Protein AF-A0A2W6MXP2-F1 (afdb_monomer)

Foldseek 3Di:
DDDDDDDDDDPDPVVVVVVVVVVVVVVVPDPPPVVVVVVVLVVVLVVLCCQLWQFDPDPVVCCVQVVQALAPCLGPNGPPDLLAQWFDPQQNDQFDQDPLGTWWKFFQPPPPLPPSVRRGRNGNVSCLLQPLLQPQKAAPLGPRQQRMKIWAAFQVRDIDIDRLVQFFRIDRNQNGTAFLVNDDPVCVVRHDQNNSSGFCQFFKDFDDLVNLVVVQVVQNDPQSKHFQPDWDQDPVRDIDTPCVVVQPQWWKWFWDQFLVRFIGTATAHAQHPDDPVSVCLLVVVDPNCLDLVSVLVVLVSLVVQCVVVTSVSSSQSVCCVQRVDRDDPVVSVVLNVQCPDPVRVVVSSVNSSRHSFHFRMWGQDPVRWIWTATSNRDIDIGRTMMTGPRDTAAAPVRFGKGWPSRVLVDDQVVQFVDDQQQKFADDPNHTDGLVNVQFDGWDWDQDPVRQIWIWGQHPVRDTDIGRIMMGTDDPVNTGPDDDDPRRNHHPVPPDDD

pLDDT: mean 77.1, std 19.45, range [27.94, 98.19]

Organism: NCBI:txid1458358

Sequence (497 aa):
MEIGNLKLSALGLNTIENINNKVSNISSLSIPEDLNEFSHKAKLYQKVQGILSNGYLDNEKRNYFSRYNNTPKEGIVSVDNPLGGYLSQKGKDKYLETSIGKVEVFLDLEDDNDKYGVGGVSYMGELINLDINQDGFLDSSDKYFDKLKIKGVNKDGEEFIYKLSDVYSSLDLSEFVITQKDINKEDKWKIQSGTSLFRAEESYQKVKEEDIKKLFKTYGDEKGYIDLTKTYKDKYGNEQYVNAELMNNFNFAFMDKALSGVERLERFSMVGTTNKEAKESLLGKHPAYATAGNIQNRFNLMYEEYYSNKGKLAIEREFQVISGMAFSENKFKEIYEGINNPQTMQKYIEALDGGLDSVNGLQLNKDGSITLHFISGKTQHISELYSSNGEFNLTNKNQRASMMSEAVSMEEEDLNKLDFKEIGIEQNGSIISLADLGVKFIQKEIFSNGKSAFILNKYDGSTITVNNLYKIRNLDNLEKLHFKEEDKLRPKYEWEF

Mean predicted aligned error: 11.43 Å

Secondary structure (DSSP, 8-state):
------------HHHHHHHHHHHHHHHT-PPPHHHHHHHHHHHHHHHHHHHHS-----HHHHHHHHTT--SSS-SS-----TT-TTB-HHHH-SEEEETTEEEEEEE-TTSSSSTTS--B-SSGGGGGGG-SS-SSEEETTSTTGGGEEEEEEBTTS-EEEEEHHHHBSEEEGGGGB--GGGS-TTSTTT---GGGGS-GGGT-EEPPHHHHHHHHHHH--TTSEEETT-EEE-TTS-EEETTHHHHHH-EEEEEEE-TTS-EEEEEE-BS-SS-HHHHHHHTTSS--TTSHHHHHHHHHHHHHHHHTTSSHHHHHHHHHHHHSS---HHHHHHHHHHHTSTTTHHHHHHHH-SS-SPEEEEEE-TTS-EEEEETTS-EEEES--EEE-S---BBTT--EEEE-GGGGGS-HHHHTTS-TTTEEEEETTEEEETTTTTEEEEEEEE-TTS-EEEEEEETTS-EEEES--EEEE-GGGSB-S---GGGPBPGGGS---

Radius of gyration: 28.64 Å; Cα contacts (8 Å, |Δi|>4): 849; chains: 1; bounding box: 63×102×78 Å

Nearest PDB structures (foldseek):
  6n7f-assembly2_C  TM=2.077E-01  e=2.145E-01  Streptococcus pyogenes serotype M1
  7dbs-assembly1_A-2  TM=3.363E-01  e=3.554E+00  Leishmania major
  6b4o-assembly1_B  TM=2.038E-01  e=9.257E-01  Enterococcus faecalis V583
  6thl-assembly1_A  TM=2.381E-01  e=6.764E+00  Saccharomyces cerevisiae
  8gnn-assembly1_B  TM=1.593E-01  e=3.162E+00  Homo sapiens

Structure (mmCIF, N/CA/C/O backbone):
data_AF-A0A2W6MXP2-F1
#
_entry.id   AF-A0A2W6MXP2-F1
#
loop_
_atom_site.group_PDB
_atom_site.id
_atom_site.type_symbol
_atom_site.label_atom_id
_atom_site.label_alt_id
_atom_site.label_comp_id
_atom_site.label_asym_id
_atom_site.label_entity_id
_atom_site.label_seq_id
_atom_site.pdbx_PDB_ins_code
_atom_site.Cartn_x
_atom_site.Cartn_y
_atom_site.Cartn_z
_atom_site.occupancy
_atom_site.B_iso_or_equiv
_atom_site.auth_seq_id
_atom_site.auth_comp_id
_atom_site.auth_asym_id
_atom_site.auth_atom_id
_atom_site.pdbx_PDB_model_num
ATOM 1 N N . MET A 1 1 ? 35.121 75.283 -9.947 1.00 33.47 1 MET A N 1
ATOM 2 C CA . MET A 1 1 ? 33.951 75.862 -10.638 1.00 33.47 1 MET A CA 1
ATOM 3 C C . MET A 1 1 ? 34.521 76.505 -11.895 1.00 33.47 1 MET A C 1
ATOM 5 O O . MET A 1 1 ? 35.322 77.407 -11.734 1.00 33.47 1 MET A O 1
ATOM 9 N N . GLU A 1 2 ? 34.385 76.013 -13.123 1.00 27.94 2 GLU A N 1
ATOM 10 C CA . GLU A 1 2 ? 33.550 74.994 -13.774 1.00 27.94 2 GLU A CA 1
ATOM 11 C C . GLU A 1 2 ? 34.418 74.082 -14.665 1.00 27.94 2 GLU A C 1
ATOM 13 O O . GLU A 1 2 ? 35.494 74.474 -15.114 1.00 27.94 2 GLU A O 1
ATOM 18 N N . ILE A 1 3 ? 33.930 72.866 -14.920 1.00 30.16 3 ILE A N 1
ATOM 19 C CA . ILE A 1 3 ? 34.455 71.920 -15.911 1.00 30.16 3 ILE A CA 1
ATOM 20 C C . ILE A 1 3 ? 33.804 72.270 -17.253 1.00 30.16 3 ILE A C 1
ATOM 22 O O . ILE A 1 3 ? 32.588 72.165 -17.388 1.00 30.16 3 ILE A O 1
ATOM 26 N N . GLY A 1 4 ? 34.605 72.688 -18.233 1.00 31.30 4 GLY A N 1
ATOM 27 C CA . GLY A 1 4 ? 34.155 73.023 -19.583 1.00 31.30 4 GLY A CA 1
ATOM 28 C C . GLY A 1 4 ? 34.656 72.027 -20.631 1.00 31.30 4 GLY A C 1
ATOM 29 O O . GLY A 1 4 ? 35.842 71.993 -20.934 1.00 31.30 4 GLY A O 1
ATOM 30 N N . ASN A 1 5 ? 33.712 71.269 -21.194 1.00 37.09 5 ASN A N 1
ATOM 31 C CA . ASN A 1 5 ? 33.630 70.788 -22.580 1.00 37.09 5 ASN A CA 1
ATOM 32 C C . ASN A 1 5 ? 34.878 70.188 -23.259 1.00 37.09 5 ASN A C 1
ATOM 34 O O . ASN A 1 5 ? 35.665 70.897 -23.885 1.00 37.09 5 ASN A O 1
ATOM 38 N N . LEU A 1 6 ? 34.918 68.852 -23.346 1.00 34.06 6 LEU A N 1
ATOM 39 C CA . LEU A 1 6 ? 35.595 68.145 -24.439 1.00 34.06 6 LEU A CA 1
ATOM 40 C C . LEU A 1 6 ? 34.561 67.598 -25.433 1.00 34.06 6 LEU A C 1
ATOM 42 O O . LEU A 1 6 ? 33.655 66.844 -25.086 1.00 34.06 6 LEU A O 1
ATOM 46 N N . LYS A 1 7 ? 34.715 68.051 -26.681 1.00 38.19 7 LYS A N 1
ATOM 47 C CA . LYS A 1 7 ? 33.927 67.719 -27.871 1.00 38.19 7 LYS A CA 1
ATOM 48 C C . LYS A 1 7 ? 33.952 66.214 -28.162 1.00 38.19 7 LYS A C 1
ATOM 50 O O . LYS A 1 7 ? 35.024 65.636 -28.317 1.00 38.19 7 LYS A O 1
ATOM 55 N N . LEU A 1 8 ? 32.773 65.623 -28.366 1.00 43.69 8 LEU A N 1
ATOM 56 C CA . LEU A 1 8 ? 32.623 64.395 -29.147 1.00 43.69 8 LEU A CA 1
ATOM 57 C C . LEU A 1 8 ? 32.983 64.711 -30.605 1.00 43.69 8 LEU A C 1
ATOM 59 O O . LEU A 1 8 ? 32.222 65.374 -31.307 1.00 43.69 8 LEU A O 1
ATOM 63 N N . SER A 1 9 ? 34.128 64.231 -31.079 1.00 43.47 9 SER A N 1
ATOM 64 C CA . SER A 1 9 ? 34.413 64.176 -32.512 1.00 43.47 9 SER A CA 1
ATOM 65 C C . SER A 1 9 ? 35.017 62.829 -32.888 1.00 43.47 9 SER A C 1
ATOM 67 O O . SER A 1 9 ? 36.111 62.489 -32.449 1.00 43.47 9 SER A O 1
ATOM 69 N N . ALA A 1 10 ? 34.295 62.122 -33.760 1.00 43.94 10 ALA A N 1
ATOM 70 C CA . ALA A 1 10 ? 34.820 61.146 -34.712 1.00 43.94 10 ALA A CA 1
ATOM 71 C C . ALA A 1 10 ? 35.402 59.820 -34.175 1.00 43.94 10 ALA A C 1
ATOM 73 O O . ALA A 1 10 ? 36.398 59.327 -34.699 1.00 43.94 10 ALA A O 1
ATOM 74 N N . LEU A 1 11 ? 34.716 59.151 -33.241 1.00 39.25 11 LEU A N 1
ATOM 75 C CA . LEU A 1 11 ? 34.747 57.680 -33.221 1.00 39.25 11 LEU A CA 1
ATOM 76 C C . LEU A 1 11 ? 33.821 57.196 -34.345 1.00 39.25 11 LEU A C 1
ATOM 78 O O . LEU A 1 11 ? 32.601 57.183 -34.207 1.00 39.25 11 LEU A O 1
ATOM 82 N N . GLY A 1 12 ? 34.429 56.970 -35.510 1.00 41.28 12 GLY A N 1
ATOM 83 C CA . GLY A 1 12 ? 33.762 56.859 -36.803 1.00 41.28 12 GLY A CA 1
ATOM 84 C C . GLY A 1 12 ? 32.712 55.754 -36.902 1.00 41.28 12 GLY A C 1
ATOM 85 O O . GLY A 1 12 ? 32.812 54.703 -36.273 1.00 41.28 12 GLY A O 1
ATOM 86 N N . LEU A 1 13 ? 31.739 55.993 -37.782 1.00 45.84 13 LEU A N 1
ATOM 87 C CA . LEU A 1 13 ? 30.720 55.045 -38.248 1.00 45.84 13 LEU A CA 1
ATOM 88 C C . LEU A 1 13 ? 31.289 53.648 -38.579 1.00 45.84 13 LEU A C 1
ATOM 90 O O . LEU A 1 13 ? 30.629 52.652 -38.298 1.00 45.84 13 LEU A O 1
ATOM 94 N N . ASN A 1 14 ? 32.550 53.560 -39.022 1.00 48.78 14 ASN A N 1
ATOM 95 C CA . ASN A 1 14 ? 33.269 52.297 -39.251 1.00 48.78 14 ASN A CA 1
ATOM 96 C C . ASN A 1 14 ? 33.407 51.406 -38.001 1.00 48.78 14 ASN A C 1
ATOM 98 O O . ASN A 1 14 ? 33.538 50.190 -38.131 1.00 48.78 14 ASN A O 1
ATOM 102 N N . THR A 1 15 ? 33.401 51.970 -36.791 1.00 49.44 15 THR A N 1
ATOM 103 C CA . THR A 1 15 ? 33.474 51.197 -35.541 1.00 49.44 15 THR A CA 1
ATOM 104 C C . THR A 1 15 ? 32.107 50.625 -35.171 1.00 49.44 15 THR A C 1
ATOM 106 O O . THR A 1 15 ? 32.026 49.482 -34.734 1.00 49.44 15 THR A O 1
ATOM 109 N N . ILE A 1 16 ? 31.024 51.374 -35.402 1.00 51.72 16 ILE A N 1
ATOM 110 C CA . ILE A 1 16 ? 29.650 50.923 -35.123 1.00 51.72 16 ILE A CA 1
ATOM 111 C C . ILE A 1 16 ? 29.207 49.875 -36.152 1.00 51.72 16 ILE A C 1
ATOM 113 O O . ILE A 1 16 ? 28.619 48.863 -35.780 1.00 51.72 16 ILE A O 1
ATOM 117 N N . GLU A 1 17 ? 29.558 50.051 -37.426 1.00 51.59 17 GLU A N 1
ATOM 118 C CA . GLU A 1 17 ? 29.258 49.080 -38.483 1.00 51.59 17 GLU A CA 1
ATOM 119 C C . GLU A 1 17 ? 30.045 47.767 -38.294 1.00 51.59 17 GLU A C 1
ATOM 121 O O . GLU A 1 17 ? 29.484 46.682 -38.434 1.00 51.59 17 GLU A O 1
ATOM 126 N N . ASN A 1 18 ? 31.304 47.835 -37.836 1.00 50.22 18 ASN A N 1
ATOM 127 C CA . ASN A 1 18 ? 32.076 46.646 -37.449 1.00 50.22 18 ASN A CA 1
ATOM 128 C C . ASN A 1 18 ? 31.535 45.943 -36.195 1.00 50.22 18 ASN A C 1
ATOM 130 O O . ASN A 1 18 ? 31.636 44.720 -36.096 1.00 50.22 18 ASN A O 1
ATOM 134 N N . ILE A 1 19 ? 30.969 46.682 -35.2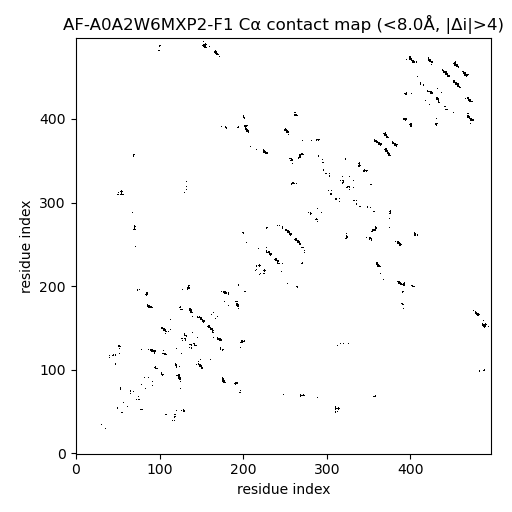36 1.00 54.75 19 ILE A N 1
ATOM 135 C CA . ILE A 1 19 ? 30.318 46.089 -34.061 1.00 54.75 19 ILE A CA 1
ATOM 136 C C . ILE A 1 19 ? 29.011 45.413 -34.478 1.00 54.75 19 ILE A C 1
ATOM 138 O O . ILE A 1 19 ? 28.805 44.262 -34.116 1.00 54.75 19 ILE A O 1
ATOM 142 N N . ASN A 1 20 ? 28.178 46.047 -35.305 1.00 49.16 20 ASN A N 1
ATOM 143 C CA . ASN A 1 20 ? 26.935 45.438 -35.788 1.00 49.16 20 ASN A CA 1
ATOM 144 C C . ASN A 1 20 ? 27.187 44.219 -36.691 1.00 49.16 20 ASN A C 1
ATOM 146 O O . ASN A 1 20 ? 26.475 43.223 -36.570 1.00 49.16 20 ASN A O 1
ATOM 150 N N . ASN A 1 21 ? 28.238 44.230 -37.517 1.00 50.06 21 ASN A N 1
ATOM 151 C CA . ASN A 1 21 ? 28.655 43.057 -38.296 1.00 50.06 21 ASN A CA 1
ATOM 152 C C . ASN A 1 21 ? 29.267 41.945 -37.423 1.00 50.06 21 ASN A C 1
ATOM 154 O O . ASN A 1 21 ? 29.134 40.767 -37.743 1.00 50.06 21 ASN A O 1
ATOM 158 N N . LYS A 1 22 ? 29.907 42.269 -36.292 1.00 49.69 22 LYS A N 1
ATOM 159 C CA . LYS A 1 22 ? 30.357 41.255 -35.319 1.00 49.69 22 LYS A CA 1
ATOM 160 C C . LYS A 1 22 ? 29.211 40.701 -34.473 1.00 49.69 22 LYS A C 1
ATOM 162 O O . LYS A 1 22 ? 29.186 39.505 -34.225 1.00 49.69 22 LYS A O 1
ATOM 167 N N . VAL A 1 23 ? 28.259 41.533 -34.060 1.00 50.59 23 VAL A N 1
ATOM 168 C CA . VAL A 1 23 ? 27.092 41.121 -33.264 1.00 50.59 23 VAL A CA 1
ATOM 169 C C . VAL A 1 23 ? 26.121 40.291 -34.106 1.00 50.59 23 VAL A C 1
ATOM 171 O O . VAL A 1 23 ? 25.664 39.259 -33.626 1.00 50.59 23 VAL A O 1
ATOM 174 N N . SER A 1 24 ? 25.887 40.655 -35.372 1.00 44.38 24 SER A N 1
ATOM 175 C CA . SER A 1 24 ? 25.102 39.827 -36.305 1.00 44.38 24 SER A CA 1
ATOM 176 C C . SER A 1 24 ? 25.743 38.454 -36.551 1.00 44.38 24 SER A C 1
ATOM 178 O O . SER A 1 24 ? 25.033 37.451 -36.521 1.00 44.38 24 SER A O 1
ATOM 180 N N . ASN A 1 25 ? 27.078 38.388 -36.662 1.00 44.34 25 ASN A N 1
ATOM 181 C CA . ASN A 1 25 ? 27.824 37.125 -36.753 1.00 44.34 25 ASN A CA 1
ATOM 182 C C . ASN A 1 25 ? 27.818 36.293 -35.451 1.00 44.34 25 ASN A C 1
ATOM 184 O O . ASN A 1 25 ? 27.975 35.076 -35.506 1.00 44.34 25 ASN A O 1
ATOM 188 N N . ILE A 1 26 ? 27.620 36.916 -34.282 1.00 48.69 26 ILE A N 1
ATOM 189 C CA . ILE A 1 26 ? 27.445 36.212 -32.998 1.00 48.69 26 ILE A CA 1
ATOM 190 C C . ILE A 1 26 ? 26.015 35.676 -32.850 1.00 48.69 26 ILE A C 1
ATOM 192 O O . ILE A 1 26 ? 25.834 34.568 -32.358 1.00 48.69 26 ILE A O 1
ATOM 196 N N . SER A 1 27 ? 25.001 36.396 -33.338 1.00 44.31 27 SER A N 1
ATOM 197 C CA . SER A 1 27 ? 23.622 35.884 -33.403 1.00 44.31 27 SER A CA 1
ATOM 198 C C . SER A 1 27 ? 23.408 34.787 -34.456 1.00 44.31 27 SER A C 1
ATOM 200 O O . SER A 1 27 ? 22.388 34.108 -34.409 1.00 44.31 27 SER A O 1
ATOM 202 N N . SER A 1 28 ? 24.350 34.599 -35.388 1.00 43.91 28 SER A N 1
ATOM 203 C CA . SER A 1 28 ? 24.346 33.512 -36.379 1.00 43.91 28 SER A CA 1
ATOM 204 C C . SER A 1 28 ? 25.332 32.382 -36.065 1.00 43.91 28 SER A C 1
ATOM 206 O O . SER A 1 28 ? 25.483 31.468 -36.875 1.00 43.91 28 SER A O 1
ATOM 208 N N . LEU A 1 29 ? 26.023 32.429 -34.920 1.00 40.91 29 LEU A N 1
ATOM 209 C CA . LEU A 1 29 ? 26.811 31.300 -34.431 1.00 40.91 29 LEU A CA 1
ATOM 210 C C . LEU A 1 29 ? 25.829 30.231 -33.947 1.00 40.91 29 LEU A C 1
ATOM 212 O O . LEU A 1 29 ? 25.263 30.327 -32.859 1.00 40.91 29 LEU A O 1
ATOM 216 N N . SER A 1 30 ? 25.605 29.223 -34.791 1.00 47.53 30 SER A N 1
ATOM 217 C CA . SER A 1 30 ? 24.937 27.986 -34.401 1.00 47.53 30 SER A CA 1
ATOM 218 C C . SER A 1 30 ? 25.591 27.474 -33.122 1.00 47.53 30 SER A C 1
ATOM 220 O O . SER A 1 30 ? 26.804 27.245 -33.105 1.00 47.53 30 SER A O 1
ATOM 222 N N . ILE A 1 31 ? 24.806 27.307 -32.056 1.00 49.59 31 ILE A N 1
ATOM 223 C CA . ILE A 1 31 ? 25.257 26.555 -30.884 1.00 49.59 31 ILE A CA 1
ATOM 224 C C . ILE A 1 31 ? 25.737 25.200 -31.425 1.00 49.59 31 ILE A C 1
ATOM 226 O O . ILE A 1 31 ? 24.949 24.556 -32.124 1.00 49.59 31 ILE A O 1
ATOM 230 N N . PRO A 1 32 ? 27.002 24.797 -31.191 1.00 53.12 32 PRO A N 1
ATOM 231 C CA . PRO A 1 32 ? 27.498 23.503 -31.638 1.00 53.12 32 PRO A CA 1
ATOM 232 C C . PRO A 1 32 ? 26.507 22.415 -31.230 1.00 53.12 32 PRO A C 1
ATOM 234 O O . PRO A 1 32 ? 26.035 22.420 -30.092 1.00 53.12 32 PRO A O 1
ATOM 237 N N . GLU A 1 33 ? 26.165 21.528 -32.159 1.00 55.94 33 GLU A N 1
ATOM 238 C CA . GLU A 1 33 ? 25.178 20.456 -31.971 1.00 55.94 33 GLU A CA 1
ATOM 239 C C . GLU A 1 33 ? 25.449 19.667 -30.668 1.00 55.94 33 GLU A C 1
ATOM 241 O O . GLU A 1 33 ? 24.529 19.417 -29.886 1.00 55.94 33 GLU A O 1
ATOM 246 N N . ASP A 1 34 ? 26.732 19.485 -30.335 1.00 68.88 34 ASP A N 1
ATOM 247 C CA . ASP A 1 34 ? 27.250 18.872 -29.104 1.00 68.88 34 ASP A CA 1
ATOM 248 C C . ASP A 1 34 ? 26.827 19.575 -27.794 1.00 68.88 34 ASP A C 1
ATOM 250 O O . ASP A 1 34 ? 26.595 18.923 -26.775 1.00 68.88 34 ASP A O 1
ATOM 254 N N . LEU A 1 35 ? 26.712 20.910 -27.777 1.00 75.00 35 LEU A N 1
ATOM 255 C CA . LEU A 1 35 ?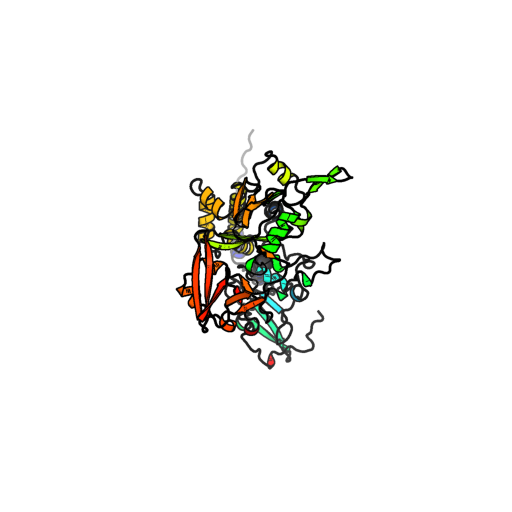 26.309 21.674 -26.582 1.00 75.00 35 LEU A CA 1
ATOM 256 C C . LEU A 1 35 ? 24.803 21.563 -26.320 1.00 75.00 35 LEU A C 1
ATOM 258 O O . LEU A 1 35 ? 24.380 21.505 -25.161 1.00 75.00 35 LEU A O 1
ATOM 262 N N . ASN A 1 36 ? 23.998 21.509 -27.385 1.00 81.00 36 ASN A N 1
ATOM 263 C CA . ASN A 1 36 ? 22.565 21.249 -27.273 1.00 81.00 36 ASN A CA 1
ATOM 264 C C . ASN A 1 36 ? 22.316 19.818 -26.797 1.00 81.00 36 ASN A C 1
ATOM 266 O O . ASN A 1 36 ? 21.514 19.616 -25.885 1.00 81.00 36 ASN A O 1
ATOM 270 N N . GLU A 1 37 ? 23.047 18.848 -27.348 1.00 85.56 37 GLU A N 1
ATOM 271 C CA . GLU A 1 37 ? 22.939 17.446 -26.955 1.00 85.56 37 GLU A CA 1
ATOM 272 C C . GLU A 1 37 ? 23.371 17.224 -25.496 1.00 85.56 37 GLU A C 1
ATOM 274 O O . GLU A 1 37 ? 22.660 16.570 -24.731 1.00 85.56 37 GLU A O 1
ATOM 279 N N . PHE A 1 38 ? 24.460 17.861 -25.051 1.00 85.75 38 PHE A N 1
ATOM 280 C CA . PHE A 1 38 ? 24.880 17.826 -23.648 1.00 85.75 38 PHE A CA 1
ATOM 281 C C . PHE A 1 38 ? 23.851 18.473 -22.710 1.00 85.75 38 PHE A C 1
ATOM 283 O O . PHE A 1 38 ? 23.526 17.915 -21.659 1.00 85.75 38 PHE A O 1
ATOM 290 N N . SER A 1 39 ? 23.311 19.643 -23.078 1.00 87.25 39 SER A N 1
ATOM 291 C CA . SER A 1 39 ? 22.274 20.319 -22.287 1.00 87.25 39 SER A CA 1
ATOM 292 C C . SER A 1 39 ? 21.008 19.470 -22.176 1.00 87.25 39 SER A C 1
ATOM 294 O O . SER A 1 39 ? 20.406 19.392 -21.102 1.00 87.25 39 SER A O 1
ATOM 296 N N . HIS A 1 40 ? 20.617 18.819 -23.272 1.00 90.38 40 HIS A N 1
ATOM 297 C CA . HIS A 1 40 ? 19.474 17.918 -23.315 1.00 90.38 40 HIS A CA 1
ATOM 298 C C . HIS A 1 40 ? 19.697 16.692 -22.430 1.00 90.38 40 HIS A C 1
ATOM 300 O O . HIS A 1 40 ? 18.905 16.456 -21.518 1.00 90.38 40 HIS A O 1
ATOM 306 N N . LYS A 1 41 ? 20.838 16.007 -22.588 1.00 91.31 41 LYS A N 1
ATOM 307 C CA . LYS A 1 41 ? 21.251 14.886 -21.733 1.00 91.31 41 LYS A CA 1
ATOM 308 C C . LYS A 1 41 ? 21.239 15.259 -20.250 1.00 91.31 41 LYS A C 1
ATOM 310 O O . LYS A 1 41 ? 20.712 14.505 -19.439 1.00 91.31 41 LYS A O 1
ATOM 315 N N . ALA A 1 42 ? 21.770 16.425 -19.880 1.00 86.94 42 ALA A N 1
ATOM 316 C CA . ALA A 1 42 ? 21.789 16.879 -18.489 1.00 86.94 42 ALA A CA 1
ATOM 317 C C . ALA A 1 42 ? 20.375 17.107 -17.923 1.00 86.94 42 ALA A C 1
ATOM 319 O O . ALA A 1 42 ? 20.093 16.721 -16.788 1.00 86.94 42 ALA A O 1
ATOM 320 N N . LYS A 1 43 ? 19.469 17.699 -18.712 1.00 88.56 43 LYS A N 1
ATOM 321 C CA . LYS A 1 43 ? 18.061 17.882 -18.320 1.00 88.56 43 LYS A CA 1
ATOM 322 C C . LYS A 1 43 ? 17.335 16.547 -18.195 1.00 88.56 43 LYS A C 1
ATOM 324 O O . LYS A 1 43 ? 16.570 16.368 -17.250 1.00 88.56 43 LYS A O 1
ATOM 329 N N . LEU A 1 44 ? 17.561 15.627 -19.132 1.00 90.44 44 LEU A N 1
ATOM 330 C CA . LEU A 1 44 ? 16.956 14.300 -19.111 1.00 90.44 44 LEU A CA 1
ATOM 331 C C . LEU A 1 44 ? 17.451 13.494 -17.907 1.00 90.44 44 LEU A C 1
ATOM 333 O O . LEU A 1 44 ? 16.634 12.965 -17.162 1.00 90.44 44 LEU A O 1
ATOM 337 N N . TYR A 1 45 ? 18.759 13.515 -17.639 1.00 87.56 45 TYR A N 1
ATOM 338 C CA . TYR A 1 45 ? 19.350 12.917 -16.443 1.00 87.56 45 TYR A CA 1
ATOM 339 C C . TYR A 1 45 ? 18.707 13.453 -15.160 1.00 87.56 45 TYR A C 1
ATOM 341 O O . TYR A 1 45 ? 18.271 12.673 -14.322 1.00 87.56 45 TYR A O 1
ATOM 349 N N . GLN A 1 46 ? 18.566 14.776 -15.015 1.00 83.69 46 GLN A N 1
ATOM 350 C CA . GLN A 1 46 ? 17.901 15.361 -13.843 1.00 83.69 46 GLN A CA 1
ATOM 351 C C . GLN A 1 46 ? 16.443 14.907 -13.698 1.00 83.69 46 GLN A C 1
ATOM 353 O O . GLN A 1 46 ? 15.995 14.666 -12.578 1.00 83.69 46 GLN A O 1
ATOM 358 N N . LYS A 1 47 ? 15.703 14.773 -14.807 1.00 86.00 47 LYS A N 1
ATOM 359 C CA . LYS A 1 47 ? 14.324 14.264 -14.789 1.00 86.00 47 LYS A CA 1
ATOM 360 C C . LYS A 1 47 ? 14.267 12.800 -14.363 1.00 86.00 47 LYS A C 1
ATOM 362 O O . LYS A 1 47 ? 13.485 12.485 -13.473 1.00 86.00 47 LYS A O 1
ATOM 367 N N . VAL A 1 48 ? 15.085 11.936 -14.969 1.00 86.44 48 VAL A N 1
ATOM 368 C CA . VAL A 1 48 ? 15.138 10.504 -14.635 1.00 86.44 48 VAL A CA 1
ATOM 369 C C . VAL A 1 48 ? 15.530 10.322 -13.177 1.00 86.44 48 VAL A C 1
ATOM 371 O O . VAL A 1 48 ? 14.826 9.644 -12.441 1.00 86.44 48 VAL A O 1
ATOM 374 N N . GLN A 1 49 ? 16.590 10.994 -12.725 1.00 81.12 49 GLN A N 1
ATOM 375 C CA . GLN A 1 49 ? 16.999 10.934 -11.326 1.00 81.12 49 GLN A CA 1
ATOM 376 C C . GLN A 1 49 ? 15.895 11.452 -10.407 1.00 81.12 49 GLN A C 1
ATOM 378 O O . GLN A 1 49 ? 15.620 10.822 -9.401 1.00 81.12 49 GLN A O 1
ATOM 383 N N . GLY A 1 50 ? 15.183 12.526 -10.754 1.00 75.81 50 GLY A N 1
ATOM 384 C CA . GLY A 1 50 ? 14.038 12.997 -9.966 1.00 75.81 50 GLY A CA 1
ATOM 385 C C . GLY A 1 50 ? 12.835 12.040 -9.912 1.00 75.81 50 GLY A C 1
ATOM 386 O O . GLY A 1 50 ? 11.981 12.218 -9.045 1.00 75.81 50 GLY A O 1
ATOM 387 N N . ILE A 1 51 ? 12.753 11.075 -10.833 1.00 80.94 51 ILE A N 1
ATOM 388 C CA . ILE A 1 51 ? 11.722 10.028 -10.885 1.00 80.94 51 ILE A CA 1
ATOM 389 C C . ILE A 1 51 ? 12.179 8.769 -10.132 1.00 80.94 51 ILE A C 1
ATOM 391 O O . ILE A 1 51 ? 11.404 8.222 -9.355 1.00 80.94 51 ILE A O 1
ATOM 395 N N . LEU A 1 52 ? 13.416 8.316 -10.363 1.00 76.19 52 LEU A N 1
ATOM 396 C CA . LEU A 1 52 ? 13.966 7.083 -9.785 1.00 76.19 52 LEU A CA 1
ATOM 397 C C . LEU A 1 52 ? 14.497 7.270 -8.361 1.00 76.19 52 LEU A C 1
ATOM 399 O O . LEU A 1 52 ? 14.351 6.372 -7.536 1.00 76.19 52 LEU A O 1
ATOM 403 N N . SER A 1 53 ? 15.073 8.432 -8.043 1.00 65.88 53 SER A N 1
ATOM 404 C CA . SER A 1 53 ? 15.334 8.802 -6.651 1.00 65.88 53 SER A CA 1
ATOM 405 C C . SER A 1 53 ? 14.016 9.184 -5.993 1.00 65.88 53 SER A C 1
ATOM 407 O O . SER A 1 53 ? 13.149 9.784 -6.637 1.00 65.88 53 SER A O 1
ATOM 409 N N . ASN A 1 54 ? 13.853 8.863 -4.706 1.00 54.22 54 ASN A N 1
ATOM 410 C CA . ASN A 1 54 ? 12.714 9.383 -3.962 1.00 54.22 54 ASN A CA 1
ATOM 411 C C . ASN A 1 54 ? 12.723 10.896 -4.118 1.00 54.22 54 ASN A C 1
ATOM 413 O O . ASN A 1 54 ? 13.699 11.542 -3.727 1.00 54.22 54 ASN A O 1
ATOM 417 N N . GLY A 1 55 ? 11.664 11.433 -4.735 1.00 41.94 55 GLY A N 1
ATOM 418 C CA . GLY A 1 55 ? 11.542 12.853 -5.020 1.00 41.94 55 GLY A CA 1
ATOM 419 C C . GLY A 1 55 ? 12.018 13.636 -3.808 1.00 41.94 55 GLY A C 1
ATOM 420 O O . GLY A 1 55 ? 11.449 13.503 -2.728 1.00 41.94 55 GLY A O 1
ATOM 421 N N . TYR A 1 56 ? 13.126 14.364 -3.963 1.00 35.53 56 TYR A N 1
ATOM 422 C CA . TYR A 1 56 ? 13.702 15.173 -2.900 1.00 35.53 56 TYR A CA 1
ATOM 423 C C . TYR A 1 56 ? 12.639 16.167 -2.418 1.00 35.53 56 TYR A C 1
ATOM 425 O O . TYR A 1 56 ? 12.518 17.266 -2.954 1.00 35.53 56 TYR A O 1
ATOM 433 N N . LEU A 1 57 ? 11.901 15.800 -1.374 1.00 37.72 57 LEU A N 1
ATOM 434 C CA . LEU A 1 57 ? 11.524 16.754 -0.351 1.00 37.72 57 LEU A CA 1
ATOM 435 C C . LEU A 1 57 ? 12.857 17.105 0.319 1.00 37.72 57 LEU A C 1
ATOM 437 O O . LEU A 1 57 ? 13.596 16.220 0.772 1.00 37.72 57 LEU A O 1
ATOM 441 N N . ASP A 1 58 ? 13.231 18.378 0.248 1.00 34.75 58 ASP A N 1
ATOM 442 C CA . ASP A 1 58 ? 14.493 18.915 0.765 1.00 34.75 58 ASP A CA 1
ATOM 443 C C . ASP A 1 58 ? 14.800 18.352 2.165 1.00 34.75 58 ASP A C 1
ATOM 445 O O . ASP A 1 58 ? 13.881 18.164 2.951 1.00 34.75 58 ASP A O 1
ATOM 449 N N . ASN A 1 59 ? 16.053 18.060 2.515 1.00 33.78 59 ASN A N 1
ATOM 450 C CA . ASN A 1 59 ? 16.394 17.340 3.754 1.00 33.78 59 ASN A CA 1
ATOM 451 C C . ASN A 1 59 ? 15.917 18.089 5.024 1.00 33.78 59 ASN A C 1
ATOM 453 O O . ASN A 1 59 ? 15.543 17.476 6.026 1.00 33.78 59 ASN A O 1
ATOM 457 N N . GLU A 1 60 ? 15.849 19.424 4.973 1.00 32.88 60 GLU A N 1
ATOM 458 C CA . GLU A 1 60 ? 15.250 20.265 6.023 1.00 32.88 60 GLU A CA 1
ATOM 459 C C . GLU A 1 60 ? 13.718 20.129 6.108 1.00 32.88 60 GLU A C 1
ATOM 461 O O . GLU A 1 60 ? 13.140 20.238 7.189 1.00 32.88 60 GLU A O 1
ATOM 466 N N . LYS A 1 61 ? 13.055 19.809 4.993 1.00 38.97 61 LYS A N 1
ATOM 467 C CA . LYS A 1 61 ? 11.599 19.634 4.878 1.00 38.97 61 LYS A CA 1
ATOM 468 C C . LYS A 1 61 ? 11.148 18.175 5.008 1.00 38.97 61 LYS A C 1
ATOM 470 O O . LYS A 1 61 ? 10.090 17.923 5.569 1.00 38.97 61 LYS A O 1
ATOM 475 N N . ARG A 1 62 ? 11.993 17.203 4.641 1.00 36.25 62 ARG A N 1
ATOM 476 C CA . ARG A 1 62 ? 11.921 15.795 5.070 1.00 36.25 62 ARG A CA 1
ATOM 477 C C . ARG A 1 62 ? 11.911 15.713 6.590 1.00 36.25 62 ARG A C 1
ATOM 479 O O . ARG A 1 62 ? 11.104 14.980 7.135 1.00 36.25 62 ARG A O 1
ATOM 486 N N . ASN A 1 63 ? 12.712 16.526 7.285 1.00 33.16 63 ASN A N 1
ATOM 487 C CA . ASN A 1 63 ? 12.601 16.683 8.738 1.00 33.16 63 ASN A CA 1
ATOM 488 C C . ASN A 1 63 ? 11.234 17.255 9.168 1.00 33.16 63 ASN A C 1
ATOM 490 O O . ASN A 1 63 ? 10.731 16.865 10.211 1.00 33.16 63 ASN A O 1
ATOM 494 N N . TYR A 1 64 ? 10.594 18.116 8.377 1.00 31.75 64 TYR A N 1
ATOM 495 C CA . TYR A 1 64 ? 9.245 18.636 8.648 1.00 31.75 64 TYR A CA 1
ATOM 496 C C . TYR A 1 64 ? 8.131 17.588 8.449 1.00 31.75 64 TYR A C 1
ATOM 498 O O . TYR A 1 64 ? 7.103 17.657 9.109 1.00 31.75 64 TYR A O 1
ATOM 506 N N . PHE A 1 65 ? 8.335 16.584 7.591 1.00 34.53 65 PHE A N 1
ATOM 507 C CA . PHE A 1 65 ? 7.386 15.478 7.387 1.00 34.53 65 PHE A CA 1
ATOM 508 C C . PHE A 1 65 ? 7.700 14.233 8.242 1.00 34.53 65 PHE A C 1
ATOM 510 O O . PHE A 1 65 ? 6.795 13.518 8.659 1.00 34.53 65 PHE A O 1
ATOM 517 N N . SER A 1 66 ? 8.977 13.997 8.564 1.00 36.12 66 SER A N 1
ATOM 518 C CA . SER A 1 66 ? 9.476 12.840 9.324 1.00 36.12 66 SER A CA 1
ATOM 519 C C . SER A 1 66 ? 9.624 13.092 10.830 1.00 36.12 66 SER A C 1
ATOM 521 O O . SER A 1 66 ? 9.548 12.131 11.588 1.00 36.12 66 SER A O 1
ATOM 523 N N . ARG A 1 67 ? 9.813 14.336 11.309 1.00 31.86 67 ARG A N 1
ATOM 524 C CA . ARG A 1 67 ? 9.882 14.612 12.765 1.00 31.86 67 ARG A CA 1
ATOM 525 C C . ARG A 1 67 ? 8.521 14.613 13.456 1.00 31.86 67 ARG A C 1
ATOM 527 O O . ARG A 1 67 ? 8.485 14.535 14.682 1.00 31.86 67 ARG A O 1
ATOM 534 N N . TYR A 1 68 ? 7.434 14.723 12.693 1.00 37.00 68 TYR A N 1
ATOM 535 C CA . TYR A 1 68 ? 6.091 14.951 13.233 1.00 37.00 68 TYR A CA 1
ATOM 536 C C . TYR A 1 68 ? 5.126 13.780 13.011 1.00 37.00 68 TYR A C 1
ATOM 538 O O . TYR A 1 68 ? 4.124 13.703 13.713 1.00 37.00 68 TYR A O 1
ATOM 546 N N . ASN A 1 69 ? 5.474 12.820 12.146 1.00 33.69 69 ASN A N 1
ATOM 547 C CA . ASN A 1 69 ? 4.860 11.495 12.138 1.00 33.69 69 ASN A CA 1
ATOM 548 C C . ASN A 1 69 ? 5.623 10.608 13.125 1.00 33.69 69 ASN A C 1
ATOM 550 O O . ASN A 1 69 ? 6.681 10.068 12.813 1.00 33.69 69 ASN A O 1
ATOM 554 N N . ASN A 1 70 ? 5.077 10.451 14.328 1.00 34.50 70 ASN A N 1
ATOM 555 C CA . ASN A 1 70 ? 5.608 9.580 15.380 1.00 34.50 70 ASN A CA 1
ATOM 556 C C . ASN A 1 70 ? 5.379 8.078 15.091 1.00 34.50 70 ASN A C 1
ATOM 558 O O . ASN A 1 70 ? 5.370 7.253 16.000 1.00 34.50 70 ASN A O 1
ATOM 562 N N . THR A 1 71 ? 5.180 7.697 13.827 1.00 35.22 71 THR A N 1
ATOM 563 C CA . THR A 1 71 ? 5.329 6.307 13.385 1.00 35.22 71 THR A CA 1
ATOM 564 C C . THR A 1 71 ? 6.787 5.886 13.588 1.00 35.22 71 THR A C 1
ATOM 566 O O . THR A 1 71 ? 7.678 6.685 13.276 1.00 35.22 71 THR A O 1
ATOM 569 N N . PRO A 1 72 ? 7.080 4.658 14.048 1.00 30.25 72 PRO A N 1
ATOM 570 C CA . PRO A 1 72 ? 8.443 4.140 14.035 1.00 30.25 72 PRO A CA 1
ATOM 571 C C . PRO A 1 72 ? 8.962 4.192 12.593 1.00 30.25 72 PRO A C 1
ATOM 573 O O . PRO A 1 72 ? 8.573 3.361 11.805 1.00 30.25 72 PRO A O 1
ATOM 576 N N . LYS A 1 73 ? 9.765 5.194 12.202 1.00 34.62 73 LYS A N 1
ATOM 577 C CA . LYS A 1 73 ? 10.460 5.284 10.895 1.00 34.62 73 LYS A CA 1
ATOM 578 C C . LYS A 1 73 ? 9.670 4.832 9.635 1.00 34.62 73 LYS A C 1
ATOM 580 O O . LYS A 1 73 ? 10.295 4.381 8.690 1.00 34.62 73 LYS A O 1
ATOM 585 N N . GLU A 1 74 ? 8.345 4.974 9.579 1.00 38.38 74 GLU A N 1
ATOM 586 C CA . GLU A 1 74 ? 7.518 4.392 8.496 1.00 38.38 74 GLU A CA 1
ATOM 587 C C . GLU A 1 74 ? 6.830 5.443 7.595 1.00 38.38 74 GLU A C 1
ATOM 589 O O . GLU A 1 74 ? 6.147 5.090 6.637 1.00 38.38 74 GLU A O 1
ATOM 594 N N . GLY A 1 75 ? 7.033 6.744 7.839 1.00 33.12 75 GLY A N 1
ATOM 595 C CA . GLY A 1 75 ? 6.661 7.801 6.887 1.00 33.12 75 GLY A CA 1
ATOM 596 C C . GLY A 1 75 ? 7.717 7.934 5.787 1.00 33.12 75 GLY A C 1
ATOM 597 O O . GLY A 1 75 ? 8.893 7.990 6.135 1.00 33.12 75 GLY A O 1
ATOM 598 N N . ILE A 1 76 ? 7.296 7.963 4.507 1.00 37.00 76 ILE A N 1
ATOM 599 C CA . ILE A 1 76 ? 8.119 7.990 3.268 1.00 37.00 76 ILE A CA 1
ATOM 600 C C . ILE A 1 76 ? 9.583 7.633 3.546 1.00 37.00 76 ILE A C 1
ATOM 602 O O . ILE A 1 76 ? 10.462 8.492 3.671 1.00 37.00 76 ILE A O 1
ATOM 606 N N . VAL A 1 77 ? 9.834 6.338 3.707 1.00 40.09 77 VAL A N 1
ATOM 607 C CA . VAL A 1 77 ? 11.188 5.835 3.882 1.00 40.09 77 VAL A CA 1
ATOM 608 C C . VAL A 1 77 ? 11.914 5.999 2.557 1.00 40.09 77 VAL A C 1
ATOM 610 O O . VAL A 1 77 ? 11.548 5.396 1.553 1.00 40.09 77 VAL A O 1
ATOM 613 N N . SER A 1 78 ? 12.968 6.810 2.564 1.00 37.94 78 SER A N 1
ATOM 614 C CA . SER A 1 78 ? 13.891 6.900 1.442 1.00 37.94 78 SER A CA 1
ATOM 615 C C . SER A 1 78 ? 14.541 5.536 1.204 1.00 37.94 78 SER A C 1
ATOM 617 O O . SER A 1 78 ? 15.270 5.040 2.068 1.00 37.94 78 SER A O 1
ATOM 619 N N . VAL A 1 79 ? 14.341 4.978 0.013 1.00 43.94 79 VAL A N 1
ATOM 620 C CA . VAL A 1 79 ? 15.119 3.840 -0.505 1.00 43.94 79 VAL A CA 1
ATOM 621 C C . VAL A 1 79 ? 16.578 4.261 -0.795 1.00 43.94 79 VAL A C 1
ATOM 623 O O . VAL A 1 79 ? 17.452 3.417 -0.929 1.00 43.94 79 VAL A O 1
ATOM 626 N N . ASP A 1 80 ? 16.872 5.571 -0.760 1.00 38.84 80 ASP A N 1
ATOM 627 C CA . ASP A 1 80 ? 18.142 6.237 -1.113 1.00 38.84 80 ASP A CA 1
ATOM 628 C C . ASP A 1 80 ? 19.405 5.754 -0.368 1.00 38.84 80 ASP A C 1
ATOM 630 O O . ASP A 1 80 ? 20.502 6.244 -0.642 1.00 38.84 80 ASP A O 1
ATOM 634 N N . ASN A 1 81 ? 19.296 4.824 0.584 1.00 43.12 81 ASN A N 1
ATOM 635 C CA . ASN A 1 81 ? 20.469 4.166 1.135 1.00 43.12 81 ASN A CA 1
ATOM 636 C C . ASN A 1 81 ? 20.615 2.778 0.489 1.00 43.12 81 ASN A C 1
ATOM 638 O O . ASN A 1 81 ? 19.881 1.871 0.876 1.00 43.12 81 ASN A O 1
ATOM 642 N N . PRO A 1 82 ? 21.583 2.549 -0.419 1.00 37.25 82 PRO A N 1
ATOM 643 C CA . PRO A 1 82 ? 21.884 1.208 -0.940 1.00 37.25 82 PRO A CA 1
ATOM 644 C C . PRO A 1 82 ? 22.330 0.214 0.160 1.00 37.25 82 PRO A C 1
ATOM 646 O O . PRO A 1 82 ? 22.420 -0.989 -0.073 1.00 37.25 82 PRO A O 1
ATOM 649 N N . LEU A 1 83 ? 22.552 0.690 1.396 1.00 42.25 83 LEU A N 1
ATOM 650 C CA . LEU A 1 83 ? 22.734 -0.115 2.615 1.00 42.25 83 LEU A CA 1
ATOM 651 C C . LEU A 1 83 ? 21.423 -0.328 3.412 1.00 42.25 83 LEU A C 1
ATOM 653 O O . LEU A 1 83 ? 21.457 -0.778 4.557 1.00 42.25 83 LEU A O 1
ATOM 657 N N . GLY A 1 84 ? 20.277 0.044 2.838 1.00 51.16 84 GLY A N 1
ATOM 658 C CA . GLY A 1 84 ? 18.978 0.197 3.485 1.00 51.16 84 GLY A CA 1
ATOM 659 C C . GLY A 1 84 ? 18.414 -1.122 3.984 1.00 51.16 84 GLY A C 1
ATOM 660 O O . GLY A 1 84 ? 18.249 -2.080 3.228 1.00 51.16 84 GLY A O 1
ATOM 661 N N . GLY A 1 85 ? 18.096 -1.163 5.274 1.00 62.66 85 GLY A N 1
ATOM 662 C CA . GLY A 1 85 ? 17.581 -2.337 5.967 1.00 62.66 85 GLY A CA 1
ATOM 663 C C . GLY A 1 85 ? 16.175 -2.771 5.556 1.00 62.66 85 GLY A C 1
ATOM 664 O O . GLY A 1 85 ? 15.527 -3.347 6.406 1.00 62.66 85 GLY A O 1
ATOM 665 N N . TYR A 1 86 ? 15.711 -2.489 4.333 1.00 72.38 86 TYR A N 1
ATOM 666 C CA . TYR A 1 86 ? 14.410 -2.913 3.790 1.00 72.38 86 TYR A CA 1
ATOM 667 C C . TYR A 1 86 ? 14.532 -3.698 2.479 1.00 72.38 86 TYR A C 1
ATOM 669 O O . TYR A 1 86 ? 13.581 -4.365 2.092 1.00 72.38 86 TYR A O 1
ATOM 677 N N . LEU A 1 87 ? 15.666 -3.610 1.771 1.00 82.31 87 LEU A N 1
ATOM 678 C CA . LEU A 1 87 ? 15.821 -4.239 0.457 1.00 82.31 87 LEU A CA 1
ATOM 679 C C . LEU A 1 87 ? 16.373 -5.659 0.573 1.00 82.31 87 LEU A C 1
ATOM 681 O O . LEU A 1 87 ? 17.363 -5.901 1.281 1.00 82.31 87 LEU A O 1
ATOM 685 N N . SER A 1 88 ? 15.758 -6.576 -0.172 1.00 86.81 88 SER A N 1
ATOM 686 C CA . SER A 1 88 ? 16.238 -7.945 -0.346 1.00 86.81 88 SER A CA 1
ATOM 687 C C . SER A 1 88 ? 17.519 -7.974 -1.185 1.00 86.81 88 SER A C 1
ATOM 689 O O . SER A 1 88 ? 17.974 -6.954 -1.708 1.00 86.81 88 SER A O 1
ATOM 691 N N . GLN A 1 89 ? 18.114 -9.158 -1.349 1.00 87.94 89 GLN A N 1
ATOM 692 C CA . GLN A 1 89 ? 19.244 -9.313 -2.266 1.00 87.94 89 GLN A CA 1
ATOM 693 C C . GLN A 1 89 ? 18.850 -8.997 -3.716 1.00 87.94 89 GLN A C 1
ATOM 695 O O . GLN A 1 89 ? 19.634 -8.362 -4.413 1.00 87.94 89 GLN A O 1
ATOM 700 N N . LYS A 1 90 ? 17.637 -9.380 -4.142 1.00 90.50 90 LYS A N 1
ATOM 701 C CA . LYS A 1 90 ? 17.098 -9.034 -5.465 1.00 90.50 90 LYS A CA 1
ATOM 702 C C . LYS A 1 90 ? 16.884 -7.528 -5.602 1.00 90.50 90 LYS A C 1
ATOM 704 O O . LYS A 1 90 ? 17.266 -6.949 -6.605 1.00 90.50 90 LYS A O 1
ATOM 709 N N . GLY A 1 91 ? 16.357 -6.874 -4.565 1.00 88.75 91 GLY A N 1
ATOM 710 C CA . GLY A 1 91 ? 16.167 -5.421 -4.573 1.00 88.75 91 GLY A CA 1
ATOM 711 C C . GLY A 1 91 ? 17.474 -4.632 -4.631 1.00 88.75 91 GLY A C 1
ATOM 712 O O . GLY A 1 91 ? 17.496 -3.538 -5.181 1.00 88.75 91 GLY A O 1
ATOM 713 N N . LYS A 1 92 ? 18.567 -5.182 -4.090 1.00 87.50 92 LYS A N 1
ATOM 714 C CA . LYS A 1 92 ? 19.919 -4.600 -4.174 1.00 87.50 92 LYS A CA 1
ATOM 715 C C . LYS A 1 92 ? 20.651 -4.947 -5.471 1.00 87.50 92 LYS A C 1
ATOM 717 O O . LYS A 1 92 ? 21.709 -4.375 -5.720 1.00 87.50 92 LYS A O 1
ATOM 722 N N . ASP A 1 93 ? 20.140 -5.895 -6.253 1.00 89.75 93 ASP A N 1
ATOM 723 C CA . ASP A 1 93 ? 20.731 -6.261 -7.535 1.00 89.75 93 ASP A CA 1
ATOM 724 C C . ASP A 1 93 ? 20.483 -5.142 -8.553 1.00 89.75 93 ASP A C 1
ATOM 726 O O . ASP A 1 93 ? 19.433 -4.498 -8.554 1.00 89.75 93 ASP A O 1
ATOM 730 N N . LYS A 1 94 ? 21.466 -4.913 -9.421 1.00 90.25 94 LYS A N 1
ATOM 731 C CA . LYS A 1 94 ? 21.354 -3.982 -10.545 1.00 90.25 94 LYS A CA 1
ATOM 732 C C . LYS A 1 94 ? 20.494 -4.564 -11.672 1.00 90.25 94 LYS A C 1
ATOM 734 O O . LYS A 1 94 ? 19.977 -3.811 -12.495 1.00 90.25 94 LYS A O 1
ATOM 739 N N . TYR A 1 95 ? 20.338 -5.885 -11.715 1.00 92.50 95 TYR A N 1
ATOM 740 C CA . TYR A 1 95 ? 19.687 -6.580 -12.819 1.00 92.50 95 TYR A CA 1
ATOM 741 C C . TYR A 1 95 ? 18.401 -7.269 -12.388 1.00 92.50 95 TYR A C 1
ATOM 743 O O . TYR A 1 95 ? 18.322 -7.847 -11.304 1.00 92.50 95 TYR A O 1
ATOM 751 N N . LEU A 1 96 ? 17.418 -7.249 -13.285 1.00 92.38 96 LEU A N 1
ATOM 752 C CA . LEU A 1 96 ? 16.186 -8.009 -13.135 1.00 92.38 96 LEU A CA 1
ATOM 753 C C . LEU A 1 96 ? 16.434 -9.448 -13.584 1.00 92.38 96 LEU A C 1
ATOM 755 O O . LEU A 1 96 ? 16.934 -9.680 -14.686 1.00 92.38 96 LEU A O 1
ATOM 759 N N . GLU A 1 97 ? 16.087 -10.415 -12.744 1.00 88.50 97 GLU A N 1
ATOM 760 C CA . GLU A 1 97 ? 16.127 -11.830 -13.101 1.00 88.50 97 GLU A CA 1
ATOM 761 C C . GLU A 1 97 ? 14.871 -12.201 -13.899 1.00 88.50 97 GLU A C 1
ATOM 763 O O . GLU A 1 97 ? 13.756 -11.954 -13.453 1.00 88.50 97 GLU A O 1
ATOM 768 N N . THR A 1 98 ? 15.055 -12.783 -15.084 1.00 85.31 98 THR A N 1
ATOM 769 C CA . THR A 1 98 ? 13.969 -13.173 -16.000 1.00 85.31 98 THR A CA 1
ATOM 770 C C . THR A 1 98 ? 14.166 -14.611 -16.479 1.00 85.31 98 THR A C 1
ATOM 772 O O . THR A 1 98 ? 15.232 -15.203 -16.277 1.00 85.31 98 THR A O 1
ATOM 775 N N . SER A 1 99 ? 13.187 -15.168 -17.194 1.00 82.75 99 SER A N 1
ATOM 776 C CA . SER A 1 99 ? 13.294 -16.503 -17.802 1.00 82.75 99 SER A CA 1
ATOM 777 C C . SER A 1 99 ? 14.427 -16.662 -18.837 1.00 82.75 99 SER A C 1
ATOM 779 O O . SER A 1 99 ? 14.842 -17.791 -19.110 1.00 82.75 99 SER A O 1
ATOM 781 N N . ILE A 1 100 ? 14.985 -15.566 -19.371 1.00 81.75 100 ILE A N 1
ATOM 782 C CA . ILE A 1 100 ? 16.179 -15.583 -20.245 1.00 81.75 100 ILE A CA 1
ATOM 783 C C . ILE A 1 100 ? 17.485 -15.212 -19.536 1.00 81.75 100 ILE A C 1
ATOM 785 O O . ILE A 1 100 ? 18.542 -15.216 -20.169 1.00 81.75 100 ILE A O 1
ATOM 789 N N . GLY A 1 101 ? 17.424 -14.932 -18.234 1.00 85.06 101 GLY A N 1
ATOM 790 C CA . GLY A 1 101 ? 18.545 -14.532 -17.388 1.00 85.06 101 GLY A CA 1
ATOM 791 C C . GLY A 1 101 ? 18.454 -13.074 -16.926 1.00 85.06 101 GLY A C 1
ATOM 792 O O . GLY A 1 101 ? 17.385 -12.465 -16.936 1.00 85.06 101 GLY A O 1
ATOM 793 N N . LYS A 1 102 ? 19.578 -12.521 -16.464 1.00 89.62 102 LYS A N 1
ATOM 794 C CA . LYS A 1 102 ? 19.644 -11.181 -15.863 1.00 89.62 102 LYS A CA 1
ATOM 795 C C . LYS A 1 102 ? 19.721 -10.071 -16.913 1.00 89.62 102 LYS A C 1
ATOM 797 O O . LYS A 1 102 ? 20.666 -10.049 -17.699 1.00 89.62 102 LYS A O 1
ATOM 802 N N . VAL A 1 103 ? 18.777 -9.133 -16.880 1.00 91.69 103 VAL A N 1
ATOM 803 C CA . VAL A 1 103 ? 18.668 -8.008 -17.828 1.00 91.69 103 VAL A CA 1
ATOM 804 C C . VAL A 1 103 ? 18.805 -6.653 -17.129 1.00 91.69 103 VAL A C 1
ATOM 806 O O . VAL A 1 103 ? 18.508 -6.514 -15.942 1.00 91.69 103 VAL A O 1
ATOM 809 N N . GLU A 1 104 ? 19.245 -5.634 -17.869 1.00 93.81 104 GLU A N 1
ATOM 810 C CA . GLU A 1 104 ? 19.216 -4.242 -17.408 1.00 93.81 104 GLU A CA 1
ATOM 811 C C . GLU A 1 104 ? 17.804 -3.676 -17.532 1.00 93.81 104 GLU A C 1
ATOM 813 O O . GLU A 1 104 ? 17.163 -3.861 -18.565 1.00 93.81 104 GLU A O 1
ATOM 818 N N . VAL A 1 105 ? 17.349 -2.941 -16.515 1.00 95.00 105 VAL A N 1
ATOM 819 C CA . VAL A 1 105 ? 16.108 -2.156 -16.559 1.00 95.00 105 VAL A CA 1
ATOM 820 C C . VAL A 1 105 ? 16.463 -0.677 -16.648 1.00 95.00 105 VAL A C 1
ATOM 822 O O . VAL A 1 105 ? 17.355 -0.197 -15.944 1.00 95.00 105 VAL A O 1
ATOM 825 N N . PHE A 1 106 ? 15.764 0.056 -17.508 1.00 95.75 106 PHE A N 1
ATOM 826 C CA . PHE A 1 106 ? 15.956 1.493 -17.652 1.00 95.75 106 PHE A CA 1
ATOM 827 C C . PHE A 1 106 ? 14.651 2.214 -17.992 1.00 95.75 106 PHE A C 1
ATOM 829 O O . PHE A 1 106 ? 13.730 1.646 -18.582 1.00 95.75 106 PHE A O 1
ATOM 836 N N . LEU A 1 107 ? 14.584 3.484 -17.602 1.00 95.31 107 LEU A N 1
ATOM 837 C CA . LEU A 1 107 ? 13.473 4.387 -17.857 1.00 95.31 107 LEU A CA 1
ATOM 838 C C . LEU A 1 107 ? 13.724 5.199 -19.131 1.00 95.31 107 LEU A C 1
ATOM 840 O O . LEU A 1 107 ? 14.541 6.119 -19.149 1.00 95.31 107 LEU A O 1
ATOM 844 N N . ASP A 1 108 ? 12.976 4.891 -20.183 1.00 96.12 108 ASP A N 1
ATOM 845 C CA . ASP A 1 108 ? 13.047 5.554 -21.480 1.00 96.12 108 ASP A CA 1
ATOM 846 C C . ASP A 1 108 ? 11.940 6.606 -21.621 1.00 96.12 108 ASP A C 1
ATOM 848 O O . ASP A 1 108 ? 10.868 6.362 -22.175 1.00 96.12 108 ASP A O 1
ATOM 852 N N . LEU A 1 109 ? 12.181 7.802 -21.077 1.00 92.81 109 LEU A N 1
ATOM 853 C CA . LEU A 1 109 ? 11.183 8.876 -21.079 1.00 92.81 109 LEU A CA 1
ATOM 854 C C . LEU A 1 109 ? 10.846 9.392 -22.487 1.00 92.81 109 LEU A C 1
ATOM 856 O O . LEU A 1 109 ? 9.707 9.810 -22.718 1.00 92.81 109 LEU A O 1
ATOM 860 N N . GLU A 1 110 ? 11.815 9.374 -23.405 1.00 93.69 110 GLU A N 1
ATOM 861 C CA . GLU A 1 110 ? 11.710 9.980 -24.742 1.00 93.69 110 GLU A CA 1
ATOM 862 C C . GLU A 1 110 ? 11.446 8.960 -25.859 1.00 93.69 110 GLU A C 1
ATOM 864 O O . GLU A 1 110 ? 11.325 9.349 -27.018 1.00 93.69 110 GLU A O 1
ATOM 869 N N . ASP A 1 111 ? 11.284 7.682 -25.502 1.00 93.50 111 ASP A N 1
ATOM 870 C CA . ASP A 1 111 ? 11.109 6.557 -26.426 1.00 93.50 111 ASP A CA 1
ATOM 871 C C . ASP A 1 111 ? 12.279 6.411 -27.423 1.00 93.50 111 ASP A C 1
ATOM 873 O O . ASP A 1 111 ? 12.088 5.968 -28.559 1.00 93.50 111 ASP A O 1
ATOM 877 N N . ASP A 1 112 ? 13.495 6.769 -26.999 1.00 92.12 112 ASP A N 1
ATOM 878 C CA . ASP A 1 112 ? 14.709 6.794 -27.824 1.00 92.12 112 ASP A CA 1
ATOM 879 C C . ASP A 1 112 ? 15.658 5.609 -27.572 1.00 92.12 112 ASP A C 1
ATOM 881 O O . ASP A 1 112 ? 16.766 5.575 -28.110 1.00 92.12 112 ASP A O 1
ATOM 885 N N . ASN A 1 113 ? 15.197 4.618 -26.798 1.00 92.38 113 ASN A N 1
ATOM 886 C CA . ASN A 1 113 ? 15.959 3.458 -26.333 1.00 92.38 113 ASN A CA 1
ATOM 887 C C . ASN A 1 113 ? 17.175 3.840 -25.472 1.00 92.38 113 ASN A C 1
ATOM 889 O O . ASN A 1 113 ? 18.217 3.193 -25.551 1.00 92.38 113 ASN A O 1
ATOM 893 N N . ASP A 1 114 ? 17.027 4.878 -24.644 1.00 88.12 114 ASP A N 1
ATOM 894 C CA . ASP A 1 114 ? 18.080 5.418 -23.776 1.00 88.12 114 ASP A CA 1
ATOM 895 C C . ASP A 1 114 ? 19.341 5.803 -24.555 1.00 88.12 114 ASP A C 1
ATOM 897 O O . ASP A 1 114 ? 20.471 5.525 -24.146 1.00 88.12 114 ASP A O 1
ATOM 901 N N . LYS A 1 115 ? 19.147 6.509 -25.678 1.00 88.44 115 LYS A N 1
ATOM 902 C CA . LYS A 1 115 ? 20.231 7.028 -26.533 1.00 88.44 115 LYS A CA 1
ATOM 903 C C . LYS A 1 115 ? 21.296 7.767 -25.711 1.00 88.44 115 LYS A C 1
ATOM 905 O O . LYS A 1 115 ? 22.483 7.756 -26.043 1.00 88.44 115 LYS A O 1
ATOM 910 N N . TYR A 1 116 ? 20.869 8.430 -24.637 1.00 86.94 116 TYR A N 1
ATOM 911 C CA . TYR A 1 116 ? 21.720 9.236 -23.769 1.00 86.94 116 TYR A CA 1
ATOM 912 C C . TYR A 1 116 ? 22.379 8.465 -22.618 1.00 86.94 116 TYR A C 1
ATOM 914 O O . TYR A 1 116 ? 23.307 9.014 -22.004 1.00 86.94 116 TYR A O 1
ATOM 922 N N . GLY A 1 117 ? 21.960 7.228 -22.335 1.00 86.62 117 GLY A N 1
ATOM 923 C CA . GLY A 1 117 ? 22.491 6.400 -21.250 1.00 86.62 117 GLY A CA 1
ATOM 924 C C . GLY A 1 117 ? 22.212 6.985 -19.864 1.00 86.62 117 GLY A C 1
ATOM 925 O O . GLY A 1 117 ? 23.105 7.012 -19.017 1.00 86.62 117 GLY A O 1
ATOM 926 N N . VAL A 1 118 ? 21.035 7.577 -19.671 1.00 88.19 118 VAL A N 1
ATOM 927 C CA . VAL A 1 118 ? 20.629 8.266 -18.433 1.00 88.19 118 VAL A CA 1
ATOM 928 C C . VAL A 1 118 ? 19.432 7.614 -17.753 1.00 88.19 118 VAL A C 1
ATOM 930 O O . VAL A 1 118 ? 19.136 7.982 -16.619 1.00 88.19 118 VAL A O 1
ATOM 933 N N . GLY A 1 119 ? 18.762 6.677 -18.432 1.00 88.94 119 GLY A N 1
ATOM 934 C CA . GLY A 1 119 ? 17.585 5.951 -17.957 1.00 88.94 119 GLY A CA 1
ATOM 935 C C . GLY A 1 119 ? 17.883 4.835 -16.955 1.00 88.94 119 GLY A C 1
ATOM 936 O O . GLY A 1 119 ? 16.955 4.316 -16.340 1.00 88.94 119 GLY A O 1
ATOM 937 N N . GLY A 1 120 ? 19.148 4.430 -16.822 1.00 88.94 120 GLY A N 1
ATOM 938 C CA . GLY A 1 120 ? 19.545 3.248 -16.057 1.00 88.94 120 GLY A CA 1
ATOM 939 C C . GLY A 1 120 ? 19.092 3.270 -14.596 1.00 88.94 120 GLY A C 1
ATOM 940 O O . GLY A 1 120 ? 19.307 4.251 -13.884 1.00 88.94 120 GLY A O 1
ATOM 941 N N . VAL A 1 121 ? 18.508 2.153 -14.162 1.00 89.50 121 VAL A N 1
ATOM 942 C CA . VAL A 1 121 ? 18.184 1.884 -12.759 1.00 89.50 121 VAL A CA 1
ATOM 943 C C . VAL A 1 121 ? 19.446 1.406 -12.034 1.00 89.50 121 VAL A C 1
ATOM 945 O O . VAL A 1 121 ? 20.184 0.560 -12.544 1.00 89.50 121 VAL A O 1
ATOM 948 N N . SER A 1 122 ? 19.717 1.949 -10.847 1.00 85.69 122 SER A N 1
ATOM 949 C CA . SER A 1 122 ? 20.921 1.611 -10.074 1.00 85.69 122 SER A CA 1
ATOM 950 C C . SER A 1 122 ? 20.790 0.261 -9.369 1.00 85.69 122 SER A C 1
ATOM 952 O O . SER A 1 122 ? 21.773 -0.469 -9.239 1.00 85.69 122 SER A O 1
ATOM 954 N N . TYR A 1 123 ? 19.582 -0.052 -8.895 1.00 88.81 123 TYR A N 1
ATOM 955 C CA . TYR A 1 123 ? 19.202 -1.313 -8.257 1.00 88.81 123 TYR A CA 1
ATOM 956 C C . TYR A 1 123 ? 17.677 -1.500 -8.330 1.00 88.81 123 TYR A C 1
ATOM 958 O O . TYR A 1 123 ? 16.933 -0.520 -8.317 1.00 88.81 123 TYR A O 1
ATOM 966 N N . MET A 1 124 ? 17.185 -2.742 -8.394 1.00 91.12 124 MET A N 1
ATOM 967 C CA . MET A 1 124 ? 15.761 -3.035 -8.651 1.00 91.12 124 MET A CA 1
ATOM 968 C C . MET A 1 124 ? 14.800 -2.452 -7.608 1.00 91.12 124 MET A C 1
ATOM 970 O O . MET A 1 124 ? 13.664 -2.115 -7.931 1.00 91.12 124 MET A O 1
ATOM 974 N N . GLY A 1 125 ? 15.262 -2.243 -6.374 1.00 87.12 125 GLY A N 1
ATOM 975 C CA . GLY A 1 125 ? 14.500 -1.556 -5.331 1.00 87.12 125 GLY A CA 1
ATOM 976 C C . GLY A 1 125 ? 14.075 -0.122 -5.685 1.00 87.12 125 GLY A C 1
ATOM 977 O O . GLY A 1 125 ? 13.096 0.356 -5.120 1.00 87.12 125 GLY A O 1
ATOM 978 N N . GLU A 1 126 ? 14.736 0.563 -6.630 1.00 86.44 126 GLU A N 1
ATOM 979 C CA . GLU A 1 126 ? 14.296 1.890 -7.105 1.00 86.44 126 GLU A CA 1
ATOM 980 C C . GLU A 1 126 ? 12.939 1.831 -7.824 1.00 86.44 126 GLU A C 1
ATOM 982 O O . GLU A 1 126 ? 12.204 2.819 -7.822 1.00 86.44 126 GLU A O 1
ATOM 987 N N . LEU A 1 127 ? 12.558 0.674 -8.382 1.00 90.69 127 LEU A N 1
ATOM 988 C CA . LEU A 1 127 ? 11.271 0.494 -9.061 1.00 90.69 127 LEU A CA 1
ATOM 989 C C . LEU A 1 127 ? 10.077 0.647 -8.107 1.00 90.69 127 LEU A C 1
ATOM 991 O O . LEU A 1 127 ? 8.999 1.031 -8.548 1.00 90.69 127 LEU A O 1
ATOM 995 N N . ILE A 1 128 ? 10.279 0.456 -6.796 1.00 86.00 128 ILE A N 1
ATOM 996 C CA . ILE A 1 128 ? 9.260 0.717 -5.763 1.00 86.00 128 ILE A CA 1
ATOM 997 C C . ILE A 1 128 ? 8.818 2.185 -5.771 1.00 86.00 128 ILE A C 1
ATOM 999 O O . ILE A 1 128 ? 7.681 2.499 -5.429 1.00 86.00 128 ILE A O 1
ATOM 1003 N N . ASN A 1 129 ? 9.684 3.109 -6.193 1.00 80.75 129 ASN A N 1
ATOM 1004 C CA . ASN A 1 129 ? 9.334 4.527 -6.270 1.00 80.75 129 ASN A CA 1
ATOM 1005 C C . ASN A 1 129 ? 8.356 4.828 -7.418 1.00 80.75 129 ASN A C 1
ATOM 1007 O O . ASN A 1 129 ? 7.727 5.887 -7.413 1.00 80.75 129 ASN A O 1
ATOM 1011 N N . LEU A 1 130 ? 8.239 3.915 -8.386 1.00 88.06 130 LEU A N 1
ATOM 1012 C CA . LEU A 1 130 ? 7.360 4.043 -9.545 1.00 88.06 130 LEU A CA 1
ATOM 1013 C C . LEU A 1 130 ? 5.959 3.473 -9.300 1.00 88.06 130 LEU A C 1
ATOM 1015 O O . LEU A 1 130 ? 5.065 3.803 -10.071 1.00 88.06 130 LEU A O 1
ATOM 1019 N N . ASP A 1 131 ? 5.774 2.687 -8.236 1.00 88.12 131 ASP A N 1
ATOM 1020 C CA . ASP A 1 131 ? 4.469 2.238 -7.747 1.00 88.12 131 ASP A CA 1
ATOM 1021 C C . ASP A 1 131 ? 3.794 3.386 -6.981 1.00 88.12 131 ASP A C 1
ATOM 1023 O O . ASP A 1 131 ? 3.984 3.604 -5.778 1.00 88.12 131 ASP A O 1
ATOM 1027 N N . ILE A 1 132 ? 3.048 4.206 -7.723 1.00 82.75 132 ILE A N 1
ATOM 1028 C CA . ILE A 1 132 ? 2.436 5.432 -7.190 1.00 82.75 132 ILE A CA 1
ATOM 1029 C C . ILE A 1 132 ? 1.263 5.063 -6.283 1.00 82.75 132 ILE A C 1
ATOM 1031 O O . ILE A 1 132 ? 0.970 5.762 -5.303 1.00 82.75 132 ILE A O 1
ATOM 1035 N N . ASN A 1 133 ? 0.566 3.979 -6.626 1.00 83.88 133 ASN A N 1
ATOM 1036 C CA . ASN A 1 133 ? -0.617 3.529 -5.915 1.00 83.88 133 ASN A CA 1
ATOM 1037 C C . ASN A 1 133 ? -0.272 2.694 -4.667 1.00 83.88 133 ASN A C 1
ATOM 1039 O O . ASN A 1 133 ? -1.097 2.637 -3.761 1.00 83.88 133 ASN A O 1
ATOM 1043 N N . GLN A 1 134 ? 0.950 2.169 -4.560 1.00 84.25 134 GLN A N 1
ATOM 1044 C CA . GLN A 1 134 ? 1.473 1.366 -3.455 1.00 84.25 134 GLN A CA 1
ATOM 1045 C C . GLN A 1 134 ? 0.757 0.017 -3.243 1.00 84.25 134 GLN A C 1
ATOM 1047 O O . GLN A 1 134 ? 0.650 -0.439 -2.101 1.00 84.25 134 GLN A O 1
ATOM 1052 N N . ASP A 1 135 ? 0.225 -0.622 -4.292 1.00 88.56 135 ASP A N 1
ATOM 1053 C CA . ASP A 1 135 ? -0.270 -2.015 -4.226 1.00 88.56 135 ASP A CA 1
ATOM 1054 C C . ASP A 1 135 ? 0.858 -3.057 -4.317 1.00 88.56 135 ASP A C 1
ATOM 1056 O O . ASP A 1 135 ? 0.632 -4.262 -4.194 1.00 88.56 135 ASP A O 1
ATOM 1060 N N . GLY A 1 136 ? 2.103 -2.613 -4.474 1.00 89.62 136 GLY A N 1
ATOM 1061 C CA . GLY A 1 136 ? 3.262 -3.486 -4.563 1.00 89.62 136 GLY A CA 1
ATOM 1062 C C . GLY A 1 136 ? 3.383 -4.210 -5.890 1.00 89.62 136 GLY A C 1
ATOM 1063 O O . GLY A 1 136 ? 4.107 -5.206 -5.961 1.00 89.62 136 GLY A O 1
ATOM 1064 N N . PHE A 1 137 ? 2.710 -3.706 -6.919 1.00 92.75 137 PHE A N 1
ATOM 1065 C CA . PHE A 1 137 ? 2.864 -4.129 -8.293 1.00 92.75 137 PHE A CA 1
ATOM 1066 C C . PHE A 1 137 ? 3.174 -2.922 -9.159 1.00 92.75 137 PHE A C 1
ATOM 1068 O O . PHE A 1 137 ? 2.563 -1.875 -9.015 1.00 92.75 137 PHE A O 1
ATOM 1075 N N . LEU A 1 138 ? 4.104 -3.087 -10.093 1.00 93.06 138 LEU A N 1
ATOM 1076 C CA . LEU A 1 138 ? 4.304 -2.101 -11.141 1.00 93.06 138 LEU A CA 1
ATOM 1077 C C . LEU A 1 138 ? 3.564 -2.562 -12.390 1.00 93.06 138 LEU A C 1
ATOM 1079 O O . LEU A 1 138 ? 3.939 -3.576 -12.984 1.00 93.06 138 LEU A O 1
ATOM 1083 N N . ASP A 1 139 ? 2.493 -1.867 -12.761 1.00 93.12 139 ASP A N 1
ATOM 1084 C CA . ASP A 1 139 ? 1.654 -2.243 -13.901 1.00 93.12 139 ASP A CA 1
ATOM 1085 C C . ASP A 1 139 ? 1.099 -1.029 -14.665 1.00 93.12 139 ASP A C 1
ATOM 1087 O O . ASP A 1 139 ? 1.523 0.107 -14.475 1.00 93.12 139 ASP A O 1
ATOM 1091 N N . SER A 1 140 ? 0.161 -1.251 -15.591 1.00 92.25 140 SER A N 1
ATOM 1092 C CA . SER A 1 140 ? -0.431 -0.178 -16.410 1.00 92.25 140 SER A CA 1
ATOM 1093 C C . SER A 1 140 ? -1.149 0.923 -15.615 1.00 92.25 140 SER A C 1
ATOM 1095 O O . SER A 1 140 ? -1.493 1.957 -16.186 1.00 92.25 140 SER A O 1
ATOM 1097 N N . SER A 1 141 ? -1.425 0.705 -14.327 1.00 90.50 141 SER A N 1
ATOM 1098 C CA . SER A 1 141 ? -1.957 1.741 -13.440 1.00 90.50 141 SER A CA 1
ATOM 1099 C C . SER A 1 141 ? -0.889 2.748 -12.993 1.00 90.50 141 SER A C 1
ATOM 1101 O O . SER A 1 141 ? -1.241 3.843 -12.547 1.00 90.50 141 SER A O 1
ATOM 1103 N N . ASP A 1 142 ? 0.395 2.433 -13.184 1.00 91.38 142 ASP A N 1
ATOM 1104 C CA . ASP A 1 142 ? 1.518 3.297 -12.849 1.00 91.38 142 ASP A CA 1
ATOM 1105 C C . ASP A 1 142 ? 2.019 4.087 -14.053 1.00 91.38 142 ASP A C 1
ATOM 1107 O O . ASP A 1 142 ? 2.368 3.568 -15.116 1.00 91.38 142 ASP A O 1
ATOM 1111 N N . LYS A 1 143 ? 2.132 5.398 -13.845 1.00 89.69 143 LYS A N 1
ATOM 1112 C CA . LYS A 1 143 ? 2.432 6.404 -14.873 1.00 89.69 143 LYS A CA 1
ATOM 1113 C C . LYS A 1 143 ? 3.658 6.104 -15.738 1.00 89.69 143 LYS A C 1
ATOM 1115 O O . LYS A 1 143 ? 3.694 6.519 -16.895 1.00 89.69 143 LYS A O 1
ATOM 1120 N N . TYR A 1 144 ? 4.677 5.461 -15.171 1.00 92.38 144 TYR A N 1
ATOM 1121 C CA . TYR A 1 144 ? 5.954 5.217 -15.844 1.00 92.38 144 TYR A CA 1
ATOM 1122 C C . TYR A 1 144 ? 6.162 3.763 -16.275 1.00 92.38 144 TYR A C 1
ATOM 1124 O O . TYR A 1 144 ? 7.198 3.475 -16.869 1.00 92.38 144 TYR A O 1
ATOM 1132 N N . PHE A 1 145 ? 5.207 2.858 -16.046 1.00 94.44 145 PHE A N 1
ATOM 1133 C CA . PHE A 1 145 ? 5.386 1.447 -16.396 1.00 94.44 145 PHE A CA 1
ATOM 1134 C C . PHE A 1 145 ? 5.626 1.241 -17.899 1.00 94.44 145 PHE A C 1
ATOM 1136 O O . PHE A 1 145 ? 6.590 0.588 -18.290 1.00 94.44 145 PHE A O 1
ATOM 1143 N N . ASP A 1 146 ? 4.846 1.909 -18.753 1.00 93.94 146 ASP A N 1
ATOM 1144 C CA . ASP A 1 146 ? 5.012 1.852 -20.216 1.00 93.94 146 ASP A CA 1
ATOM 1145 C C . ASP A 1 146 ? 6.283 2.546 -20.739 1.00 93.94 146 ASP A C 1
ATOM 1147 O O . ASP A 1 146 ? 6.604 2.450 -21.927 1.00 93.94 146 ASP A O 1
ATOM 1151 N N . LYS A 1 147 ? 7.000 3.258 -19.862 1.00 95.81 147 LYS A N 1
ATOM 1152 C CA . LYS A 1 147 ? 8.289 3.900 -20.148 1.00 95.81 147 LYS A CA 1
ATOM 1153 C C . LYS A 1 147 ? 9.475 3.048 -19.718 1.00 95.81 147 LYS A C 1
ATOM 1155 O O . LYS A 1 147 ? 10.606 3.375 -20.068 1.00 95.81 147 LYS A O 1
ATOM 1160 N N . LEU A 1 148 ? 9.248 1.962 -18.983 1.00 96.69 148 LEU A N 1
ATOM 1161 C CA . LEU A 1 148 ? 10.310 1.033 -18.634 1.00 96.69 148 LEU A CA 1
ATOM 1162 C C . LEU A 1 148 ? 10.608 0.092 -19.791 1.00 96.69 148 LEU A C 1
ATOM 1164 O O . LEU A 1 148 ? 9.716 -0.429 -20.467 1.00 96.69 148 LEU A O 1
ATOM 1168 N N . LYS A 1 149 ? 11.896 -0.152 -19.987 1.00 95.94 149 LYS A N 1
ATOM 1169 C CA . LYS A 1 149 ? 12.418 -1.097 -20.962 1.00 95.94 149 LYS A CA 1
ATOM 1170 C C . LYS A 1 149 ? 13.439 -2.005 -20.301 1.00 95.94 149 LYS A C 1
ATOM 1172 O O . LYS A 1 149 ? 14.070 -1.639 -19.308 1.00 95.94 149 LYS A O 1
ATOM 1177 N N . ILE A 1 150 ? 13.587 -3.188 -20.880 1.00 93.75 150 ILE A N 1
ATOM 1178 C CA . ILE A 1 150 ? 14.641 -4.131 -20.535 1.00 93.75 150 ILE A CA 1
ATOM 1179 C C . ILE A 1 150 ? 15.627 -4.247 -21.688 1.00 93.75 150 ILE A C 1
ATOM 1181 O O . ILE A 1 150 ? 15.231 -4.167 -22.853 1.00 93.75 150 ILE A O 1
ATOM 1185 N N . LYS A 1 151 ? 16.898 -4.454 -21.359 1.00 92.06 151 LYS A N 1
ATOM 1186 C CA . LYS A 1 151 ? 17.980 -4.635 -22.326 1.00 92.06 151 LYS A CA 1
ATOM 1187 C C . LYS A 1 151 ? 18.885 -5.785 -21.915 1.00 92.06 151 LYS A C 1
ATOM 1189 O O . LYS A 1 151 ? 19.216 -5.941 -20.738 1.00 92.06 151 LYS A O 1
ATOM 1194 N N . GLY A 1 152 ? 19.318 -6.564 -22.896 1.00 89.62 152 GLY A N 1
ATOM 1195 C CA . GLY A 1 152 ? 20.265 -7.656 -22.708 1.00 89.62 152 GLY A CA 1
ATOM 1196 C C . GLY A 1 152 ? 21.036 -7.967 -23.985 1.00 89.62 152 GLY A C 1
ATOM 1197 O O . GLY A 1 152 ? 20.791 -7.374 -25.034 1.00 89.62 152 GLY A O 1
ATOM 1198 N N . VAL A 1 153 ? 21.981 -8.902 -23.884 1.00 86.31 153 VAL A N 1
ATOM 1199 C CA . VAL A 1 153 ? 22.799 -9.368 -25.011 1.00 86.31 153 VAL A CA 1
ATOM 1200 C C . VAL A 1 153 ? 22.585 -10.862 -25.202 1.00 86.31 153 VAL A C 1
ATOM 1202 O O . VAL A 1 153 ? 22.898 -11.669 -24.320 1.00 86.31 153 VAL A O 1
ATOM 1205 N N . ASN A 1 154 ? 22.059 -11.235 -26.362 1.00 84.81 154 ASN A N 1
ATOM 1206 C CA . ASN A 1 154 ? 21.730 -12.615 -26.676 1.00 84.81 154 ASN A CA 1
ATOM 1207 C C . ASN A 1 154 ? 22.989 -13.489 -26.874 1.00 84.81 154 ASN A C 1
ATOM 1209 O O . ASN A 1 154 ? 24.134 -13.021 -26.848 1.00 84.81 154 ASN A O 1
ATOM 1213 N N . LYS A 1 155 ? 22.794 -14.796 -27.066 1.00 81.25 155 LYS A N 1
ATOM 1214 C CA . LYS A 1 155 ? 23.879 -15.777 -27.259 1.00 81.25 155 LYS A CA 1
ATOM 1215 C C . LYS A 1 155 ? 24.814 -15.461 -28.434 1.00 81.25 155 LYS A C 1
ATOM 1217 O O . LYS A 1 155 ? 25.997 -15.808 -28.361 1.00 81.25 155 LYS A O 1
ATOM 1222 N N . ASP A 1 156 ? 24.297 -14.795 -29.463 1.00 84.25 156 ASP A N 1
ATOM 1223 C CA . ASP A 1 156 ? 25.013 -14.419 -30.683 1.00 84.25 156 ASP A CA 1
ATOM 1224 C C . ASP A 1 156 ? 25.772 -13.085 -30.524 1.00 84.25 156 ASP A C 1
ATOM 1226 O O . ASP A 1 156 ? 26.601 -12.726 -31.361 1.00 84.25 156 ASP A O 1
ATOM 1230 N N . GLY A 1 157 ? 25.594 -12.405 -29.385 1.00 82.56 157 GLY A N 1
ATOM 1231 C CA . GLY A 1 157 ? 26.243 -11.135 -29.066 1.00 82.56 157 GLY A CA 1
ATOM 1232 C C . GLY A 1 157 ? 25.463 -9.910 -29.540 1.00 82.56 157 GLY A C 1
ATOM 1233 O O . GLY A 1 157 ? 26.020 -8.814 -29.538 1.00 82.56 157 GLY A O 1
ATOM 1234 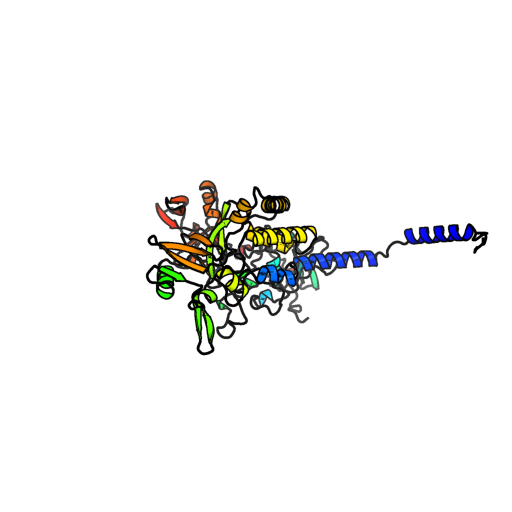N N . GLU A 1 158 ? 24.208 -10.084 -29.946 1.00 87.44 158 GLU A N 1
ATOM 1235 C CA . GLU A 1 158 ? 23.332 -9.007 -30.397 1.00 87.44 158 GLU A CA 1
ATOM 1236 C C . GLU A 1 158 ? 22.540 -8.439 -29.215 1.00 87.44 158 GLU A C 1
ATOM 1238 O O . GLU A 1 158 ? 22.062 -9.174 -28.347 1.00 87.44 158 GLU A O 1
ATOM 1243 N N . GLU A 1 159 ? 22.415 -7.114 -29.170 1.00 88.00 159 GLU A N 1
ATOM 1244 C CA . GLU A 1 159 ? 21.603 -6.427 -28.168 1.00 88.00 159 GLU A CA 1
ATOM 1245 C C . GLU A 1 159 ? 20.118 -6.528 -28.529 1.00 88.00 159 GLU A C 1
ATOM 1247 O O . GLU A 1 159 ? 19.733 -6.305 -29.679 1.00 88.00 159 GLU A O 1
ATOM 1252 N N . PHE A 1 160 ? 19.281 -6.810 -27.535 1.00 89.06 160 PHE A N 1
ATOM 1253 C CA . PHE A 1 160 ? 17.833 -6.678 -27.651 1.00 89.06 160 PHE A CA 1
ATOM 1254 C C . PHE A 1 160 ? 17.315 -5.664 -26.636 1.00 89.06 160 PHE A C 1
ATOM 1256 O O . PHE A 1 160 ? 17.855 -5.526 -25.535 1.00 89.06 160 PHE A O 1
ATOM 1263 N N . ILE A 1 161 ? 16.229 -4.986 -27.006 1.00 92.44 161 ILE A N 1
ATOM 1264 C CA . ILE A 1 161 ? 15.495 -4.068 -26.139 1.00 92.44 161 ILE A CA 1
ATOM 1265 C C . ILE A 1 161 ? 14.006 -4.357 -26.290 1.00 92.44 161 ILE A C 1
ATOM 1267 O O . ILE A 1 161 ? 13.477 -4.343 -27.402 1.00 92.44 161 ILE A O 1
ATOM 1271 N N . TYR A 1 162 ? 13.325 -4.566 -25.167 1.00 91.56 162 TYR A N 1
ATOM 1272 C CA . TYR A 1 162 ? 11.877 -4.759 -25.116 1.00 91.56 162 TYR A CA 1
ATOM 1273 C C . TYR A 1 162 ? 11.242 -3.774 -24.142 1.00 91.56 162 TYR A C 1
ATOM 1275 O O . TYR A 1 162 ? 11.862 -3.397 -23.146 1.00 91.56 162 TYR A O 1
ATOM 1283 N N . LYS A 1 163 ? 9.994 -3.361 -24.397 1.00 93.38 163 LYS A N 1
ATOM 1284 C CA . LYS A 1 163 ? 9.218 -2.677 -23.358 1.00 93.38 163 LYS A CA 1
ATOM 1285 C C . LYS A 1 163 ? 8.942 -3.650 -22.230 1.00 93.38 163 LYS A C 1
ATOM 1287 O O . LYS A 1 163 ? 8.595 -4.805 -22.476 1.00 93.38 163 LYS A O 1
ATOM 1292 N N . LEU A 1 164 ? 9.038 -3.164 -20.997 1.00 92.69 164 LEU A N 1
ATOM 1293 C CA . LEU A 1 164 ? 8.706 -3.977 -19.838 1.00 92.69 164 LEU A CA 1
ATOM 1294 C C . LEU A 1 164 ? 7.244 -4.432 -19.908 1.00 92.69 164 LEU A C 1
ATOM 1296 O O . LEU A 1 164 ? 6.981 -5.583 -19.605 1.00 92.69 164 LEU A O 1
ATOM 1300 N N . SER A 1 165 ? 6.321 -3.592 -20.393 1.00 91.62 165 SER A N 1
ATOM 1301 C CA . SER A 1 165 ? 4.892 -3.923 -20.505 1.00 91.62 165 SER A CA 1
ATOM 1302 C C . SER A 1 165 ? 4.529 -4.919 -21.620 1.00 91.62 165 SER A C 1
ATOM 1304 O O . SER A 1 165 ? 3.441 -5.514 -21.588 1.00 91.62 165 SER A O 1
ATOM 1306 N N . ASP A 1 166 ? 5.437 -5.135 -22.579 1.00 89.12 166 ASP A N 1
ATOM 1307 C CA . ASP A 1 166 ? 5.320 -6.208 -23.572 1.00 89.12 166 ASP A CA 1
ATOM 1308 C C . ASP A 1 166 ? 5.693 -7.555 -22.935 1.00 89.12 166 ASP A C 1
ATOM 1310 O O . ASP A 1 166 ? 5.024 -8.561 -23.163 1.00 89.12 166 ASP A O 1
ATOM 1314 N N . VAL A 1 167 ? 6.729 -7.564 -22.091 1.00 88.12 167 VAL A N 1
ATOM 1315 C CA . VAL A 1 167 ? 7.216 -8.769 -21.405 1.00 88.12 167 VAL A CA 1
ATOM 1316 C C . VAL A 1 167 ? 6.355 -9.114 -20.202 1.00 88.12 167 VAL A C 1
ATOM 1318 O O . VAL A 1 167 ? 5.985 -10.271 -20.041 1.00 88.12 167 VAL A O 1
ATOM 1321 N N . TYR A 1 168 ? 5.996 -8.116 -19.399 1.00 88.19 168 TYR A N 1
ATOM 1322 C CA . TYR A 1 168 ? 5.252 -8.265 -18.163 1.00 88.19 168 TYR A CA 1
ATOM 1323 C C . TYR A 1 168 ? 3.868 -7.609 -18.244 1.00 88.19 168 TYR A C 1
ATOM 1325 O O . TYR A 1 168 ? 3.707 -6.488 -18.727 1.00 88.19 168 TYR A O 1
ATOM 1333 N N . SER A 1 169 ? 2.829 -8.276 -17.736 1.00 87.75 169 SER A N 1
ATOM 1334 C CA . SER A 1 169 ? 1.559 -7.597 -17.438 1.00 87.75 169 SER A CA 1
ATOM 1335 C C . SER A 1 169 ? 1.666 -6.699 -16.218 1.00 87.75 169 SER A C 1
ATOM 1337 O O . SER A 1 169 ? 0.947 -5.710 -16.124 1.00 87.75 169 SER A O 1
ATOM 1339 N N . SER A 1 170 ? 2.528 -7.098 -15.292 1.00 90.69 170 SER A N 1
ATOM 1340 C CA . SER A 1 170 ? 2.773 -6.477 -14.005 1.00 90.69 170 SER A CA 1
ATOM 1341 C C . SER A 1 170 ? 4.077 -7.058 -13.446 1.00 90.69 170 SER A C 1
ATOM 1343 O O . SER A 1 170 ? 4.417 -8.201 -13.758 1.00 90.69 170 SER A O 1
ATOM 1345 N N . LEU A 1 171 ? 4.810 -6.289 -12.647 1.00 92.00 171 LEU A N 1
ATOM 1346 C CA . LEU A 1 171 ? 6.003 -6.736 -11.930 1.00 92.00 171 LEU A CA 1
ATOM 1347 C C . LEU A 1 171 ? 5.721 -6.724 -10.423 1.00 92.00 171 LEU A C 1
ATOM 1349 O O . LEU A 1 171 ? 5.337 -5.688 -9.887 1.00 92.00 171 LEU A O 1
ATOM 1353 N N . ASP A 1 172 ? 5.915 -7.854 -9.741 1.00 92.50 172 ASP A N 1
ATOM 1354 C CA . ASP A 1 172 ? 5.741 -7.945 -8.286 1.00 92.50 172 ASP A CA 1
ATOM 1355 C C . ASP A 1 172 ? 6.937 -7.309 -7.568 1.00 92.50 172 ASP A C 1
ATOM 1357 O O . ASP A 1 172 ? 8.058 -7.799 -7.651 1.00 92.50 172 ASP A O 1
ATOM 1361 N N . LEU A 1 173 ? 6.703 -6.224 -6.834 1.00 92.12 173 LEU A N 1
ATOM 1362 C CA . LEU A 1 173 ? 7.756 -5.475 -6.149 1.00 92.12 173 LEU A CA 1
ATOM 1363 C C . LEU A 1 173 ? 8.104 -6.051 -4.770 1.00 92.12 173 LEU A C 1
ATOM 1365 O O . LEU A 1 173 ? 9.107 -5.652 -4.170 1.00 92.12 173 LEU A O 1
ATOM 1369 N N . SER A 1 174 ? 7.311 -6.996 -4.251 1.00 89.81 174 SER A N 1
ATOM 1370 C CA . SER A 1 174 ? 7.570 -7.607 -2.941 1.00 89.81 174 SER A CA 1
ATOM 1371 C C . SER A 1 174 ? 8.859 -8.420 -2.908 1.00 89.81 174 SER A C 1
ATOM 1373 O O . SER A 1 174 ? 9.486 -8.524 -1.855 1.00 89.81 174 SER A O 1
ATOM 1375 N N . GLU A 1 175 ? 9.311 -8.947 -4.048 1.00 89.50 175 GLU A N 1
ATOM 1376 C CA . GLU A 1 175 ? 10.566 -9.696 -4.112 1.00 89.50 175 GLU A CA 1
ATOM 1377 C C . GLU A 1 175 ? 11.803 -8.812 -3.894 1.00 89.50 175 GLU A C 1
ATOM 1379 O O . GLU A 1 175 ? 12.875 -9.320 -3.554 1.00 89.50 175 GLU A O 1
ATOM 1384 N N . PHE A 1 176 ? 11.668 -7.490 -4.050 1.00 90.44 176 PHE A N 1
ATOM 1385 C CA . PHE A 1 176 ? 12.748 -6.522 -3.852 1.00 90.44 176 PHE A CA 1
ATOM 1386 C C . PHE A 1 176 ? 12.885 -6.056 -2.405 1.00 90.44 176 PHE A C 1
ATOM 1388 O O . PHE A 1 176 ? 13.864 -5.385 -2.068 1.00 90.44 176 PHE A O 1
ATOM 1395 N N . VAL A 1 177 ? 11.965 -6.449 -1.525 1.00 85.62 177 VAL A N 1
ATOM 1396 C CA . VAL A 1 177 ? 12.014 -6.097 -0.109 1.00 85.62 177 VAL A CA 1
ATOM 1397 C C . VAL A 1 177 ? 12.231 -7.314 0.772 1.00 85.62 177 VAL A C 1
ATOM 1399 O O . VAL A 1 177 ? 11.903 -8.441 0.416 1.00 85.62 177 VAL A O 1
ATOM 1402 N N . ILE A 1 178 ? 12.807 -7.086 1.943 1.00 85.69 178 ILE A N 1
ATOM 1403 C CA . ILE A 1 178 ? 12.811 -8.082 3.009 1.00 85.69 178 ILE A CA 1
ATOM 1404 C C . ILE A 1 178 ? 11.520 -7.990 3.811 1.00 85.69 178 ILE A C 1
ATOM 1406 O O . ILE A 1 178 ? 10.901 -6.934 3.941 1.00 85.69 178 ILE A O 1
ATOM 1410 N N . THR A 1 179 ? 11.178 -9.098 4.433 1.00 85.25 179 THR A N 1
ATOM 1411 C CA . THR A 1 179 ? 10.024 -9.255 5.314 1.00 85.25 179 THR A CA 1
ATOM 1412 C C . THR A 1 179 ? 10.490 -9.679 6.702 1.00 85.25 179 THR A C 1
ATOM 1414 O O . THR A 1 179 ? 11.675 -9.947 6.919 1.00 85.25 179 THR A O 1
ATOM 1417 N N . GLN A 1 180 ? 9.590 -9.722 7.684 1.00 79.25 180 GLN A N 1
ATOM 1418 C CA . GLN A 1 180 ? 9.959 -10.012 9.071 1.00 79.25 180 GLN A CA 1
ATOM 1419 C C . GLN A 1 180 ? 10.652 -11.377 9.248 1.00 79.25 180 GLN A C 1
ATOM 1421 O O . GLN A 1 180 ? 11.510 -11.502 10.129 1.00 79.25 180 GLN A O 1
ATOM 1426 N N . LYS A 1 181 ? 10.333 -12.375 8.417 1.00 82.12 181 LYS A N 1
ATOM 1427 C CA . LYS A 1 181 ? 10.977 -13.700 8.388 1.00 82.12 181 LYS A CA 1
ATOM 1428 C C . LYS A 1 181 ? 12.444 -13.656 7.957 1.00 82.12 181 LYS A C 1
ATOM 1430 O O . LYS A 1 181 ? 13.209 -14.526 8.365 1.00 82.12 181 LYS A O 1
ATOM 1435 N N . ASP A 1 182 ? 12.839 -12.646 7.186 1.00 77.94 182 ASP A N 1
ATOM 1436 C CA . ASP A 1 182 ? 14.212 -12.481 6.697 1.00 77.94 182 ASP A CA 1
ATOM 1437 C C . ASP A 1 182 ? 15.110 -11.793 7.743 1.00 77.94 182 ASP A C 1
ATOM 1439 O O . ASP A 1 182 ? 16.338 -11.812 7.645 1.00 77.94 182 ASP A O 1
ATOM 1443 N N . ILE A 1 183 ? 14.508 -11.187 8.774 1.00 71.88 183 ILE A N 1
ATOM 1444 C CA . ILE A 1 183 ? 15.214 -10.443 9.819 1.00 71.88 183 ILE A CA 1
ATOM 1445 C C . ILE A 1 183 ? 15.673 -11.401 10.919 1.00 71.88 183 ILE A C 1
ATOM 1447 O O . ILE A 1 183 ? 14.882 -11.869 11.745 1.00 71.88 183 ILE A O 1
ATOM 1451 N N . ASN A 1 184 ? 16.982 -11.645 10.997 1.00 63.44 184 ASN A N 1
ATOM 1452 C CA . ASN A 1 184 ? 17.555 -12.383 12.119 1.00 63.44 184 ASN A CA 1
ATOM 1453 C C . ASN A 1 184 ? 17.374 -11.599 13.438 1.00 63.44 184 ASN A C 1
ATOM 1455 O O . ASN A 1 184 ? 17.482 -10.371 13.482 1.00 63.44 184 ASN A O 1
ATOM 1459 N N . LYS A 1 185 ? 17.137 -12.310 14.550 1.00 57.09 185 LYS A N 1
ATOM 1460 C CA . LYS A 1 185 ? 16.896 -11.717 15.879 1.00 57.09 185 LYS A CA 1
ATOM 1461 C C . LYS A 1 185 ? 18.042 -10.817 16.359 1.00 57.09 185 LYS A C 1
ATOM 1463 O O . LYS A 1 185 ? 17.789 -9.918 17.158 1.00 57.09 185 LYS A O 1
ATOM 1468 N N . GLU A 1 186 ? 19.262 -11.050 15.879 1.00 53.03 186 GLU A N 1
ATOM 1469 C CA . GLU A 1 186 ? 20.470 -10.290 16.231 1.00 53.03 186 GLU A CA 1
ATOM 1470 C C . GLU A 1 186 ? 20.589 -8.946 15.481 1.00 53.03 186 GLU A C 1
ATOM 1472 O O . GLU A 1 186 ? 21.230 -8.025 15.985 1.00 53.03 186 GLU A O 1
ATOM 1477 N N . ASP A 1 187 ? 19.896 -8.779 14.345 1.00 53.22 187 ASP A N 1
ATOM 1478 C CA . ASP A 1 187 ? 19.974 -7.588 13.480 1.00 53.22 187 ASP A CA 1
ATOM 1479 C C . ASP A 1 187 ? 18.738 -6.670 13.557 1.00 53.22 187 ASP A C 1
ATOM 1481 O O . ASP A 1 187 ? 18.628 -5.699 12.804 1.00 53.22 187 ASP A O 1
ATOM 1485 N N . LYS A 1 188 ? 17.829 -6.907 14.517 1.00 52.38 188 LYS A N 1
ATOM 1486 C CA . LYS A 1 188 ? 16.560 -6.163 14.698 1.00 52.38 188 LYS A CA 1
ATOM 1487 C C . LYS A 1 188 ? 16.686 -4.633 14.752 1.00 52.38 188 LYS A C 1
ATOM 1489 O O . LYS A 1 188 ? 15.722 -3.931 14.486 1.00 52.38 188 LYS A O 1
ATOM 1494 N N . TRP A 1 189 ? 17.852 -4.104 15.119 1.00 46.97 189 TRP A N 1
ATOM 1495 C CA . TRP A 1 189 ? 18.092 -2.658 15.222 1.00 46.97 189 TRP A CA 1
ATOM 1496 C C . TRP A 1 189 ? 18.575 -2.022 13.906 1.00 46.97 189 TRP A C 1
ATOM 1498 O O . TRP A 1 189 ? 18.616 -0.796 13.801 1.00 46.97 189 TRP A O 1
ATOM 1508 N N . LYS A 1 190 ? 18.965 -2.838 12.917 1.00 47.03 190 LYS A N 1
ATOM 1509 C CA . LYS A 1 190 ? 19.510 -2.406 11.616 1.00 47.03 190 LYS A CA 1
ATOM 1510 C C . LYS A 1 190 ? 18.545 -2.628 10.451 1.00 47.03 190 LYS A C 1
ATOM 1512 O O . LYS A 1 190 ? 18.705 -1.992 9.414 1.00 47.03 190 LYS A O 1
ATOM 1517 N N . ILE A 1 191 ? 17.592 -3.540 10.620 1.00 51.47 191 ILE A N 1
ATOM 1518 C CA . ILE A 1 191 ? 16.777 -4.113 9.555 1.00 51.47 191 ILE A CA 1
ATOM 1519 C C . ILE A 1 191 ? 15.294 -3.965 9.926 1.00 51.47 191 ILE A C 1
ATOM 1521 O O . ILE A 1 191 ? 14.918 -4.233 11.065 1.00 51.47 191 ILE A O 1
ATOM 1525 N N . GLN A 1 192 ? 14.469 -3.521 8.983 1.00 61.59 192 GLN A N 1
ATOM 1526 C CA . GLN A 1 192 ? 13.032 -3.297 9.126 1.00 61.59 192 GLN A CA 1
ATOM 1527 C C . GLN A 1 192 ? 12.281 -4.015 8.003 1.00 61.59 192 GLN A C 1
ATOM 1529 O O . GLN A 1 192 ? 12.796 -4.145 6.894 1.00 61.59 192 GLN A O 1
ATOM 1534 N N . SER A 1 193 ? 11.066 -4.493 8.277 1.00 70.94 193 SER A N 1
ATOM 1535 C CA . SER A 1 193 ? 10.266 -5.112 7.220 1.00 70.94 193 SER A CA 1
ATOM 1536 C C . SER A 1 193 ? 9.917 -4.069 6.159 1.00 70.94 193 SER A C 1
ATOM 1538 O O . SER A 1 193 ? 9.417 -2.992 6.483 1.00 70.94 193 SER A O 1
ATOM 1540 N N . GLY A 1 194 ? 10.179 -4.384 4.892 1.00 75.75 194 GLY A N 1
ATOM 1541 C CA . GLY A 1 194 ? 9.842 -3.526 3.762 1.00 75.75 194 GLY A CA 1
ATOM 1542 C C . GLY A 1 194 ? 8.370 -3.577 3.365 1.00 75.75 194 GLY A C 1
ATOM 1543 O O . GLY A 1 194 ? 7.974 -2.834 2.474 1.00 75.75 194 GLY A O 1
ATOM 1544 N N . THR A 1 195 ? 7.531 -4.373 4.042 1.00 80.25 195 THR A N 1
ATOM 1545 C CA . THR A 1 195 ? 6.071 -4.340 3.831 1.00 80.25 195 THR A CA 1
ATOM 1546 C C . THR A 1 195 ? 5.466 -2.967 4.136 1.00 80.25 195 THR A C 1
ATOM 1548 O O . THR A 1 195 ? 4.418 -2.617 3.598 1.00 80.25 195 THR A O 1
ATOM 1551 N N . SER A 1 196 ? 6.135 -2.154 4.961 1.00 75.00 196 SER A N 1
ATOM 1552 C CA . SER A 1 196 ? 5.725 -0.782 5.267 1.00 75.00 196 SER A CA 1
ATOM 1553 C C . SER A 1 196 ? 5.851 0.183 4.081 1.00 75.00 196 SER A C 1
ATOM 1555 O O . SER A 1 196 ? 5.204 1.230 4.098 1.00 75.00 196 SER A O 1
ATOM 1557 N N . LEU A 1 197 ? 6.614 -0.170 3.036 1.00 76.94 197 LEU A N 1
ATOM 1558 C CA . LEU A 1 197 ? 6.748 0.629 1.810 1.00 76.94 197 LEU A CA 1
ATOM 1559 C C . LEU A 1 197 ? 5.492 0.599 0.924 1.00 76.94 197 LEU A C 1
ATOM 1561 O O . LEU A 1 197 ? 5.370 1.436 0.029 1.00 76.94 197 LEU A O 1
ATOM 1565 N N . PHE A 1 198 ? 4.583 -0.340 1.182 1.00 82.44 198 PHE A N 1
ATOM 1566 C CA . PHE A 1 198 ? 3.333 -0.545 0.451 1.00 82.44 198 PHE A CA 1
ATOM 1567 C C . PHE A 1 198 ? 2.136 -0.129 1.307 1.00 82.44 198 PHE A C 1
ATOM 1569 O O . PHE A 1 198 ? 2.306 0.241 2.470 1.00 82.44 198 PHE A O 1
ATOM 1576 N N . ARG A 1 199 ? 0.914 -0.199 0.775 1.00 84.69 199 ARG A N 1
ATOM 1577 C CA . ARG A 1 199 ? -0.307 0.067 1.552 1.00 84.69 199 ARG A CA 1
ATOM 1578 C C . ARG A 1 199 ? -0.542 -0.977 2.645 1.00 84.69 199 ARG A C 1
ATOM 1580 O O . ARG A 1 199 ? 0.009 -2.078 2.628 1.00 84.69 199 ARG A O 1
ATOM 1587 N N . ALA A 1 200 ? -1.346 -0.626 3.648 1.00 86.75 200 ALA A N 1
ATOM 1588 C CA . ALA A 1 200 ? -1.645 -1.531 4.758 1.00 86.75 200 ALA A CA 1
ATOM 1589 C C . ALA A 1 200 ? -2.408 -2.782 4.288 1.00 86.75 200 ALA A C 1
ATOM 1591 O O . ALA A 1 200 ? -2.159 -3.874 4.790 1.00 86.75 200 ALA A O 1
ATOM 1592 N N . GLU A 1 201 ? -3.249 -2.652 3.267 1.00 92.00 201 GLU A N 1
ATOM 1593 C CA . GLU A 1 201 ? -3.996 -3.735 2.622 1.00 92.00 201 GLU A CA 1
ATOM 1594 C C . GLU A 1 201 ? -3.110 -4.908 2.164 1.00 92.00 201 GLU A C 1
ATOM 1596 O O . GLU A 1 201 ? -3.565 -6.055 2.152 1.00 92.00 201 GLU A O 1
ATOM 1601 N N . GLU A 1 202 ? -1.836 -4.649 1.861 1.00 91.62 202 GLU A N 1
ATOM 1602 C CA . GLU A 1 202 ? -0.876 -5.655 1.398 1.00 91.62 202 GLU A CA 1
ATOM 1603 C C . GLU A 1 202 ? -0.361 -6.587 2.508 1.00 91.62 202 GLU A C 1
ATOM 1605 O O . GLU A 1 202 ? 0.175 -7.655 2.216 1.00 91.62 202 GLU A O 1
ATOM 1610 N N . SER A 1 203 ? -0.481 -6.202 3.785 1.00 90.62 203 SER A N 1
ATOM 1611 C CA . SER A 1 203 ? 0.195 -6.907 4.895 1.00 90.62 203 SER A CA 1
ATOM 1612 C C . SER A 1 203 ? -0.542 -6.914 6.235 1.00 90.62 203 SER A C 1
ATOM 1614 O O . SER A 1 203 ? -0.136 -7.617 7.163 1.00 90.62 203 SER A O 1
ATOM 1616 N N . TYR A 1 204 ? -1.595 -6.115 6.390 1.00 91.12 204 TYR A N 1
ATOM 1617 C CA . TYR A 1 204 ? -2.357 -6.041 7.628 1.00 91.12 204 TYR A CA 1
ATOM 1618 C C . TYR A 1 204 ? -3.495 -7.054 7.602 1.00 91.12 204 TYR A C 1
ATOM 1620 O O . TYR A 1 204 ? -4.166 -7.263 6.590 1.00 91.12 204 TYR A O 1
ATOM 1628 N N . GLN A 1 205 ? -3.721 -7.664 8.759 1.00 90.19 205 GLN A N 1
ATOM 1629 C CA . GLN A 1 205 ? -4.802 -8.607 8.998 1.00 90.19 205 GLN A CA 1
ATOM 1630 C C . GLN A 1 205 ? -5.584 -8.183 10.230 1.00 90.19 205 GLN A C 1
ATOM 1632 O O . GLN A 1 205 ? -5.050 -7.552 11.146 1.00 90.19 205 GLN A O 1
ATOM 1637 N N . LYS A 1 206 ? -6.868 -8.534 10.254 1.00 90.44 206 LYS A N 1
ATOM 1638 C CA . LYS A 1 206 ? -7.732 -8.240 11.390 1.00 90.44 206 LYS A CA 1
ATOM 1639 C C . LYS A 1 206 ? -7.214 -8.952 12.641 1.00 90.44 206 LYS A C 1
ATOM 1641 O O . LYS A 1 206 ? -6.994 -10.162 12.639 1.00 90.44 206 LYS A O 1
ATOM 1646 N N . VAL A 1 207 ? -7.072 -8.204 13.730 1.00 90.81 207 VAL A N 1
ATOM 1647 C CA . VAL A 1 207 ? -6.722 -8.754 15.040 1.00 90.81 207 VAL A CA 1
ATOM 1648 C C . VAL A 1 207 ? -7.917 -9.545 15.568 1.00 90.81 207 VAL A C 1
ATOM 1650 O O . VAL A 1 207 ? -9.051 -9.054 15.587 1.00 90.81 207 VAL A O 1
ATOM 1653 N N . LYS A 1 208 ? -7.676 -10.781 16.010 1.00 90.19 208 LYS A N 1
ATOM 1654 C CA . LYS A 1 208 ? -8.729 -11.630 16.571 1.00 90.19 208 LYS A CA 1
ATOM 1655 C C . LYS A 1 208 ? -9.260 -11.038 17.873 1.00 90.19 208 LYS A C 1
ATOM 1657 O O . LYS A 1 208 ? -8.519 -10.453 18.659 1.00 90.19 208 LYS A O 1
ATOM 1662 N N . GLU A 1 209 ? -10.543 -11.254 18.149 1.00 89.06 209 GLU A N 1
ATOM 1663 C CA . GLU A 1 209 ? -11.188 -10.731 19.361 1.00 89.06 209 GLU A CA 1
ATOM 1664 C C . GLU A 1 209 ? -10.498 -11.220 20.650 1.00 89.06 209 GLU A C 1
ATOM 1666 O O . GLU A 1 209 ? -10.362 -10.475 21.621 1.00 89.06 209 GLU A O 1
ATOM 1671 N N . GLU A 1 210 ? -10.020 -12.465 20.657 1.00 92.31 210 GLU A N 1
ATOM 1672 C CA . GLU A 1 210 ? -9.244 -13.043 21.760 1.00 92.31 210 GLU A CA 1
ATOM 1673 C C . GLU A 1 210 ? -7.911 -12.318 21.999 1.00 92.31 210 GLU A C 1
ATOM 1675 O O . GLU A 1 210 ? -7.546 -12.067 23.152 1.00 92.31 210 GLU A O 1
ATOM 1680 N N . ASP A 1 211 ? -7.233 -11.902 20.927 1.00 93.12 211 ASP A N 1
ATOM 1681 C CA . ASP A 1 211 ? -5.977 -11.157 20.993 1.00 93.12 211 ASP A CA 1
ATOM 1682 C C . ASP A 1 211 ? -6.208 -9.707 21.430 1.00 93.12 211 ASP A C 1
ATOM 1684 O O . ASP A 1 211 ? -5.443 -9.190 22.244 1.00 93.12 211 ASP A O 1
ATOM 1688 N N . ILE A 1 212 ? -7.311 -9.077 21.003 1.00 93.62 212 ILE A N 1
ATOM 1689 C CA . ILE A 1 212 ? -7.739 -7.764 21.517 1.00 93.62 212 ILE A CA 1
ATOM 1690 C C . ILE A 1 212 ? -7.993 -7.851 23.028 1.00 93.62 212 ILE A C 1
ATOM 1692 O O . ILE A 1 212 ? -7.458 -7.058 23.802 1.00 93.62 212 ILE A O 1
ATOM 1696 N N . LYS A 1 213 ? -8.760 -8.846 23.494 1.00 93.31 213 LYS A N 1
ATOM 1697 C CA . LYS A 1 213 ? -9.011 -9.039 24.935 1.00 93.31 213 LYS A CA 1
ATOM 1698 C C . LYS A 1 213 ? -7.712 -9.240 25.712 1.00 93.31 213 LYS A C 1
ATOM 1700 O O . LYS A 1 213 ? -7.560 -8.700 26.807 1.00 93.31 213 LYS A O 1
ATOM 1705 N N . LYS A 1 214 ? -6.765 -9.999 25.152 1.00 94.69 214 LYS A N 1
ATOM 1706 C CA . LYS A 1 214 ? -5.442 -10.207 25.749 1.00 94.69 214 LYS A CA 1
ATOM 1707 C C . LYS A 1 214 ? -4.640 -8.905 25.818 1.00 94.69 214 LYS A C 1
ATOM 1709 O O . LYS A 1 214 ? -4.096 -8.615 26.878 1.00 94.69 214 LYS A O 1
ATOM 1714 N N . LEU A 1 215 ? -4.622 -8.110 24.748 1.00 94.38 215 LEU A N 1
ATOM 1715 C CA . LEU A 1 215 ? -3.972 -6.797 24.692 1.00 94.38 215 LEU A CA 1
ATOM 1716 C C . LEU A 1 215 ? -4.451 -5.893 25.837 1.00 94.38 215 LEU A C 1
ATOM 1718 O O . LEU A 1 215 ? -3.643 -5.419 26.633 1.00 94.38 215 LEU A O 1
ATOM 1722 N N . PHE A 1 216 ? -5.766 -5.712 25.972 1.00 95.94 216 PHE A N 1
ATOM 1723 C CA . PHE A 1 216 ? -6.343 -4.854 27.011 1.00 95.94 216 PHE A CA 1
ATOM 1724 C C . PHE A 1 216 ? -6.193 -5.426 28.418 1.00 95.94 216 PHE A C 1
ATOM 1726 O O . PHE A 1 216 ? -6.026 -4.667 29.364 1.00 95.94 216 PHE A O 1
ATOM 1733 N N . LYS A 1 217 ? -6.177 -6.752 28.578 1.00 95.56 217 LYS A N 1
ATOM 1734 C CA . LYS A 1 217 ? -5.844 -7.373 29.865 1.00 95.56 217 LYS A CA 1
ATOM 1735 C C . LYS A 1 217 ? -4.387 -7.123 30.271 1.00 95.56 217 LYS A C 1
ATOM 1737 O O . LYS A 1 217 ? -4.102 -7.037 31.461 1.00 95.56 217 LYS A O 1
ATOM 1742 N N . THR A 1 218 ? -3.471 -7.062 29.304 1.00 95.19 218 THR A N 1
ATOM 1743 C CA . THR A 1 218 ? -2.039 -6.857 29.554 1.00 95.19 218 THR A CA 1
ATOM 1744 C C . THR A 1 218 ? -1.697 -5.391 29.811 1.00 95.19 218 THR A C 1
ATOM 1746 O O . THR A 1 218 ? -0.928 -5.112 30.728 1.00 95.19 218 THR A O 1
ATOM 1749 N N . TYR A 1 219 ? -2.245 -4.469 29.017 1.00 93.69 219 TYR A N 1
ATOM 1750 C CA . TYR A 1 219 ? -1.837 -3.057 29.021 1.00 93.69 219 TYR A CA 1
ATOM 1751 C C . TYR A 1 219 ? -2.896 -2.096 29.578 1.00 93.69 219 TYR A C 1
ATOM 1753 O O . TYR A 1 219 ? -2.581 -0.940 29.864 1.00 93.69 219 TYR A O 1
ATOM 1761 N N . GLY A 1 220 ? -4.148 -2.543 29.695 1.00 94.44 220 GLY A N 1
ATOM 1762 C CA . GLY A 1 220 ? -5.272 -1.717 30.122 1.00 94.44 220 GLY A CA 1
ATOM 1763 C C . GLY A 1 220 ? -5.462 -1.688 31.636 1.00 94.44 220 GLY A C 1
ATOM 1764 O O . GLY A 1 220 ? -5.023 -2.578 32.365 1.00 94.44 220 GLY A O 1
ATOM 1765 N N . ASP A 1 221 ? -6.139 -0.649 32.112 1.00 94.69 221 ASP A N 1
ATOM 1766 C CA . ASP A 1 221 ? -6.618 -0.556 33.487 1.00 94.69 221 ASP A CA 1
ATOM 1767 C C . ASP A 1 221 ? -7.921 -1.356 33.713 1.00 94.69 221 ASP A C 1
ATOM 1769 O O . ASP A 1 221 ? -8.462 -1.999 32.812 1.00 94.69 221 ASP A O 1
ATOM 1773 N N . GLU A 1 222 ? -8.463 -1.301 34.933 1.00 91.94 222 GLU A N 1
ATOM 1774 C CA . GLU A 1 222 ? -9.716 -1.984 35.299 1.00 91.94 222 GLU A CA 1
ATOM 1775 C C . GLU A 1 222 ? -10.935 -1.529 34.478 1.00 91.94 222 GLU A C 1
ATOM 1777 O O . GLU A 1 222 ? -11.951 -2.225 34.435 1.00 91.94 222 GLU A O 1
ATOM 1782 N N . LYS A 1 223 ? -10.853 -0.362 33.831 1.00 92.75 223 LYS A N 1
ATOM 1783 C CA . LYS A 1 223 ? -11.899 0.186 32.966 1.00 92.75 223 LYS A CA 1
ATOM 1784 C C . LYS A 1 223 ? -11.670 -0.161 31.496 1.00 92.75 223 LYS A C 1
ATOM 1786 O O . LYS A 1 223 ? -12.501 0.210 30.674 1.00 92.75 223 LYS A O 1
ATOM 1791 N N . GLY A 1 224 ? -10.594 -0.875 31.160 1.00 94.00 224 GLY A N 1
ATOM 1792 C CA . GLY A 1 224 ? -10.235 -1.216 29.787 1.00 94.00 224 GLY A CA 1
ATOM 1793 C C . GLY A 1 224 ? -9.568 -0.067 29.030 1.00 94.00 224 GLY A C 1
ATOM 1794 O O . GLY A 1 224 ? -9.631 -0.055 27.804 1.00 94.00 224 GLY A O 1
ATOM 1795 N N . TYR A 1 225 ? -8.957 0.890 29.734 1.00 96.81 225 TYR A N 1
ATOM 1796 C CA . TYR A 1 225 ? -8.219 1.996 29.129 1.00 96.81 225 TYR A CA 1
ATOM 1797 C C . TYR A 1 225 ? -6.712 1.723 29.128 1.00 96.81 225 TYR A C 1
ATOM 1799 O O . TYR A 1 225 ? -6.115 1.471 30.175 1.00 96.81 225 TYR A O 1
ATOM 1807 N N . ILE A 1 226 ? -6.084 1.800 27.957 1.00 95.44 226 ILE A N 1
ATOM 1808 C CA . ILE A 1 226 ? -4.631 1.785 27.780 1.00 95.44 226 ILE A CA 1
ATOM 1809 C C . ILE A 1 226 ? -4.166 3.237 27.674 1.00 95.44 226 ILE A C 1
ATOM 1811 O O . ILE A 1 226 ? -4.456 3.907 26.687 1.00 95.44 226 ILE A O 1
ATOM 1815 N N . ASP A 1 227 ? -3.414 3.706 28.668 1.00 92.12 227 ASP A N 1
ATOM 1816 C CA . ASP A 1 227 ? -2.789 5.033 28.655 1.00 92.12 227 ASP A CA 1
ATOM 1817 C C . ASP A 1 227 ? -1.370 4.953 28.073 1.00 92.12 227 ASP A C 1
ATOM 1819 O O . ASP A 1 227 ? -0.448 4.447 28.720 1.00 92.12 227 ASP A O 1
ATOM 1823 N N . LEU A 1 228 ? -1.172 5.456 26.854 1.00 86.56 228 LEU A N 1
ATOM 1824 C CA . LEU A 1 228 ? 0.138 5.450 26.192 1.00 86.56 228 LEU A CA 1
ATOM 1825 C C . LEU A 1 228 ? 1.039 6.602 26.662 1.00 86.56 228 LEU A C 1
ATOM 1827 O O . LEU A 1 228 ? 2.237 6.601 26.391 1.00 86.56 228 LEU A O 1
ATOM 1831 N N . THR A 1 229 ? 0.497 7.566 27.409 1.00 83.56 229 THR A N 1
ATOM 1832 C CA . THR A 1 229 ? 1.251 8.710 27.942 1.00 83.56 229 THR A CA 1
ATOM 1833 C C . THR A 1 229 ? 1.889 8.427 29.296 1.00 83.56 229 THR A C 1
ATOM 1835 O O . THR A 1 229 ? 2.758 9.178 29.735 1.00 83.56 229 THR A O 1
ATOM 1838 N N . LYS A 1 230 ? 1.486 7.339 29.962 1.00 86.75 230 LYS A N 1
ATOM 1839 C CA . LYS A 1 230 ? 1.939 7.003 31.311 1.00 86.75 230 LYS A CA 1
ATOM 1840 C C . LYS A 1 230 ? 3.449 6.757 31.352 1.00 86.75 230 LYS A C 1
ATOM 1842 O O . LYS A 1 230 ? 3.959 5.847 30.692 1.00 86.75 230 LYS A O 1
ATOM 1847 N N . THR A 1 231 ? 4.154 7.514 32.195 1.00 86.44 231 THR A N 1
ATOM 1848 C CA . THR A 1 231 ? 5.606 7.399 32.386 1.00 86.44 231 THR A CA 1
ATOM 1849 C C . THR A 1 231 ? 6.006 6.990 33.804 1.00 86.44 231 THR A C 1
ATOM 1851 O O . THR A 1 231 ? 5.234 7.087 34.760 1.00 86.44 231 THR A O 1
ATOM 1854 N N . TYR A 1 232 ? 7.244 6.519 33.944 1.00 85.75 232 TYR A N 1
ATOM 1855 C CA . TYR A 1 232 ? 7.932 6.321 35.217 1.00 85.75 232 TYR A CA 1
ATOM 1856 C C . TYR A 1 232 ? 9.389 6.784 35.102 1.00 85.75 232 TYR A C 1
ATOM 1858 O O . TYR A 1 232 ? 9.937 6.867 34.004 1.00 85.75 232 TYR A O 1
ATOM 1866 N N . LYS A 1 233 ? 10.038 7.086 36.232 1.00 89.81 233 LYS A N 1
ATOM 1867 C CA . LYS A 1 233 ? 11.484 7.340 36.258 1.00 89.81 233 LYS A CA 1
ATOM 1868 C C . LYS A 1 233 ? 12.234 6.045 36.532 1.00 89.81 233 LYS A C 1
ATOM 1870 O O . LYS A 1 233 ? 11.939 5.363 37.512 1.00 89.81 233 LYS A O 1
ATOM 1875 N N . ASP A 1 234 ? 13.197 5.714 35.681 1.00 87.31 234 ASP A N 1
ATOM 1876 C CA . ASP A 1 234 ? 14.086 4.580 35.906 1.00 87.31 234 ASP A CA 1
ATOM 1877 C C . ASP A 1 234 ? 15.105 4.860 37.030 1.00 87.31 234 ASP A C 1
ATOM 1879 O O . ASP A 1 234 ? 15.160 5.946 37.614 1.00 87.31 234 ASP A O 1
ATOM 1883 N N . LYS A 1 235 ? 15.947 3.866 37.337 1.00 91.06 235 LYS A N 1
ATOM 1884 C CA . LYS A 1 235 ? 16.982 3.957 38.384 1.00 91.06 235 LYS A CA 1
ATOM 1885 C C . LYS A 1 235 ? 18.049 5.037 38.137 1.00 91.06 235 LYS A C 1
ATOM 1887 O O . LYS A 1 235 ? 18.811 5.340 39.049 1.00 91.06 235 LYS A O 1
ATOM 1892 N N . TYR A 1 236 ? 18.116 5.592 36.928 1.00 91.31 236 TYR A N 1
ATOM 1893 C CA . TYR A 1 236 ? 19.014 6.681 36.543 1.00 91.31 236 TYR A CA 1
ATOM 1894 C C . TYR A 1 236 ? 18.293 8.038 36.492 1.00 91.31 236 TYR A C 1
ATOM 1896 O O . TYR A 1 236 ? 18.913 9.053 36.188 1.00 91.31 236 TYR A O 1
ATOM 1904 N N . GLY A 1 237 ? 16.994 8.072 36.810 1.00 87.12 237 GLY A N 1
ATOM 1905 C CA . GLY A 1 237 ? 16.167 9.272 36.775 1.00 87.12 237 GLY A CA 1
ATOM 1906 C C . GLY A 1 237 ? 15.631 9.625 35.387 1.00 87.12 237 GLY A 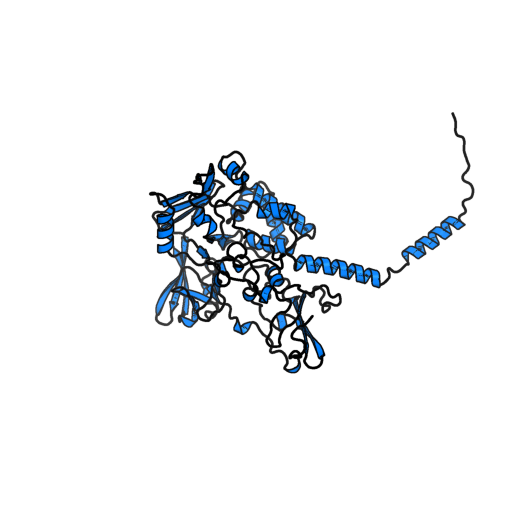C 1
ATOM 1907 O O . GLY A 1 237 ? 15.000 10.678 35.255 1.00 87.12 237 GLY A O 1
ATOM 1908 N N . ASN A 1 238 ? 15.839 8.771 34.376 1.00 81.69 238 ASN A N 1
ATOM 1909 C CA . ASN A 1 238 ? 15.311 9.000 33.034 1.00 81.69 238 ASN A CA 1
ATOM 1910 C C . ASN A 1 238 ? 13.837 8.611 32.972 1.00 81.69 238 ASN A C 1
ATOM 1912 O O . ASN A 1 238 ? 13.416 7.606 33.543 1.00 81.69 238 ASN A O 1
ATOM 1916 N N . GLU A 1 239 ? 13.056 9.407 32.253 1.00 80.94 239 GLU A N 1
ATOM 1917 C CA . GLU A 1 239 ? 11.642 9.140 32.039 1.00 80.94 239 GLU A CA 1
ATOM 1918 C C . GLU A 1 239 ? 11.446 8.079 30.950 1.00 80.94 239 GLU A C 1
ATOM 1920 O O . GLU A 1 239 ? 11.908 8.251 29.822 1.00 80.94 239 GLU A O 1
ATOM 1925 N N . GLN A 1 240 ? 10.743 7.006 31.299 1.00 80.25 240 GLN A N 1
ATOM 1926 C CA . GLN A 1 240 ? 10.418 5.876 30.436 1.00 80.25 240 GLN A CA 1
ATOM 1927 C C . GLN A 1 240 ? 8.902 5.718 30.342 1.00 80.25 240 GLN A C 1
ATOM 1929 O O . GLN A 1 240 ? 8.189 5.986 31.310 1.00 80.25 240 GLN A O 1
ATOM 1934 N N . TYR A 1 241 ? 8.404 5.249 29.201 1.00 81.50 241 TYR A N 1
ATOM 1935 C CA . TYR A 1 241 ? 6.983 4.944 29.039 1.00 81.50 241 TYR A CA 1
ATOM 1936 C C . TYR A 1 241 ? 6.657 3.569 29.611 1.00 81.50 241 TYR A C 1
ATOM 1938 O O . TYR A 1 241 ? 7.366 2.597 29.352 1.00 81.50 241 TYR A O 1
ATOM 1946 N N . VAL A 1 242 ? 5.549 3.475 30.345 1.00 87.12 242 VAL A N 1
ATOM 1947 C CA . VAL A 1 242 ? 5.053 2.199 30.881 1.00 87.12 242 VAL A CA 1
ATOM 1948 C C . VAL A 1 242 ? 4.705 1.236 29.744 1.00 87.12 242 VAL A C 1
ATOM 1950 O O . VAL A 1 242 ? 5.042 0.060 29.812 1.00 87.12 242 VAL A O 1
ATOM 1953 N N . ASN A 1 243 ? 4.106 1.752 28.669 1.00 85.75 243 ASN A N 1
ATOM 1954 C CA . ASN A 1 243 ? 3.638 0.966 27.527 1.00 85.75 243 ASN A CA 1
ATOM 1955 C C . ASN A 1 243 ? 4.606 1.002 26.327 1.00 85.75 243 ASN A C 1
ATOM 1957 O O . ASN A 1 243 ? 4.189 0.805 25.190 1.00 85.75 243 ASN A O 1
ATOM 1961 N N . ALA A 1 244 ? 5.905 1.236 26.559 1.00 76.25 244 ALA A N 1
ATOM 1962 C CA . ALA A 1 244 ? 6.908 1.315 25.489 1.00 76.25 244 ALA A CA 1
ATOM 1963 C C . ALA A 1 244 ? 6.970 0.050 24.615 1.00 76.25 244 ALA A C 1
ATOM 1965 O O . ALA A 1 244 ? 7.177 0.143 23.411 1.00 76.25 244 ALA A O 1
ATOM 1966 N N . GLU A 1 245 ? 6.781 -1.131 25.206 1.00 77.94 245 GLU A N 1
ATOM 1967 C CA . GLU A 1 245 ? 6.791 -2.396 24.464 1.00 77.94 245 GLU A CA 1
ATOM 1968 C C . GLU A 1 245 ? 5.641 -2.477 23.452 1.00 77.94 245 GLU A C 1
ATOM 1970 O O . GLU A 1 245 ? 5.865 -2.848 22.304 1.00 77.94 245 GLU A O 1
ATOM 1975 N N . LEU A 1 246 ? 4.431 -2.075 23.858 1.00 81.88 246 LEU A N 1
ATOM 1976 C CA . LEU A 1 246 ? 3.270 -2.000 22.973 1.00 81.88 246 LEU A CA 1
ATOM 1977 C C . LEU A 1 246 ? 3.539 -1.037 21.808 1.00 81.88 246 LEU A C 1
ATOM 1979 O O . LEU A 1 246 ? 3.355 -1.399 20.652 1.00 81.88 246 LEU A O 1
ATOM 1983 N N . MET A 1 247 ? 4.032 0.163 22.118 1.00 73.75 247 MET A N 1
ATOM 1984 C CA . MET A 1 247 ? 4.260 1.212 21.117 1.00 73.75 247 MET A CA 1
ATOM 1985 C C . MET A 1 247 ? 5.363 0.870 20.109 1.00 73.75 247 MET A C 1
ATOM 1987 O O . MET A 1 247 ? 5.316 1.344 18.981 1.00 73.75 247 MET A O 1
ATOM 1991 N N . ASN A 1 248 ? 6.354 0.067 20.506 1.00 68.50 248 ASN A N 1
ATOM 1992 C CA . ASN A 1 248 ? 7.503 -0.254 19.654 1.00 68.50 248 ASN A CA 1
ATOM 1993 C C . ASN A 1 248 ? 7.346 -1.557 18.863 1.00 68.50 248 ASN A C 1
ATOM 1995 O O . ASN A 1 248 ? 8.076 -1.758 17.897 1.00 68.50 248 ASN A O 1
ATOM 1999 N N . ASN A 1 249 ? 6.462 -2.462 19.294 1.00 68.38 249 ASN A N 1
ATOM 2000 C CA . ASN A 1 249 ? 6.362 -3.804 18.713 1.00 68.38 249 ASN A CA 1
ATOM 2001 C C . ASN A 1 249 ? 5.089 -4.038 17.900 1.00 68.38 249 ASN A C 1
ATOM 2003 O O . ASN A 1 249 ? 4.990 -5.074 17.244 1.00 68.38 249 ASN A O 1
ATOM 2007 N N . PHE A 1 250 ? 4.108 -3.137 17.970 1.00 73.31 250 PHE A N 1
ATOM 2008 C CA . PHE A 1 250 ? 2.840 -3.317 17.280 1.00 73.31 250 PHE A CA 1
ATOM 2009 C C . PHE A 1 250 ? 2.589 -2.205 16.275 1.00 73.31 250 PHE A C 1
ATOM 2011 O O . PHE A 1 250 ? 2.503 -1.030 16.625 1.00 73.31 250 PHE A O 1
ATOM 2018 N N . ASN A 1 251 ? 2.372 -2.628 15.036 1.00 77.25 251 ASN A N 1
ATOM 2019 C CA . ASN A 1 251 ? 1.943 -1.777 13.945 1.00 77.25 251 ASN A CA 1
ATOM 2020 C C . ASN A 1 251 ? 0.453 -2.007 13.730 1.00 77.25 251 ASN A C 1
ATOM 2022 O O . ASN A 1 251 ? 0.053 -3.099 13.318 1.00 77.25 251 ASN A O 1
ATOM 2026 N N . PHE A 1 252 ? -0.362 -0.992 14.016 1.00 86.06 252 PHE A N 1
ATOM 2027 C CA . PHE A 1 252 ? -1.811 -1.089 13.896 1.00 86.06 252 PHE A CA 1
ATOM 2028 C C . PHE A 1 252 ? -2.375 -0.199 12.795 1.00 86.06 252 PHE A C 1
ATOM 2030 O O . PHE A 1 252 ? -1.813 0.839 12.443 1.00 86.06 252 PHE A O 1
ATOM 2037 N N . ALA A 1 253 ? -3.507 -0.642 12.267 1.00 87.44 253 ALA A N 1
ATOM 2038 C CA . ALA A 1 253 ? -4.337 0.099 11.344 1.00 87.44 253 ALA A CA 1
ATOM 2039 C C . ALA A 1 253 ? -5.817 -0.057 11.709 1.00 87.44 253 ALA A C 1
ATOM 2041 O O . ALA A 1 253 ? -6.209 -0.976 12.439 1.00 87.44 253 ALA A O 1
ATOM 2042 N N . PHE A 1 254 ? -6.642 0.841 11.193 1.00 89.00 254 PHE A N 1
ATOM 2043 C CA . PHE A 1 254 ? -8.096 0.773 11.274 1.00 89.00 254 PHE A CA 1
ATOM 2044 C C . PHE A 1 254 ? -8.704 1.135 9.922 1.00 89.00 254 PHE A C 1
ATOM 2046 O O . PHE A 1 254 ? -8.048 1.761 9.096 1.00 89.00 254 PHE A O 1
ATOM 2053 N N . MET A 1 255 ? -9.948 0.723 9.688 1.00 87.00 255 MET A N 1
ATOM 2054 C CA . MET A 1 255 ? -10.676 1.145 8.496 1.00 87.00 255 MET A CA 1
ATOM 2055 C C . MET A 1 255 ? -11.142 2.591 8.671 1.00 87.00 255 MET A C 1
ATOM 2057 O O . MET A 1 255 ? -11.857 2.882 9.635 1.00 87.00 255 MET A O 1
ATOM 2061 N N . ASP A 1 256 ? -10.767 3.470 7.748 1.00 82.88 256 ASP A N 1
ATOM 2062 C CA . ASP A 1 256 ? -11.245 4.851 7.690 1.00 82.88 256 ASP A CA 1
ATOM 2063 C C . ASP A 1 256 ? -11.809 5.180 6.308 1.00 82.88 256 ASP A C 1
ATOM 2065 O O . ASP A 1 256 ? -11.512 4.512 5.315 1.00 82.88 256 ASP A O 1
ATOM 2069 N N . LYS A 1 257 ? -12.630 6.226 6.241 1.00 80.44 257 LYS A N 1
ATOM 2070 C CA . LYS A 1 257 ? -13.149 6.753 4.979 1.00 80.44 257 LYS A CA 1
ATOM 2071 C C . LYS A 1 257 ? -12.232 7.848 4.474 1.00 80.44 257 LYS A C 1
ATOM 2073 O O . LYS A 1 257 ? -12.139 8.916 5.073 1.00 80.44 257 LYS A O 1
ATOM 2078 N N . ALA A 1 258 ? -11.624 7.600 3.323 1.00 73.88 258 ALA A N 1
ATOM 2079 C CA . ALA A 1 258 ? -10.839 8.601 2.625 1.00 73.88 258 ALA A CA 1
ATOM 2080 C C . ALA A 1 258 ? -11.712 9.782 2.163 1.00 73.88 258 ALA A C 1
ATOM 2082 O O . ALA A 1 258 ? -12.940 9.677 2.081 1.00 73.88 258 ALA A O 1
ATOM 2083 N N . LEU A 1 259 ? -11.081 10.879 1.729 1.00 76.00 259 LEU A N 1
ATOM 2084 C CA . LEU A 1 259 ? -11.786 12.007 1.102 1.00 76.00 259 LEU A CA 1
ATOM 2085 C C . LEU A 1 259 ? -12.602 11.569 -0.133 1.00 76.00 259 LEU A C 1
ATOM 2087 O O . LEU A 1 259 ? -13.613 12.191 -0.461 1.00 76.00 259 LEU A O 1
ATOM 2091 N N . SER A 1 260 ? -12.192 10.493 -0.813 1.00 71.31 260 SER A N 1
ATOM 2092 C CA . SER A 1 260 ? -12.943 9.884 -1.922 1.00 71.31 260 SER A CA 1
ATOM 2093 C C . SER A 1 260 ? -14.269 9.240 -1.501 1.00 71.31 260 SER A C 1
ATOM 2095 O O . SER A 1 260 ? -15.101 8.956 -2.359 1.00 71.31 260 SER A O 1
ATOM 2097 N N . GLY A 1 261 ? -14.479 9.015 -0.202 1.00 75.25 261 GLY A N 1
ATOM 2098 C CA . GLY A 1 261 ? -15.593 8.243 0.346 1.00 75.25 261 GLY A CA 1
ATOM 2099 C C . GLY A 1 261 ? -15.376 6.727 0.298 1.00 75.25 261 GLY A C 1
ATOM 2100 O O . GLY A 1 261 ? -16.237 5.979 0.761 1.00 75.25 261 GLY A O 1
ATOM 2101 N N . VAL A 1 262 ? -14.246 6.271 -0.248 1.00 77.94 262 VAL A N 1
ATOM 2102 C CA . VAL A 1 262 ? -13.840 4.862 -0.254 1.00 77.94 262 VAL A CA 1
ATOM 2103 C C . VAL A 1 262 ? -13.207 4.517 1.093 1.00 77.94 262 VAL A C 1
ATOM 2105 O O . VAL A 1 262 ? -12.442 5.312 1.643 1.00 77.94 262 VAL A O 1
ATOM 2108 N N . GLU A 1 263 ? -13.550 3.348 1.632 1.00 83.31 263 GLU A N 1
ATOM 2109 C CA . GLU A 1 263 ? -12.912 2.823 2.839 1.00 83.31 263 GLU A CA 1
ATOM 2110 C C . GLU A 1 263 ? -11.519 2.264 2.527 1.00 83.31 263 GLU A C 1
ATOM 2112 O O . GLU A 1 263 ? -11.311 1.664 1.475 1.00 83.31 263 GLU A O 1
ATOM 2117 N N . ARG A 1 264 ? -10.565 2.485 3.435 1.00 84.62 264 ARG A N 1
ATOM 2118 C CA . ARG A 1 264 ? -9.181 1.997 3.350 1.00 84.62 264 ARG A CA 1
ATOM 2119 C C . ARG A 1 264 ? -8.580 1.774 4.729 1.00 84.62 264 ARG A C 1
ATOM 2121 O O . ARG A 1 264 ? -9.065 2.321 5.719 1.00 84.62 264 ARG A O 1
ATOM 2128 N N . LEU A 1 265 ? -7.509 0.989 4.796 1.00 85.81 265 LEU A N 1
ATOM 2129 C CA . LEU A 1 265 ? -6.756 0.815 6.031 1.00 85.81 265 LEU A CA 1
ATOM 2130 C C . LEU A 1 265 ? -5.814 1.990 6.268 1.00 85.81 265 LEU A C 1
ATOM 2132 O O . LEU A 1 265 ? -4.831 2.179 5.554 1.00 85.81 265 LEU A O 1
ATOM 2136 N N . GLU A 1 266 ? -6.072 2.716 7.348 1.00 83.19 266 GLU A N 1
ATOM 2137 C CA . GLU A 1 266 ? -5.195 3.762 7.849 1.00 83.19 266 GLU A CA 1
ATOM 2138 C C . GLU A 1 266 ? -4.321 3.243 8.972 1.00 83.19 266 GLU A C 1
ATOM 2140 O O . GLU A 1 266 ? -4.804 2.794 10.017 1.00 83.19 266 GLU A O 1
ATOM 2145 N N . ARG A 1 267 ? -3.007 3.341 8.770 1.00 80.50 267 ARG A N 1
ATOM 2146 C CA . ARG A 1 267 ? -2.033 3.135 9.840 1.00 80.50 267 ARG A CA 1
ATOM 2147 C C . ARG A 1 267 ? -2.129 4.299 10.810 1.00 80.50 267 ARG A C 1
ATOM 2149 O O . ARG A 1 267 ? -2.247 5.446 10.391 1.00 80.50 267 ARG A O 1
ATOM 2156 N N . PHE A 1 268 ? -1.989 4.019 12.098 1.00 76.06 268 PHE A N 1
ATOM 2157 C CA . PHE A 1 268 ? -1.831 5.076 13.088 1.00 76.06 268 PHE A CA 1
ATOM 2158 C C . PHE A 1 268 ? -0.548 4.894 13.877 1.00 76.06 268 PHE A C 1
ATOM 2160 O O . PHE A 1 268 ? -0.139 3.783 14.219 1.00 76.06 268 PHE A O 1
ATOM 2167 N N . SER A 1 269 ? 0.074 6.023 14.195 1.00 71.44 269 SER A N 1
ATOM 2168 C CA . SER A 1 269 ? 1.171 6.055 15.151 1.00 71.44 269 SER A CA 1
ATOM 2169 C C . SER A 1 269 ? 0.631 6.064 16.573 1.00 71.44 269 SER A C 1
ATOM 2171 O O . SER A 1 269 ? -0.402 6.664 16.859 1.00 71.44 269 SER A O 1
ATOM 2173 N N . MET A 1 270 ? 1.356 5.437 17.489 1.00 75.00 270 MET A N 1
ATOM 2174 C CA . MET A 1 270 ? 1.183 5.678 18.920 1.00 75.00 270 MET A CA 1
ATOM 2175 C C . MET A 1 270 ? 2.112 6.802 19.362 1.00 75.00 270 MET A C 1
ATOM 2177 O O . MET A 1 270 ? 3.106 7.053 18.685 1.00 75.00 270 MET A O 1
ATOM 2181 N N . VAL A 1 271 ? 1.802 7.478 20.477 1.00 66.44 271 VAL A N 1
ATOM 2182 C CA . VAL A 1 271 ? 2.661 8.520 21.077 1.00 66.44 271 VAL A CA 1
ATOM 2183 C C . VAL A 1 271 ? 4.118 8.064 21.066 1.00 66.44 271 VAL A C 1
ATOM 2185 O O . VAL A 1 271 ? 4.547 7.225 21.856 1.00 66.44 271 VAL A O 1
ATOM 2188 N N . GLY A 1 272 ? 4.874 8.625 20.129 1.00 54.38 272 GLY A N 1
ATOM 2189 C CA . GLY A 1 272 ? 6.225 8.190 19.866 1.00 54.38 272 GLY A CA 1
ATOM 2190 C C . GLY A 1 272 ? 7.162 8.606 20.981 1.00 54.38 272 GLY A C 1
ATOM 2191 O O . GLY A 1 272 ? 7.150 9.715 21.528 1.00 54.38 272 GLY A O 1
ATOM 2192 N N . THR A 1 273 ? 8.014 7.652 21.292 1.00 44.06 273 THR A N 1
ATOM 2193 C CA . THR A 1 273 ? 9.222 7.805 22.067 1.00 44.06 273 THR A CA 1
ATOM 2194 C C . THR A 1 273 ? 10.030 9.030 21.602 1.00 44.06 273 THR A C 1
ATOM 2196 O O . THR A 1 273 ? 10.425 9.116 20.444 1.00 44.06 273 THR A O 1
ATOM 2199 N N . THR A 1 274 ? 10.364 9.910 22.555 1.00 40.28 274 THR A N 1
ATOM 2200 C CA . THR A 1 274 ? 11.561 10.790 22.636 1.00 40.28 274 THR A CA 1
ATOM 2201 C C . THR A 1 274 ? 11.507 12.287 22.294 1.00 40.28 274 THR A C 1
ATOM 2203 O O . THR A 1 274 ? 12.365 12.997 22.824 1.00 40.28 274 THR A O 1
ATOM 2206 N N . ASN A 1 275 ? 10.531 12.848 21.573 1.00 45.72 275 ASN A N 1
ATOM 2207 C CA . ASN A 1 275 ? 10.616 14.287 21.259 1.00 45.72 275 ASN A CA 1
ATOM 2208 C C . ASN A 1 275 ? 10.020 15.176 22.366 1.00 45.72 275 ASN A C 1
ATOM 2210 O O . ASN A 1 275 ? 8.844 15.085 22.720 1.00 45.72 275 ASN A O 1
ATOM 2214 N N . LYS A 1 276 ? 10.853 16.079 22.902 1.00 46.50 276 LYS A N 1
ATOM 2215 C CA . LYS A 1 276 ? 10.490 17.115 23.890 1.00 46.50 276 LYS A CA 1
ATOM 2216 C C . LYS A 1 276 ? 9.272 17.945 23.449 1.00 46.50 276 LYS A C 1
ATOM 2218 O O . LYS A 1 276 ? 8.448 18.302 24.280 1.00 46.50 276 LYS A O 1
ATOM 2223 N N . GLU A 1 277 ? 9.123 18.165 22.148 1.00 44.62 277 GLU A N 1
ATOM 2224 C CA . GLU A 1 277 ? 8.031 18.936 21.540 1.00 44.62 277 GLU A CA 1
ATOM 2225 C C . GLU A 1 277 ? 6.678 18.203 21.614 1.00 44.62 277 GLU A C 1
ATOM 2227 O O . GLU A 1 277 ? 5.674 18.813 21.982 1.00 44.62 277 GLU A O 1
ATOM 2232 N N . ALA A 1 278 ? 6.642 16.880 21.396 1.00 46.09 278 ALA A N 1
ATOM 2233 C CA . ALA A 1 278 ? 5.435 16.068 21.609 1.00 46.09 278 ALA A CA 1
ATOM 2234 C C . ALA A 1 278 ? 5.004 16.083 23.090 1.00 46.09 278 ALA A C 1
ATOM 2236 O O . ALA A 1 278 ? 3.815 16.159 23.400 1.00 46.09 278 ALA A O 1
ATOM 2237 N N . LY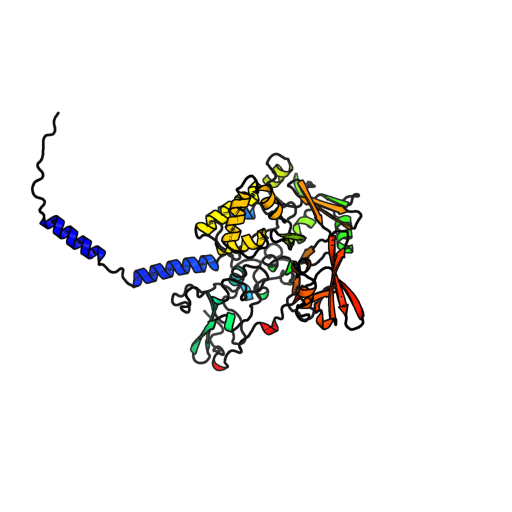S A 1 279 ? 5.978 16.108 24.016 1.00 49.56 279 LYS A N 1
ATOM 2238 C CA . LYS A 1 279 ? 5.728 16.260 25.461 1.00 49.56 279 LYS A CA 1
ATOM 2239 C C . LYS A 1 279 ? 5.194 17.648 25.829 1.00 49.56 279 LYS A C 1
ATOM 2241 O O . LYS A 1 279 ? 4.303 17.756 26.664 1.00 49.56 279 LYS A O 1
ATOM 2246 N N . GLU A 1 280 ? 5.716 18.715 25.231 1.00 47.06 280 GLU A N 1
ATOM 2247 C CA . GLU A 1 280 ? 5.260 20.089 25.495 1.00 47.06 280 GLU A CA 1
ATOM 2248 C C . GLU A 1 280 ? 3.869 20.370 24.900 1.00 47.06 280 GLU A C 1
ATOM 2250 O O . GLU A 1 280 ? 3.096 21.131 25.486 1.00 47.06 280 GLU A O 1
ATOM 2255 N N . SER A 1 281 ? 3.517 19.693 23.804 1.00 45.25 281 SER A N 1
ATOM 2256 C CA . SER A 1 281 ? 2.176 19.700 23.209 1.00 45.25 281 SER A CA 1
ATOM 2257 C C . SER A 1 281 ? 1.128 19.031 24.109 1.00 45.25 281 SER A C 1
ATOM 2259 O O . SER A 1 281 ? 0.094 19.627 24.402 1.00 45.25 281 SER A O 1
ATOM 2261 N N . LEU A 1 282 ? 1.442 17.851 24.662 1.00 41.47 282 LEU A N 1
ATOM 2262 C CA . LEU A 1 282 ? 0.591 17.141 25.635 1.00 41.47 282 LEU A CA 1
ATOM 2263 C C . LEU A 1 282 ? 0.357 17.935 26.933 1.00 41.47 282 LEU A C 1
ATOM 2265 O O . LEU A 1 282 ? -0.655 17.756 27.605 1.00 41.47 282 LEU A O 1
ATOM 2269 N N . LEU A 1 283 ? 1.286 18.827 27.289 1.00 41.62 283 LEU A N 1
ATOM 2270 C CA . LEU A 1 283 ? 1.195 19.706 28.459 1.00 41.62 283 LEU A CA 1
ATOM 2271 C C . LEU A 1 283 ? 0.516 21.056 28.156 1.00 41.62 283 LEU A C 1
ATOM 2273 O O . LEU A 1 283 ? 0.538 21.947 29.007 1.00 41.62 283 LEU A O 1
ATOM 2277 N N . GLY A 1 284 ? -0.041 21.239 26.953 1.00 36.66 284 GLY A N 1
ATOM 2278 C CA . GLY A 1 284 ? -0.730 22.466 26.541 1.00 36.66 284 GLY A CA 1
ATOM 2279 C C . GLY A 1 284 ? 0.180 23.690 26.386 1.00 36.66 284 GLY A C 1
ATOM 2280 O O . GLY A 1 284 ? -0.313 24.815 26.340 1.00 36.66 284 GLY A O 1
ATOM 2281 N N . LYS A 1 285 ? 1.508 23.504 26.329 1.00 36.97 285 LYS A N 1
ATOM 2282 C CA . LYS A 1 285 ? 2.484 24.599 26.166 1.00 36.97 285 LYS A CA 1
ATOM 2283 C C . LYS A 1 285 ? 2.666 25.015 24.706 1.00 3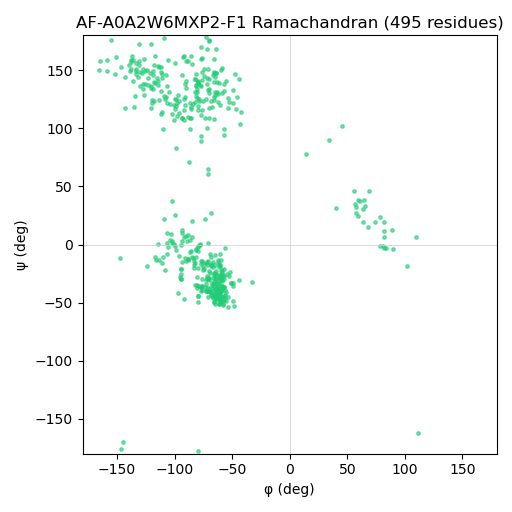6.97 285 LYS A C 1
ATOM 2285 O O . LYS A 1 285 ? 3.093 26.135 24.440 1.00 36.97 285 LYS A O 1
ATOM 2290 N N . HIS A 1 286 ? 2.298 24.131 23.784 1.00 35.38 286 HIS A N 1
ATOM 2291 C CA . HIS A 1 286 ? 2.218 24.380 22.351 1.00 35.38 286 HIS A CA 1
ATOM 2292 C C . HIS A 1 286 ? 0.886 23.840 21.811 1.00 35.38 286 HIS A C 1
ATOM 2294 O O . HIS A 1 286 ? 0.383 22.861 22.367 1.00 35.38 286 HIS A O 1
ATOM 2300 N N . PRO A 1 287 ? 0.296 24.448 20.761 1.00 35.50 287 PRO A N 1
ATOM 2301 C CA . PRO A 1 287 ? -0.901 23.900 20.128 1.00 35.50 287 PRO A CA 1
ATOM 2302 C C . PRO A 1 287 ? -0.627 22.457 19.688 1.00 35.50 287 PRO A C 1
ATOM 2304 O O . PRO A 1 287 ? 0.483 22.155 19.248 1.00 35.50 287 PRO A O 1
ATOM 2307 N N . ALA A 1 288 ? -1.610 21.565 19.850 1.00 38.88 288 ALA A N 1
ATOM 2308 C CA . ALA A 1 288 ? -1.516 20.175 19.409 1.00 38.88 288 ALA A CA 1
ATOM 2309 C C . ALA A 1 288 ? -0.974 20.140 17.969 1.00 38.88 288 ALA A C 1
ATOM 2311 O O . ALA A 1 288 ? -1.578 20.710 17.063 1.00 38.88 288 ALA A O 1
ATOM 2312 N N . TYR A 1 289 ? 0.206 19.556 17.753 1.00 38.28 289 TYR A N 1
ATOM 2313 C CA . TYR A 1 289 ? 0.914 19.631 16.462 1.00 38.28 289 TYR A CA 1
ATOM 2314 C C . TYR A 1 289 ? 0.245 18.807 15.337 1.00 38.28 289 TYR A C 1
ATOM 2316 O O . TYR A 1 289 ? 0.706 18.822 14.196 1.00 38.28 289 TYR A O 1
ATOM 2324 N N . ALA A 1 290 ? -0.887 18.167 15.647 1.00 43.91 290 ALA A N 1
ATOM 2325 C CA . ALA A 1 290 ? -1.873 17.608 14.724 1.00 43.91 290 ALA A CA 1
ATOM 2326 C C . ALA A 1 290 ? -3.118 18.515 14.587 1.00 43.91 290 ALA A C 1
ATOM 2328 O O . ALA A 1 290 ? -4.253 18.058 14.536 1.00 43.91 290 ALA A O 1
ATOM 2329 N N . THR A 1 291 ? -2.933 19.836 14.595 1.00 39.38 291 THR A N 1
ATOM 2330 C CA . THR A 1 291 ? -4.008 20.790 14.286 1.00 39.38 291 THR A CA 1
ATOM 2331 C C . THR A 1 291 ? -4.004 21.118 12.801 1.00 39.38 291 THR A C 1
ATOM 2333 O O . THR A 1 291 ? -3.000 20.930 12.114 1.00 39.38 291 THR A O 1
ATOM 2336 N N . ALA A 1 292 ? -5.122 21.665 12.323 1.00 35.56 292 ALA A N 1
ATOM 2337 C CA . ALA A 1 292 ? -5.354 22.189 10.978 1.00 35.56 292 ALA A CA 1
ATOM 2338 C C . ALA A 1 292 ? -4.136 22.836 10.274 1.00 35.56 292 ALA A C 1
ATOM 2340 O O . ALA A 1 292 ? -3.981 22.710 9.061 1.00 35.56 292 ALA A O 1
ATOM 2341 N N . GLY A 1 293 ? -3.229 23.463 11.032 1.00 45.69 293 GLY A N 1
ATOM 2342 C CA . GLY A 1 293 ? -1.980 24.022 10.521 1.00 45.69 293 GLY A CA 1
ATOM 2343 C C . GLY A 1 293 ? -1.011 23.012 9.886 1.00 45.69 293 GLY A C 1
ATOM 2344 O O . GLY A 1 293 ? -0.285 23.405 8.984 1.00 45.69 293 GLY A O 1
ATOM 2345 N N . ASN A 1 294 ? -0.984 21.730 10.273 1.00 64.25 294 ASN A N 1
ATOM 2346 C CA . ASN A 1 294 ? -0.038 20.762 9.693 1.00 64.25 294 ASN A CA 1
ATOM 2347 C C . ASN A 1 294 ? -0.507 20.237 8.326 1.00 64.25 294 ASN A C 1
ATOM 2349 O O . ASN A 1 294 ? 0.238 20.329 7.356 1.00 64.25 294 ASN A O 1
ATOM 2353 N N . ILE A 1 295 ? -1.764 19.787 8.204 1.00 71.69 295 ILE A N 1
ATOM 2354 C CA . ILE A 1 295 ? -2.333 19.353 6.912 1.00 71.69 295 ILE A CA 1
ATOM 2355 C C . ILE A 1 295 ? -2.337 20.516 5.915 1.00 71.69 295 ILE A C 1
ATOM 2357 O O . ILE A 1 295 ? -1.924 20.334 4.769 1.00 71.69 295 ILE A O 1
ATOM 2361 N N . GLN A 1 296 ? -2.712 21.723 6.356 1.00 77.25 296 GLN A N 1
ATOM 2362 C CA . GLN A 1 296 ? -2.644 22.914 5.513 1.00 77.25 296 GLN A CA 1
ATOM 2363 C C . GLN A 1 296 ? -1.216 23.231 5.063 1.00 77.25 296 GLN A C 1
ATOM 2365 O O . GLN A 1 296 ? -0.979 23.371 3.866 1.00 77.25 296 GLN A O 1
ATOM 2370 N N . ASN A 1 297 ? -0.249 23.298 5.982 1.00 74.25 297 ASN A N 1
ATOM 2371 C CA . ASN A 1 297 ? 1.143 23.575 5.616 1.00 74.25 297 ASN A CA 1
ATOM 2372 C C . ASN A 1 297 ? 1.730 22.482 4.714 1.00 74.25 297 ASN A C 1
ATOM 2374 O O . ASN A 1 297 ? 2.461 22.795 3.778 1.00 74.25 297 ASN A O 1
ATOM 2378 N N . ARG A 1 298 ? 1.385 21.213 4.958 1.00 74.44 298 ARG A N 1
ATOM 2379 C CA . ARG A 1 298 ? 1.798 20.066 4.144 1.00 74.44 298 ARG A CA 1
ATOM 2380 C C . ARG A 1 298 ? 1.285 20.181 2.718 1.00 74.44 298 ARG A C 1
ATOM 2382 O O . ARG A 1 298 ? 2.090 20.113 1.795 1.00 74.44 298 ARG A O 1
ATOM 2389 N N . PHE A 1 299 ? -0.012 20.423 2.534 1.00 80.44 299 PHE A N 1
ATOM 2390 C CA . PHE A 1 299 ? -0.584 20.619 1.201 1.00 80.44 299 PHE A CA 1
ATOM 2391 C C . PHE A 1 299 ? -0.046 21.877 0.517 1.00 80.44 299 PHE A C 1
ATOM 2393 O O . PHE A 1 299 ? 0.231 21.831 -0.679 1.00 80.44 299 PHE A O 1
ATOM 2400 N N . ASN A 1 300 ? 0.168 22.971 1.252 1.00 83.88 300 ASN A N 1
ATOM 2401 C CA . ASN A 1 300 ? 0.765 24.188 0.696 1.00 83.88 300 ASN A CA 1
ATOM 2402 C C . ASN A 1 300 ? 2.178 23.930 0.180 1.00 83.88 300 ASN A C 1
ATOM 2404 O O . ASN A 1 300 ? 2.509 24.310 -0.940 1.00 83.88 300 ASN A O 1
ATOM 2408 N N . LEU A 1 301 ? 2.982 23.213 0.961 1.00 80.00 301 LEU A N 1
ATOM 2409 C CA . LEU A 1 301 ? 4.337 22.859 0.581 1.00 80.00 301 LEU A CA 1
ATOM 2410 C C . LEU A 1 301 ? 4.369 21.900 -0.618 1.00 80.00 301 LEU A C 1
ATOM 2412 O O . LEU A 1 301 ? 5.120 22.131 -1.564 1.00 80.00 301 LEU A O 1
ATOM 2416 N N . MET A 1 302 ? 3.523 20.865 -0.618 1.00 82.62 302 MET A N 1
ATOM 2417 C CA . MET A 1 302 ? 3.356 19.980 -1.776 1.00 82.62 302 MET A CA 1
ATOM 2418 C C . MET A 1 302 ? 2.970 20.782 -3.025 1.00 82.62 302 MET A C 1
ATOM 2420 O O . MET A 1 302 ? 3.505 20.543 -4.104 1.00 82.62 302 MET A O 1
ATOM 2424 N N . TYR A 1 303 ? 2.054 21.744 -2.894 1.00 89.00 303 TYR A N 1
ATOM 2425 C CA . TYR A 1 303 ? 1.584 22.556 -4.014 1.00 89.00 303 TYR A CA 1
ATOM 2426 C C . TYR A 1 303 ? 2.707 23.435 -4.575 1.00 89.00 303 TYR A C 1
ATOM 2428 O O . TYR A 1 303 ? 2.976 23.409 -5.778 1.00 89.00 303 TYR A O 1
ATOM 2436 N N . GLU A 1 304 ? 3.423 24.157 -3.711 1.00 86.62 304 GLU A N 1
ATOM 2437 C CA . GLU A 1 304 ? 4.577 24.975 -4.098 1.00 86.62 304 GLU A CA 1
ATOM 2438 C C . GLU A 1 304 ? 5.666 24.153 -4.803 1.00 86.62 304 GLU A C 1
ATOM 2440 O O . GLU A 1 304 ? 6.203 24.577 -5.832 1.00 86.62 304 GLU A O 1
ATOM 2445 N N . GLU A 1 305 ? 5.993 22.968 -4.285 1.00 82.25 305 GLU A N 1
ATOM 2446 C CA . GLU A 1 305 ? 7.049 22.122 -4.846 1.00 82.25 305 GLU A CA 1
ATOM 2447 C C . GLU A 1 305 ? 6.638 21.470 -6.168 1.00 82.25 305 GLU A C 1
ATOM 2449 O O . GLU A 1 305 ? 7.427 21.484 -7.121 1.00 82.25 305 GLU A O 1
ATOM 2454 N N . TYR A 1 306 ? 5.386 21.019 -6.281 1.00 86.38 306 TYR A N 1
ATOM 2455 C CA . TYR A 1 306 ? 4.849 20.446 -7.514 1.00 86.38 306 TYR A CA 1
ATOM 2456 C C . TYR A 1 306 ? 4.958 21.441 -8.679 1.00 86.38 306 TYR A C 1
ATOM 2458 O O . TYR A 1 306 ? 5.500 21.110 -9.740 1.00 86.38 306 TYR A O 1
ATOM 2466 N N . TYR A 1 307 ? 4.525 22.689 -8.469 1.00 88.50 307 TYR A N 1
ATOM 2467 C CA . TYR A 1 307 ? 4.597 23.745 -9.487 1.00 88.50 307 TYR A CA 1
ATOM 2468 C C . TYR A 1 307 ? 6.007 24.318 -9.688 1.00 88.50 307 TYR A C 1
ATOM 2470 O O . TYR A 1 307 ? 6.290 24.899 -10.736 1.00 88.50 307 TYR A O 1
ATOM 2478 N N . SER A 1 308 ? 6.925 24.072 -8.752 1.00 82.81 308 SER A N 1
ATOM 2479 C CA . SER A 1 308 ? 8.356 24.365 -8.902 1.00 82.81 308 SER A CA 1
ATOM 2480 C C . SER A 1 308 ? 9.140 23.249 -9.614 1.00 82.81 308 SER A C 1
ATOM 2482 O O . SER A 1 308 ? 10.366 23.327 -9.692 1.00 82.81 308 SER A O 1
ATOM 2484 N N . ASN A 1 309 ? 8.461 22.216 -10.137 1.00 75.12 309 ASN A N 1
ATOM 2485 C CA . ASN A 1 309 ? 9.060 21.012 -10.731 1.00 75.12 309 ASN A CA 1
ATOM 2486 C C . ASN A 1 309 ? 10.006 20.253 -9.781 1.00 75.12 309 ASN A C 1
ATOM 2488 O O . ASN A 1 309 ? 10.996 19.670 -10.222 1.00 75.12 309 ASN A O 1
ATOM 2492 N N . LYS A 1 310 ? 9.697 20.237 -8.481 1.00 71.00 310 LYS A N 1
ATOM 2493 C CA . LYS A 1 310 ? 10.438 19.483 -7.464 1.00 71.00 310 LYS A CA 1
ATOM 2494 C C . LYS A 1 310 ? 9.572 18.347 -6.934 1.00 71.00 310 LYS A C 1
ATOM 2496 O O . LYS A 1 310 ? 8.405 18.558 -6.638 1.00 71.00 310 LYS A O 1
ATOM 2501 N N . GLY A 1 311 ? 10.134 17.140 -6.854 1.00 70.44 311 GLY A N 1
ATOM 2502 C CA . GLY A 1 311 ? 9.499 16.005 -6.176 1.00 70.44 311 GLY A CA 1
ATOM 2503 C C . GLY A 1 311 ? 8.126 15.581 -6.714 1.00 70.44 311 GLY A C 1
ATOM 2504 O O . GLY A 1 311 ? 7.368 14.983 -5.961 1.00 70.44 311 GLY A O 1
ATOM 2505 N N . LYS A 1 312 ? 7.786 15.869 -7.984 1.00 80.38 312 LYS A N 1
ATOM 2506 C CA . LYS A 1 312 ? 6.433 15.641 -8.530 1.00 80.38 312 LYS A CA 1
ATOM 2507 C C . LYS A 1 312 ? 5.897 14.241 -8.249 1.00 80.38 312 LYS A C 1
ATOM 2509 O O . LYS A 1 312 ? 4.799 14.132 -7.733 1.00 80.38 312 LYS A O 1
ATOM 2514 N N . LEU A 1 313 ? 6.676 13.194 -8.518 1.00 78.25 313 LEU A N 1
ATOM 2515 C CA . LEU A 1 313 ? 6.232 11.816 -8.295 1.00 78.25 313 LEU A CA 1
ATOM 2516 C C . LEU A 1 313 ? 5.969 11.512 -6.812 1.00 78.25 313 LEU A C 1
ATOM 2518 O O . LEU A 1 313 ? 4.957 10.908 -6.475 1.00 78.25 313 LEU A O 1
ATOM 2522 N N . ALA A 1 314 ? 6.841 11.990 -5.920 1.00 73.81 314 ALA A N 1
ATOM 2523 C CA . ALA A 1 314 ? 6.645 11.852 -4.479 1.00 73.81 314 ALA A CA 1
ATOM 2524 C C . ALA A 1 314 ? 5.392 12.604 -4.005 1.00 73.81 314 ALA A C 1
ATOM 2526 O O . ALA A 1 314 ? 4.664 12.102 -3.157 1.00 73.81 314 ALA A O 1
ATOM 2527 N N . ILE A 1 315 ? 5.108 13.773 -4.585 1.00 79.69 315 ILE A N 1
ATOM 2528 C CA . ILE A 1 315 ? 3.902 14.558 -4.297 1.00 79.69 315 ILE A CA 1
ATOM 2529 C C . ILE A 1 315 ? 2.649 13.867 -4.841 1.00 79.69 315 ILE A C 1
ATOM 2531 O O . ILE A 1 315 ? 1.636 13.835 -4.150 1.00 79.69 315 ILE A O 1
ATOM 2535 N N . GLU A 1 316 ? 2.713 13.291 -6.045 1.00 84.19 316 GLU A N 1
ATOM 2536 C CA . GLU A 1 316 ? 1.636 12.484 -6.628 1.00 84.19 316 GLU A CA 1
ATOM 2537 C C . GLU A 1 316 ? 1.310 11.306 -5.703 1.00 84.19 316 GLU A C 1
ATOM 2539 O O . GLU A 1 316 ? 0.165 11.160 -5.285 1.00 84.19 316 GLU A O 1
ATOM 2544 N N . ARG A 1 317 ? 2.328 10.543 -5.289 1.00 77.19 317 ARG A N 1
ATOM 2545 C CA . ARG A 1 317 ? 2.212 9.426 -4.342 1.00 77.19 317 ARG A CA 1
ATOM 2546 C C . ARG A 1 317 ? 1.623 9.863 -2.999 1.00 77.19 317 ARG A C 1
ATOM 2548 O O . ARG A 1 317 ? 0.649 9.281 -2.533 1.00 77.19 317 ARG A O 1
ATOM 2555 N N . GLU A 1 318 ? 2.189 10.901 -2.390 1.00 76.19 318 GLU A N 1
ATOM 2556 C CA . GLU A 1 318 ? 1.728 11.459 -1.116 1.00 76.19 318 GLU A CA 1
ATOM 2557 C C . GLU A 1 318 ? 0.277 11.942 -1.200 1.00 76.19 318 GLU A C 1
ATOM 2559 O O . GLU A 1 318 ? -0.516 11.700 -0.297 1.00 76.19 318 GLU A O 1
ATOM 2564 N N . PHE A 1 319 ? -0.114 12.574 -2.306 1.00 83.00 319 PHE A N 1
ATOM 2565 C CA . PHE A 1 319 ? -1.497 12.969 -2.522 1.00 83.00 319 PHE A CA 1
ATOM 2566 C C . PHE A 1 319 ? -2.438 11.764 -2.486 1.00 83.00 319 PHE A C 1
ATOM 2568 O O . PHE A 1 319 ? -3.476 11.843 -1.828 1.00 83.00 319 PHE A O 1
ATOM 2575 N N . GLN A 1 320 ? -2.093 10.649 -3.142 1.00 80.88 320 GLN A N 1
ATOM 2576 C CA . GLN A 1 320 ? -2.931 9.443 -3.095 1.00 80.88 320 GLN A CA 1
ATOM 2577 C C . G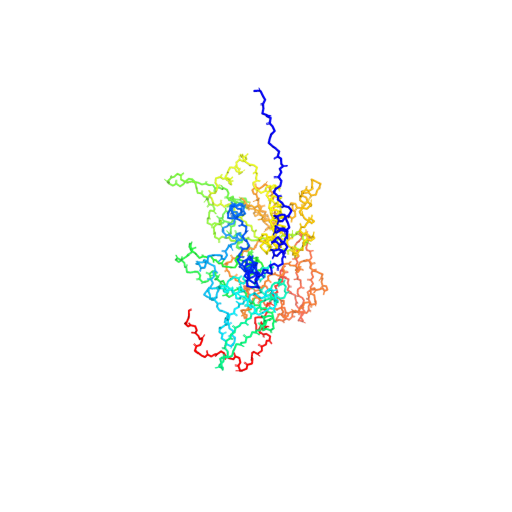LN A 1 320 ? -2.975 8.853 -1.685 1.00 80.88 320 GLN A C 1
ATOM 2579 O O . GLN A 1 320 ? -4.039 8.442 -1.222 1.00 80.88 320 GLN A O 1
ATOM 2584 N N . VAL A 1 321 ? -1.848 8.882 -0.966 1.00 74.12 321 VAL A N 1
ATOM 2585 C CA . VAL A 1 321 ? -1.790 8.469 0.440 1.00 74.12 321 VAL A CA 1
ATOM 2586 C C . VAL A 1 321 ? -2.685 9.350 1.302 1.00 74.12 321 VAL A C 1
ATOM 2588 O O . VAL A 1 321 ? -3.453 8.810 2.071 1.00 74.12 321 VAL A O 1
ATOM 2591 N N . ILE A 1 322 ? -2.683 10.673 1.193 1.00 74.00 322 ILE A N 1
ATOM 2592 C CA . ILE A 1 322 ? -3.486 11.489 2.123 1.00 74.00 322 ILE A CA 1
ATOM 2593 C C . ILE A 1 322 ? -4.965 11.546 1.710 1.00 74.00 322 ILE A C 1
ATOM 2595 O O . ILE A 1 322 ? -5.850 11.588 2.556 1.00 74.00 322 ILE A O 1
ATOM 2599 N N . SER A 1 323 ? -5.257 11.553 0.407 1.00 79.00 323 SER A N 1
ATOM 2600 C CA . SER A 1 323 ? -6.627 11.736 -0.097 1.00 79.00 323 SER A CA 1
ATOM 2601 C C . SER A 1 323 ? -7.382 10.437 -0.382 1.00 79.00 323 SER A C 1
ATOM 2603 O O . SER A 1 323 ? -8.609 10.458 -0.486 1.00 79.00 323 SER A O 1
ATOM 2605 N N . GLY A 1 324 ? -6.667 9.324 -0.581 1.00 77.31 324 GLY A N 1
ATOM 2606 C CA . GLY A 1 324 ? -7.225 8.083 -1.124 1.00 77.31 324 GLY A CA 1
ATOM 2607 C C . GLY A 1 324 ? -7.746 8.214 -2.560 1.00 77.31 324 GLY A C 1
ATOM 2608 O O . GLY A 1 324 ? -8.579 7.413 -2.978 1.00 77.31 324 GLY A O 1
ATOM 2609 N N . MET A 1 325 ? -7.311 9.235 -3.305 1.00 83.38 325 MET A N 1
ATOM 2610 C CA . MET A 1 325 ? -7.691 9.468 -4.699 1.00 83.38 325 MET A CA 1
ATOM 2611 C C . MET A 1 325 ? -6.507 9.258 -5.635 1.00 83.38 325 MET A C 1
ATOM 2613 O O . MET A 1 325 ? -5.375 9.600 -5.299 1.00 83.38 325 MET A O 1
ATOM 2617 N N . ALA A 1 326 ? -6.792 8.799 -6.856 1.00 87.00 326 ALA A N 1
ATOM 2618 C CA . ALA A 1 326 ? -5.821 8.878 -7.937 1.00 87.00 326 ALA A CA 1
ATOM 2619 C C . ALA A 1 326 ? -5.395 10.339 -8.158 1.00 87.00 326 ALA A C 1
ATOM 2621 O O . ALA A 1 326 ? -6.234 11.251 -8.140 1.00 87.00 326 ALA A O 1
ATOM 2622 N N . PHE A 1 327 ? -4.101 10.574 -8.370 1.00 88.62 327 PHE A N 1
ATOM 2623 C CA . PHE A 1 327 ? -3.615 11.932 -8.574 1.00 88.62 327 PHE A CA 1
ATOM 2624 C C . PHE A 1 327 ? -4.173 12.537 -9.867 1.00 88.62 327 PHE A C 1
ATOM 2626 O O . PHE A 1 327 ? -4.074 11.970 -10.953 1.00 88.62 327 PHE A O 1
ATOM 2633 N N . SER A 1 328 ? -4.694 13.757 -9.762 1.00 92.38 328 SER A N 1
ATOM 2634 C CA . SER A 1 328 ? -4.881 14.636 -10.911 1.00 92.38 328 SER A CA 1
ATOM 2635 C C . SER A 1 328 ? -4.595 16.068 -10.495 1.00 92.38 328 SER A C 1
ATOM 2637 O O . SER A 1 328 ? -4.946 16.485 -9.391 1.00 92.38 328 SER A O 1
ATOM 2639 N N . GLU A 1 329 ? -4.001 16.844 -11.396 1.00 93.56 329 GLU A N 1
ATOM 2640 C CA . GLU A 1 329 ? -3.656 18.236 -11.110 1.00 93.56 329 GLU A CA 1
ATOM 2641 C C . GLU A 1 329 ? -4.894 19.070 -10.734 1.00 93.56 329 GLU A C 1
ATOM 2643 O O . GLU A 1 329 ? -4.846 19.876 -9.808 1.00 93.56 329 GLU A O 1
ATOM 2648 N N . ASN A 1 330 ? -6.036 18.806 -11.379 1.00 94.88 330 ASN A N 1
ATOM 2649 C CA . ASN A 1 330 ? -7.303 19.468 -11.065 1.00 94.88 330 ASN A CA 1
ATOM 2650 C C . ASN A 1 330 ? -7.763 19.185 -9.629 1.00 94.88 330 ASN A C 1
ATOM 2652 O O . ASN A 1 330 ? -8.130 20.120 -8.921 1.00 94.88 330 ASN A O 1
ATOM 2656 N N . LYS A 1 331 ? -7.726 17.920 -9.182 1.00 93.31 331 LYS A N 1
ATOM 2657 C CA . LYS A 1 331 ? -8.109 17.571 -7.805 1.00 93.31 331 LYS A CA 1
ATOM 2658 C C . LYS A 1 331 ? -7.108 18.068 -6.781 1.00 93.31 331 LYS A C 1
ATOM 2660 O O . LYS A 1 331 ? -7.514 18.551 -5.728 1.00 93.31 331 LYS A O 1
ATOM 2665 N N . PHE A 1 332 ? -5.823 18.014 -7.105 1.00 93.44 332 PHE A N 1
ATOM 2666 C CA . PHE A 1 332 ? -4.789 18.553 -6.239 1.00 93.44 332 PHE A CA 1
ATOM 2667 C C . PHE A 1 332 ? -4.980 20.057 -6.002 1.00 93.44 332 PHE A C 1
ATOM 2669 O O . PHE A 1 332 ? -4.959 20.513 -4.858 1.00 93.44 332 PHE A O 1
ATOM 2676 N N . LYS A 1 333 ? -5.279 20.812 -7.066 1.00 94.81 333 LYS A N 1
ATOM 2677 C CA . LYS A 1 333 ? -5.607 22.237 -6.985 1.00 94.81 333 LYS A CA 1
ATOM 2678 C C . LYS A 1 333 ? -6.913 22.513 -6.236 1.00 94.81 333 LYS A C 1
ATOM 2680 O O . LYS A 1 333 ? -6.929 23.396 -5.387 1.00 94.81 333 LYS A O 1
ATOM 2685 N N . GLU A 1 334 ? -7.975 21.754 -6.501 1.00 94.12 334 GLU A N 1
ATOM 2686 C CA . GLU A 1 334 ? -9.263 21.877 -5.796 1.00 94.12 334 GLU A CA 1
ATOM 2687 C C . GLU A 1 334 ? -9.096 21.720 -4.279 1.00 94.12 334 GLU A C 1
ATOM 2689 O O . GLU A 1 334 ? -9.615 22.525 -3.505 1.00 94.12 334 GLU A O 1
ATOM 2694 N N . ILE A 1 335 ? -8.336 20.709 -3.851 1.00 91.50 335 ILE A N 1
ATOM 2695 C CA . ILE A 1 335 ? -8.071 20.449 -2.435 1.00 91.50 335 ILE A CA 1
ATOM 2696 C C . ILE A 1 335 ? -7.198 21.555 -1.838 1.00 91.50 335 ILE A C 1
ATOM 2698 O O . ILE A 1 335 ? -7.518 22.058 -0.763 1.00 91.50 335 ILE A O 1
ATOM 2702 N N . TYR A 1 336 ? -6.148 21.997 -2.538 1.00 92.69 336 TYR A N 1
ATOM 2703 C CA . TYR A 1 336 ? -5.323 23.128 -2.102 1.00 92.69 336 TYR A CA 1
ATOM 2704 C C . TYR A 1 336 ? -6.154 24.408 -1.901 1.00 92.69 336 TYR A C 1
ATOM 2706 O O . TYR A 1 336 ? -6.062 25.052 -0.855 1.00 92.69 336 TYR A O 1
ATOM 2714 N N . GLU A 1 337 ? -7.006 24.769 -2.862 1.00 94.31 337 GLU A N 1
ATOM 2715 C CA . GLU A 1 337 ? -7.892 25.935 -2.752 1.00 94.31 337 GLU A CA 1
ATOM 2716 C C . GLU A 1 337 ? -8.905 25.764 -1.612 1.00 94.31 337 GLU A C 1
ATOM 2718 O O . GLU A 1 337 ? -9.156 26.698 -0.848 1.00 94.31 337 GLU A O 1
ATOM 2723 N N . GLY A 1 338 ? -9.448 24.556 -1.456 1.00 92.31 338 GLY A N 1
ATOM 2724 C CA . GLY A 1 338 ? -10.398 24.206 -0.410 1.00 92.31 338 GLY A CA 1
ATOM 2725 C C . GLY A 1 338 ? -9.825 24.294 1.006 1.00 92.31 338 GLY A C 1
ATOM 2726 O O . GLY A 1 338 ? -10.487 24.826 1.900 1.00 92.31 338 GLY A O 1
ATOM 2727 N N . ILE A 1 339 ? -8.594 23.819 1.201 1.00 88.19 339 ILE A N 1
ATOM 2728 C CA . ILE A 1 339 ? -7.855 23.894 2.466 1.00 88.19 339 ILE A CA 1
ATOM 2729 C C . ILE A 1 339 ? -7.496 25.348 2.806 1.00 88.19 339 ILE A C 1
ATOM 2731 O O . ILE A 1 339 ? -7.529 25.724 3.972 1.00 88.19 339 ILE A O 1
ATOM 2735 N N . ASN A 1 340 ? -7.196 26.191 1.812 1.00 90.25 340 ASN A N 1
ATOM 2736 C CA . ASN A 1 340 ? -6.834 27.598 2.033 1.00 90.25 340 ASN A CA 1
ATOM 2737 C C . ASN A 1 340 ? -8.028 28.566 2.051 1.00 90.25 340 ASN A C 1
ATOM 2739 O O . ASN A 1 340 ? -7.842 29.773 2.209 1.00 90.25 340 ASN A O 1
ATOM 2743 N N . ASN A 1 341 ? -9.256 28.062 1.928 1.00 91.75 341 ASN A N 1
ATOM 2744 C CA . ASN A 1 341 ? -10.471 28.858 2.043 1.00 91.75 341 ASN A CA 1
ATOM 2745 C C . ASN A 1 341 ? -11.079 28.708 3.453 1.00 91.75 341 ASN A C 1
ATOM 2747 O O . ASN A 1 341 ? -11.511 27.610 3.806 1.00 91.75 341 ASN A O 1
ATOM 2751 N N . PRO A 1 342 ? -11.216 29.794 4.244 1.00 89.19 342 PRO A N 1
ATOM 2752 C CA . PRO A 1 342 ? -11.756 29.740 5.608 1.00 89.19 342 PRO A CA 1
ATOM 2753 C C . PRO A 1 342 ? -13.137 29.080 5.749 1.00 89.19 342 PRO A C 1
ATOM 2755 O O . PRO A 1 342 ? -13.466 28.585 6.822 1.00 89.19 342 PRO A O 1
ATOM 2758 N N . GLN A 1 343 ? -13.955 29.072 4.691 1.00 90.38 343 GLN A N 1
ATOM 2759 C CA . GLN A 1 343 ? -15.298 28.480 4.709 1.00 90.38 343 GLN A CA 1
ATOM 2760 C C . GLN A 1 343 ? -15.287 26.956 4.542 1.00 90.38 343 GLN A C 1
ATOM 2762 O O . GLN A 1 343 ? -16.206 26.284 5.004 1.00 90.38 343 GLN A O 1
ATOM 2767 N N . THR A 1 344 ? -14.275 26.406 3.869 1.00 88.69 344 THR A N 1
ATOM 2768 C CA . THR A 1 344 ? -14.188 24.974 3.533 1.00 88.69 344 THR A CA 1
ATOM 2769 C C . THR A 1 344 ? -13.014 24.265 4.195 1.00 88.69 344 THR A C 1
ATOM 2771 O O . THR A 1 344 ? -13.003 23.037 4.224 1.00 88.69 344 THR A O 1
ATOM 2774 N N . MET A 1 345 ? -12.064 25.017 4.757 1.00 85.38 345 MET A N 1
ATOM 2775 C CA . MET A 1 345 ? -10.839 24.523 5.385 1.00 85.38 345 MET A CA 1
ATOM 2776 C C . MET A 1 345 ? -11.117 23.380 6.359 1.00 85.38 345 MET A C 1
ATOM 2778 O O . MET A 1 345 ? -10.556 22.300 6.209 1.00 85.38 345 MET A O 1
ATOM 2782 N N . GLN A 1 346 ? -12.037 23.588 7.304 1.00 78.88 346 GLN A N 1
ATOM 2783 C CA . GLN A 1 346 ? -12.328 22.599 8.340 1.00 78.88 346 GLN A CA 1
ATOM 2784 C C . GLN A 1 346 ? -12.832 21.273 7.750 1.00 78.88 346 GLN A C 1
ATOM 2786 O O . GLN A 1 346 ? -12.361 20.214 8.146 1.00 78.88 346 GLN A O 1
ATOM 2791 N N . LYS A 1 347 ? -13.705 21.329 6.733 1.00 82.12 347 LYS A N 1
ATOM 2792 C CA . LYS A 1 347 ? -14.223 20.141 6.037 1.00 82.12 347 LYS A CA 1
ATOM 2793 C C . LYS A 1 347 ? -13.103 19.335 5.372 1.00 82.12 347 LYS A C 1
ATOM 2795 O O . LYS A 1 347 ? -13.098 18.113 5.462 1.00 82.12 347 LYS A O 1
ATOM 2800 N N . TYR A 1 348 ? -12.190 20.003 4.666 1.00 83.19 348 TYR A N 1
ATOM 2801 C CA . TYR A 1 348 ? -11.086 19.314 3.993 1.00 83.19 348 TYR A CA 1
ATOM 2802 C C . TYR A 1 348 ? -10.086 18.739 4.987 1.00 83.19 348 TYR A C 1
ATOM 2804 O O . TYR A 1 348 ? -9.620 17.624 4.797 1.00 83.19 348 TYR A O 1
ATOM 2812 N N . ILE A 1 349 ? -9.781 19.475 6.053 1.00 76.00 349 ILE A N 1
ATOM 2813 C CA . ILE A 1 349 ? -8.851 19.019 7.084 1.00 76.00 349 ILE A CA 1
ATOM 2814 C C . ILE A 1 349 ? -9.414 17.793 7.793 1.00 76.00 349 ILE A C 1
ATOM 2816 O O . ILE A 1 349 ? -8.719 16.792 7.863 1.00 76.00 349 ILE A O 1
ATOM 2820 N N . GLU A 1 350 ? -10.679 17.818 8.218 1.00 73.06 350 GLU A N 1
ATOM 2821 C CA . GLU A 1 350 ? -11.332 16.659 8.845 1.00 73.06 350 GLU A CA 1
ATOM 2822 C C . GLU A 1 350 ? -11.315 15.412 7.953 1.00 73.06 350 GLU A C 1
ATOM 2824 O O . GLU A 1 350 ? -11.136 14.306 8.455 1.00 73.06 350 GLU A O 1
ATOM 2829 N N . ALA A 1 351 ? -11.460 15.585 6.639 1.00 73.88 351 ALA A N 1
ATOM 2830 C CA . ALA A 1 351 ? -11.471 14.485 5.679 1.00 73.88 351 ALA A CA 1
ATOM 2831 C C . ALA A 1 351 ? -10.074 13.982 5.260 1.00 73.88 351 ALA A C 1
ATOM 2833 O O . ALA A 1 351 ? -9.971 12.908 4.675 1.00 73.88 351 ALA A O 1
ATOM 2834 N N . LEU A 1 352 ? -9.010 14.748 5.519 1.00 74.00 352 LEU A N 1
ATOM 2835 C CA . LEU A 1 352 ? -7.616 14.385 5.211 1.00 74.00 352 LEU A CA 1
ATOM 2836 C C . LEU A 1 352 ? -6.817 13.997 6.469 1.00 74.00 352 LEU A C 1
ATOM 2838 O O . LEU A 1 352 ? -5.647 13.635 6.383 1.00 74.00 352 LEU A O 1
ATOM 2842 N N . ASP A 1 353 ? -7.448 14.080 7.639 1.00 64.31 353 ASP A N 1
ATOM 2843 C CA . ASP A 1 353 ? -6.898 13.783 8.967 1.00 64.31 353 ASP A CA 1
ATOM 2844 C C . ASP A 1 353 ? -6.980 12.285 9.337 1.00 64.31 353 ASP A C 1
ATOM 2846 O O . ASP A 1 353 ? -6.937 11.913 10.512 1.00 64.31 353 ASP A O 1
ATOM 2850 N N . GLY A 1 354 ? -7.124 11.401 8.345 1.00 54.56 354 GLY A N 1
ATOM 2851 C CA . GLY A 1 354 ? -7.274 9.951 8.517 1.00 54.56 354 GLY A CA 1
ATOM 2852 C C . GLY A 1 354 ? -5.994 9.249 8.983 1.00 54.56 354 GLY A C 1
ATOM 2853 O O . GLY A 1 354 ? -5.411 8.473 8.243 1.00 54.56 354 GLY A O 1
ATOM 2854 N N . GLY A 1 355 ? -5.512 9.541 10.197 1.00 52.84 355 GLY A N 1
ATOM 2855 C CA . GLY A 1 355 ? -4.399 8.813 10.835 1.00 52.84 355 GLY A CA 1
ATOM 2856 C C . GLY A 1 355 ? -3.071 9.568 10.967 1.00 52.84 355 GLY A C 1
ATOM 2857 O O . GLY A 1 355 ? -2.081 8.988 11.412 1.00 52.84 355 GLY A O 1
ATOM 2858 N N . LEU A 1 356 ? -3.031 10.863 10.628 1.00 57.41 356 LEU A N 1
ATOM 2859 C CA . LEU A 1 356 ? -1.831 11.696 10.817 1.00 57.41 356 LEU A CA 1
ATOM 2860 C C . LEU A 1 356 ? -1.595 12.092 12.279 1.00 57.41 356 LEU A C 1
ATOM 2862 O O . LEU A 1 356 ? -0.468 12.407 12.661 1.00 57.41 356 LEU A O 1
ATOM 2866 N N . ASP A 1 357 ? -2.641 12.068 13.102 1.00 67.94 357 ASP A N 1
ATOM 2867 C CA . ASP A 1 357 ? -2.519 12.295 14.535 1.00 67.94 357 ASP A CA 1
ATOM 2868 C C . ASP A 1 357 ? -2.081 11.015 15.263 1.00 67.94 357 ASP A C 1
ATOM 2870 O O . ASP A 1 357 ? -2.493 9.900 14.934 1.00 67.94 357 ASP A O 1
ATOM 2874 N N . SER A 1 358 ? -1.240 11.169 16.283 1.00 74.31 358 SER A N 1
ATOM 2875 C CA . SER A 1 358 ? -0.800 10.043 17.100 1.00 74.31 358 SER A CA 1
ATOM 2876 C C . SER A 1 358 ? -1.863 9.668 18.127 1.00 74.31 358 SER A C 1
ATOM 2878 O O . SER A 1 358 ? -2.455 10.518 18.794 1.00 74.31 358 SER A O 1
ATOM 2880 N N . VAL A 1 359 ? -2.044 8.368 18.324 1.00 81.31 359 VAL A N 1
ATOM 2881 C CA . VAL A 1 359 ? -2.908 7.799 19.356 1.00 81.31 359 VAL A CA 1
ATOM 2882 C C . VAL A 1 359 ? -2.188 7.832 20.703 1.00 81.31 359 VAL A C 1
ATOM 2884 O O . VAL A 1 359 ? -1.081 7.310 20.846 1.00 81.31 359 VAL A O 1
ATOM 2887 N N . ASN A 1 360 ? -2.819 8.444 21.705 1.00 84.12 360 ASN A N 1
ATOM 2888 C CA . ASN A 1 360 ? -2.328 8.544 23.082 1.00 84.12 360 ASN A CA 1
ATOM 2889 C C . ASN A 1 360 ? -3.077 7.646 24.074 1.00 84.12 360 ASN A C 1
ATOM 2891 O O . ASN A 1 360 ? -2.629 7.476 25.210 1.00 84.12 360 ASN A O 1
ATOM 2895 N N . GLY A 1 361 ? -4.168 7.022 23.640 1.00 91.56 361 GLY A N 1
ATOM 2896 C CA . GLY A 1 361 ? -4.866 6.032 24.435 1.00 91.56 361 GLY A CA 1
ATOM 2897 C C . GLY A 1 361 ? -5.834 5.193 23.622 1.00 91.56 361 GLY A C 1
ATOM 2898 O O . GLY A 1 361 ? -6.273 5.578 22.540 1.00 91.56 361 GLY A O 1
ATOM 2899 N N . LEU A 1 362 ? -6.155 4.020 24.155 1.00 95.88 362 LEU A N 1
ATOM 2900 C CA . LEU A 1 362 ? -7.136 3.111 23.576 1.00 95.88 362 LEU A CA 1
ATOM 2901 C C . LEU A 1 362 ? -8.120 2.694 24.664 1.00 95.88 362 LEU A C 1
ATOM 2903 O O . LEU A 1 362 ? -7.706 2.350 25.766 1.00 95.88 362 LEU A O 1
ATOM 2907 N N . GLN A 1 363 ? -9.410 2.671 24.351 1.00 97.19 363 GLN A N 1
ATOM 2908 C CA . GLN A 1 363 ? -10.462 2.222 25.260 1.00 97.19 363 GLN A CA 1
ATOM 2909 C C . GLN A 1 363 ? -11.190 1.026 24.654 1.00 97.19 363 GLN A C 1
ATOM 2911 O O . GLN A 1 363 ? -11.777 1.150 23.583 1.00 97.19 363 GLN A O 1
ATOM 2916 N N . LEU A 1 364 ? -11.213 -0.109 25.354 1.00 96.50 364 LEU A N 1
ATOM 2917 C CA . LEU A 1 364 ? -12.085 -1.228 25.004 1.00 96.50 364 LEU A CA 1
ATOM 2918 C C . LEU A 1 364 ? -13.498 -0.937 25.509 1.00 96.50 364 LEU A C 1
ATOM 2920 O O . LEU A 1 364 ? -13.719 -0.768 26.711 1.00 96.50 364 LEU A O 1
ATOM 2924 N N . ASN A 1 365 ? -14.459 -0.868 24.599 1.00 93.75 365 ASN A N 1
ATOM 2925 C CA . ASN A 1 365 ? -15.850 -0.597 24.929 1.00 93.75 365 ASN A CA 1
ATOM 2926 C C . ASN A 1 365 ? -16.592 -1.890 25.299 1.00 93.75 365 ASN A C 1
ATOM 2928 O O . ASN A 1 365 ? -16.170 -3.005 24.988 1.00 93.75 365 ASN A O 1
ATOM 2932 N N . LYS A 1 366 ? -17.747 -1.747 25.960 1.00 89.94 366 LYS A N 1
ATOM 2933 C CA . LYS A 1 366 ? -18.559 -2.890 26.422 1.00 89.94 366 LYS A CA 1
ATOM 2934 C C . LYS A 1 366 ? -19.089 -3.769 25.286 1.00 89.94 366 LYS A C 1
ATOM 2936 O O . LYS A 1 366 ? -19.360 -4.941 25.517 1.00 89.94 366 LYS A O 1
ATOM 2941 N N . ASP A 1 367 ? -19.260 -3.201 24.098 1.00 86.62 367 ASP A N 1
ATOM 2942 C CA . ASP A 1 367 ? -19.706 -3.892 22.885 1.00 86.62 367 ASP A CA 1
ATOM 2943 C C . ASP A 1 367 ? -18.550 -4.543 22.097 1.00 86.62 367 ASP A C 1
ATOM 2945 O O . ASP A 1 367 ? -18.776 -5.103 21.026 1.00 86.62 367 ASP A O 1
ATOM 2949 N N . GLY A 1 368 ? -17.319 -4.482 22.619 1.00 87.00 368 GLY A N 1
ATOM 2950 C CA . GLY A 1 368 ? -16.122 -5.049 21.997 1.00 87.00 368 GLY A CA 1
ATOM 2951 C C . GLY A 1 368 ? -15.459 -4.155 20.947 1.00 87.00 368 GLY A C 1
ATOM 2952 O O . GLY A 1 368 ? -14.406 -4.522 20.430 1.00 87.00 368 GLY A O 1
ATOM 2953 N N . SER A 1 369 ? -16.033 -2.989 20.641 1.00 90.88 369 SER A N 1
ATOM 2954 C CA . SER A 1 369 ? -15.372 -1.964 19.827 1.00 90.88 369 SER A CA 1
ATOM 2955 C C . SER A 1 369 ? -14.236 -1.282 20.598 1.00 90.88 369 SER A C 1
ATOM 2957 O O . SER A 1 369 ? -14.113 -1.422 21.820 1.00 90.88 369 SER A O 1
ATOM 2959 N N . ILE A 1 370 ? -13.409 -0.515 19.891 1.00 94.75 370 ILE A N 1
ATOM 2960 C CA . ILE A 1 370 ? -12.301 0.239 20.479 1.00 94.75 370 ILE A CA 1
ATOM 2961 C C . ILE A 1 370 ? -12.507 1.722 20.183 1.00 94.75 370 ILE A C 1
ATOM 2963 O O . ILE A 1 370 ? -12.830 2.100 19.062 1.00 94.75 370 ILE A O 1
ATOM 2967 N N . THR A 1 371 ? -12.291 2.580 21.172 1.00 95.31 371 THR A N 1
ATOM 2968 C CA . THR A 1 371 ? -12.157 4.021 20.942 1.00 95.31 371 THR A CA 1
ATOM 2969 C C . THR A 1 371 ? -10.676 4.380 20.951 1.00 95.31 371 THR A C 1
ATOM 2971 O O . THR A 1 371 ? -9.987 4.152 21.947 1.00 95.31 371 THR A O 1
ATOM 2974 N N . LEU A 1 372 ? -10.185 4.925 19.841 1.00 92.56 372 LEU A N 1
ATOM 2975 C CA . LEU A 1 372 ? -8.864 5.537 19.743 1.00 92.56 372 LEU A CA 1
ATOM 2976 C C . LEU A 1 372 ? -8.946 6.971 20.263 1.00 92.56 372 LEU A C 1
ATOM 2978 O O . LEU A 1 372 ? -9.831 7.727 19.857 1.00 92.56 372 LEU A O 1
ATOM 2982 N N . HIS A 1 373 ? -8.023 7.344 21.140 1.00 90.06 373 HIS A N 1
ATOM 2983 C CA . HIS A 1 373 ? -7.854 8.704 21.638 1.00 90.06 373 HIS A CA 1
ATOM 2984 C C . HIS A 1 373 ? -6.593 9.291 21.026 1.00 90.06 373 HIS A C 1
ATOM 2986 O O . HIS A 1 373 ? -5.529 8.678 21.107 1.00 90.06 373 HIS A O 1
ATOM 2992 N N . PHE A 1 374 ? -6.714 10.459 20.407 1.00 81.81 374 PHE A N 1
ATOM 2993 C CA . PHE A 1 374 ? -5.604 11.109 19.727 1.00 81.81 374 PHE A CA 1
ATOM 2994 C C . PHE A 1 374 ? -5.066 12.303 20.521 1.00 81.81 374 PHE A C 1
ATOM 2996 O O . PHE A 1 374 ? -5.761 12.872 21.369 1.00 81.81 374 PHE A O 1
ATOM 3003 N N . ILE A 1 375 ? -3.821 12.704 20.245 1.00 74.19 375 ILE A N 1
ATOM 3004 C CA . ILE A 1 375 ? -3.172 13.833 20.929 1.00 74.19 375 ILE A CA 1
ATOM 3005 C C . ILE A 1 375 ? -3.927 15.149 20.696 1.00 74.19 375 ILE A C 1
ATOM 3007 O O . ILE A 1 375 ? -3.982 15.974 21.608 1.00 74.19 375 ILE A O 1
ATOM 3011 N N . SER A 1 376 ? -4.553 15.346 19.530 1.00 70.38 376 SER A N 1
ATOM 3012 C CA . SER A 1 376 ? -5.410 16.515 19.267 1.00 70.38 376 SER A CA 1
ATOM 3013 C C . SER A 1 376 ? -6.639 16.611 20.175 1.00 70.38 376 SER A C 1
ATOM 3015 O O . SER A 1 376 ? -7.276 17.663 20.227 1.00 70.38 376 SER A O 1
ATOM 3017 N N . GLY A 1 377 ? -6.996 15.531 20.879 1.00 74.81 377 GLY A N 1
ATOM 3018 C CA . GLY A 1 377 ? -8.252 15.398 21.614 1.00 74.81 377 GLY A CA 1
ATOM 3019 C C . GLY A 1 377 ? -9.390 14.803 20.780 1.00 74.81 377 GLY A C 1
ATOM 3020 O O . GLY A 1 377 ? -10.457 14.535 21.334 1.00 74.81 377 GLY A O 1
ATOM 3021 N N . LYS A 1 378 ? -9.173 14.550 19.479 1.00 79.19 378 LYS A N 1
ATOM 3022 C CA . LYS A 1 378 ? -10.081 13.746 18.652 1.00 79.19 378 LYS A CA 1
ATOM 3023 C C . LYS A 1 378 ? -10.206 12.343 19.239 1.00 79.19 378 LYS A C 1
ATOM 3025 O O . LYS A 1 378 ? -9.272 11.792 19.827 1.00 79.19 378 LYS A O 1
ATOM 3030 N N . THR A 1 379 ? -11.369 11.745 19.030 1.00 87.62 379 THR A N 1
ATOM 3031 C CA . THR A 1 379 ? -11.603 10.331 19.303 1.00 87.62 379 THR A CA 1
ATOM 3032 C C . THR A 1 379 ? -12.181 9.664 18.072 1.00 87.62 379 THR A C 1
ATOM 3034 O O . THR A 1 379 ? -13.089 10.226 17.461 1.00 87.62 379 THR A O 1
ATOM 3037 N N . GLN A 1 380 ? -11.713 8.461 17.755 1.00 87.81 380 GLN A N 1
ATOM 3038 C CA . GLN A 1 380 ? -12.259 7.644 16.675 1.00 87.81 380 GLN A CA 1
ATOM 3039 C C . GLN A 1 380 ? -12.810 6.352 17.259 1.00 87.81 380 GLN A C 1
ATOM 3041 O O . GLN A 1 380 ? -12.093 5.600 17.915 1.00 87.81 380 GLN A O 1
ATOM 3046 N N . HIS A 1 381 ? -14.085 6.083 17.009 1.00 91.31 381 HIS A N 1
ATOM 3047 C CA . HIS A 1 381 ? -14.681 4.800 17.341 1.00 91.31 381 HIS A CA 1
ATOM 3048 C C . HIS A 1 381 ? -14.422 3.824 16.196 1.00 91.31 381 HIS A C 1
ATOM 3050 O O . HIS A 1 381 ? -14.867 4.056 15.073 1.00 91.31 381 HIS A O 1
ATOM 3056 N N . ILE A 1 382 ? -13.700 2.745 16.479 1.00 90.75 382 ILE A N 1
ATOM 3057 C CA . ILE A 1 382 ? -13.370 1.713 15.504 1.00 90.75 382 ILE A CA 1
ATOM 3058 C C . ILE A 1 382 ? -13.994 0.394 15.920 1.00 90.75 382 ILE A C 1
ATOM 3060 O O . ILE A 1 382 ? -14.019 -0.011 17.084 1.00 90.75 382 ILE A O 1
ATOM 3064 N N . SER A 1 383 ? -14.513 -0.293 14.920 1.00 86.12 383 SER A N 1
ATOM 3065 C CA . SER A 1 383 ? -15.257 -1.522 15.122 1.00 86.12 383 SER A CA 1
ATOM 3066 C C . SER A 1 383 ? -14.357 -2.764 15.012 1.00 86.12 383 SER A C 1
ATOM 3068 O O . SER A 1 383 ? -14.754 -3.859 15.430 1.00 86.12 383 SER A O 1
ATOM 3070 N N . GLU A 1 384 ? -13.153 -2.571 14.461 1.00 88.81 384 GLU A N 1
ATOM 3071 C CA . GLU A 1 384 ? -12.127 -3.567 14.169 1.00 88.81 384 GLU A CA 1
ATOM 3072 C C . GLU A 1 384 ? -10.739 -2.924 14.225 1.00 88.81 384 GLU A C 1
ATOM 3074 O O . GLU A 1 384 ? -10.575 -1.759 13.866 1.00 88.81 384 GLU A O 1
ATOM 3079 N N . LEU A 1 385 ? -9.749 -3.705 14.657 1.00 91.81 385 LEU A N 1
ATOM 3080 C CA . LEU A 1 385 ? -8.340 -3.330 14.683 1.00 91.81 385 LEU A CA 1
ATOM 3081 C C . LEU A 1 385 ? -7.573 -4.285 13.773 1.00 91.81 385 LEU A C 1
ATOM 3083 O O . LEU A 1 385 ? -7.838 -5.488 13.780 1.00 91.81 385 LEU A O 1
ATOM 3087 N N . TYR A 1 386 ? -6.619 -3.758 13.021 1.00 91.88 386 TYR A N 1
ATOM 3088 C CA . TYR A 1 386 ? -5.782 -4.514 12.100 1.00 91.88 386 TYR A CA 1
ATOM 3089 C C . TYR A 1 386 ? -4.329 -4.389 12.525 1.00 91.88 386 TYR A C 1
ATOM 3091 O O . TYR A 1 386 ? -3.923 -3.335 13.005 1.00 91.88 386 TYR A O 1
ATOM 3099 N N . SER A 1 387 ? -3.534 -5.435 12.337 1.00 89.50 387 SER A N 1
ATOM 3100 C CA . SER A 1 387 ? -2.096 -5.402 12.601 1.00 89.50 387 SER A CA 1
ATOM 3101 C C . SER A 1 387 ? -1.318 -6.144 11.533 1.00 89.50 387 SER A C 1
ATOM 3103 O O . SER A 1 387 ? -1.842 -7.087 10.939 1.00 89.50 387 SER A O 1
ATOM 3105 N N . SER A 1 388 ? -0.055 -5.775 11.352 1.00 86.25 388 SER A N 1
ATOM 3106 C CA . SER A 1 388 ? 0.882 -6.553 10.547 1.00 86.25 388 SER A CA 1
ATOM 3107 C C . SER A 1 388 ? 1.947 -7.197 11.427 1.00 86.25 388 SER A C 1
ATOM 3109 O O . SER A 1 388 ? 2.426 -6.606 12.394 1.00 86.25 388 SER A O 1
ATOM 3111 N N . ASN A 1 389 ? 2.336 -8.413 11.059 1.00 83.12 389 ASN A N 1
ATOM 3112 C CA . ASN A 1 389 ? 3.534 -9.078 11.563 1.00 83.12 389 ASN A CA 1
ATOM 3113 C C . ASN A 1 389 ? 4.764 -8.811 10.674 1.00 83.12 389 ASN A C 1
ATOM 3115 O O . ASN A 1 389 ? 5.801 -9.426 10.898 1.00 83.12 389 ASN A O 1
ATOM 3119 N N . GLY A 1 390 ? 4.649 -7.933 9.671 1.00 81.94 390 GLY A N 1
ATOM 3120 C CA . GLY A 1 390 ? 5.707 -7.623 8.715 1.00 81.94 390 GLY A CA 1
ATOM 3121 C C . GLY A 1 390 ? 5.836 -8.622 7.561 1.00 81.94 390 GLY A C 1
ATOM 3122 O O . GLY A 1 390 ? 6.890 -8.648 6.927 1.00 81.94 390 GLY A O 1
ATOM 3123 N N . GLU A 1 391 ? 4.802 -9.420 7.287 1.00 89.25 391 GLU A N 1
ATOM 3124 C CA . GLU A 1 391 ? 4.692 -10.290 6.110 1.00 89.25 391 GLU A CA 1
ATOM 3125 C C . GLU A 1 391 ? 3.586 -9.808 5.164 1.00 89.25 391 GLU A C 1
ATOM 3127 O O . GLU A 1 391 ? 2.610 -9.193 5.593 1.00 89.25 391 GLU A O 1
ATOM 3132 N N . PHE A 1 392 ? 3.723 -10.116 3.873 1.00 91.88 392 PHE A N 1
ATOM 3133 C CA . PHE A 1 392 ? 2.648 -9.904 2.907 1.00 91.88 392 PHE A CA 1
ATOM 3134 C C . PHE A 1 392 ? 1.505 -10.899 3.113 1.00 91.88 392 PHE A C 1
ATOM 3136 O O . PHE A 1 392 ? 1.706 -12.043 3.527 1.00 91.88 392 PHE A O 1
ATOM 3143 N N . ASN A 1 393 ? 0.301 -10.469 2.757 1.00 92.25 393 ASN A N 1
ATOM 3144 C CA . ASN A 1 393 ? -0.874 -11.320 2.677 1.00 92.25 393 ASN A CA 1
ATOM 3145 C C . ASN A 1 393 ? -0.717 -12.310 1.506 1.00 92.25 393 ASN A C 1
ATOM 3147 O O . ASN A 1 393 ? -0.497 -11.912 0.360 1.00 92.25 393 ASN A O 1
ATOM 3151 N N . LEU A 1 394 ? -0.815 -13.613 1.801 1.00 90.94 394 LEU A N 1
ATOM 3152 C CA . LEU A 1 394 ? -0.617 -14.694 0.831 1.00 90.94 394 LEU A CA 1
ATOM 3153 C C . LEU A 1 394 ? -1.764 -15.714 0.857 1.00 90.94 394 LEU A C 1
ATOM 3155 O O . LEU A 1 394 ? -2.345 -16.011 1.906 1.00 90.94 394 LEU A O 1
ATOM 3159 N N . THR A 1 395 ? -2.051 -16.303 -0.303 1.00 91.38 395 THR A N 1
ATOM 3160 C CA . THR A 1 395 ? -2.907 -17.494 -0.406 1.00 91.38 395 THR A CA 1
ATOM 3161 C C . THR A 1 395 ? -2.153 -18.758 0.010 1.00 91.38 395 THR A C 1
ATOM 3163 O O . THR A 1 395 ? -0.928 -18.774 0.132 1.00 91.38 395 THR A O 1
ATOM 3166 N N . ASN A 1 396 ? -2.871 -19.873 0.161 1.00 86.19 396 ASN A N 1
ATOM 3167 C CA . ASN A 1 396 ? -2.263 -21.196 0.366 1.00 86.19 396 ASN A CA 1
ATOM 3168 C C . ASN A 1 396 ? -1.373 -21.670 -0.804 1.00 86.19 396 ASN A C 1
ATOM 3170 O O . ASN A 1 396 ? -0.575 -22.591 -0.630 1.00 86.19 396 ASN A O 1
ATOM 3174 N N . LYS A 1 397 ? -1.505 -21.049 -1.981 1.00 87.00 397 LYS A N 1
ATOM 3175 C CA . LYS A 1 397 ? -0.673 -21.275 -3.171 1.00 87.00 397 LYS A CA 1
ATOM 3176 C C . LYS A 1 397 ? 0.498 -20.281 -3.250 1.00 87.00 397 LYS A C 1
ATOM 3178 O O . LYS A 1 397 ? 1.131 -20.194 -4.293 1.00 87.00 397 LYS A O 1
ATOM 3183 N N . ASN A 1 398 ? 0.781 -19.532 -2.175 1.00 87.06 398 ASN A N 1
ATOM 3184 C CA . ASN A 1 398 ? 1.782 -18.456 -2.118 1.00 87.06 398 ASN A CA 1
ATOM 3185 C C . ASN A 1 398 ? 1.558 -17.329 -3.143 1.00 87.06 398 ASN A C 1
ATOM 3187 O O . ASN A 1 398 ? 2.503 -16.649 -3.532 1.00 87.06 398 ASN A O 1
ATOM 3191 N N . GLN A 1 399 ? 0.315 -17.106 -3.570 1.00 90.00 399 GLN A N 1
ATOM 3192 C CA . GLN A 1 399 ? -0.019 -15.955 -4.409 1.00 90.00 399 GLN A CA 1
ATOM 3193 C C . GLN A 1 399 ? -0.204 -14.724 -3.527 1.00 90.00 399 GLN A C 1
ATOM 3195 O O . GLN A 1 399 ? -0.771 -14.831 -2.436 1.00 90.00 399 GLN A O 1
ATOM 3200 N N . ARG A 1 400 ? 0.236 -13.561 -4.009 1.00 91.69 400 ARG A N 1
ATOM 3201 C CA . ARG A 1 400 ? -0.016 -12.279 -3.348 1.00 91.69 400 ARG A CA 1
ATOM 3202 C C . ARG A 1 400 ? -1.509 -12.010 -3.276 1.00 91.69 400 ARG A C 1
ATOM 3204 O O . ARG A 1 400 ? -2.247 -12.247 -4.233 1.00 91.69 400 ARG A O 1
ATOM 3211 N N . ALA A 1 401 ? -1.940 -11.496 -2.139 1.00 94.00 401 ALA A N 1
ATOM 3212 C CA . ALA A 1 401 ? -3.291 -11.021 -1.961 1.00 94.00 401 ALA A CA 1
ATOM 3213 C C . ALA A 1 401 ? -3.285 -9.703 -1.196 1.00 94.00 401 ALA A C 1
ATOM 3215 O O . ALA A 1 401 ? -2.408 -9.469 -0.372 1.00 94.00 401 ALA A O 1
ATOM 3216 N N . SER A 1 402 ? -4.280 -8.866 -1.438 1.00 94.31 402 SER A N 1
ATOM 3217 C CA . SER A 1 402 ? -4.459 -7.609 -0.724 1.00 94.31 402 SER A CA 1
ATOM 3218 C C . SER A 1 402 ? -5.901 -7.456 -0.294 1.00 94.31 402 SER A C 1
ATOM 3220 O O . SER A 1 402 ? -6.815 -7.965 -0.946 1.00 94.31 402 SER A O 1
ATOM 3222 N N . MET A 1 403 ? -6.119 -6.828 0.856 1.00 93.81 403 MET A N 1
ATOM 3223 C CA . MET A 1 403 ? -7.477 -6.575 1.316 1.00 93.81 403 MET A CA 1
ATOM 3224 C C . MET A 1 403 ? -8.161 -5.597 0.355 1.00 93.81 403 MET A C 1
ATOM 3226 O O . MET A 1 403 ? -7.638 -4.523 0.087 1.00 93.81 403 MET A O 1
ATOM 3230 N N . MET A 1 404 ? -9.334 -5.968 -0.148 1.00 93.19 404 MET A N 1
ATOM 3231 C CA . MET A 1 404 ? -10.125 -5.154 -1.067 1.00 93.19 404 MET A CA 1
ATOM 3232 C C . MET A 1 404 ? -11.028 -4.217 -0.257 1.00 93.19 404 MET A C 1
ATOM 3234 O O . MET A 1 404 ? -12.235 -4.441 -0.136 1.00 93.19 404 MET A O 1
ATOM 3238 N N . SER A 1 405 ? -10.425 -3.215 0.383 1.00 87.44 405 SER A N 1
ATOM 3239 C CA . SER A 1 405 ? -11.116 -2.261 1.261 1.00 87.44 405 SER A CA 1
ATOM 3240 C C . SER A 1 405 ? -12.226 -1.491 0.529 1.00 87.44 405 SER A C 1
ATOM 3242 O O . SER A 1 405 ? -13.298 -1.244 1.086 1.00 87.44 405 SER A O 1
ATOM 3244 N N . GLU A 1 406 ? -12.053 -1.249 -0.770 1.00 86.56 406 GLU A N 1
ATOM 3245 C CA . GLU A 1 406 ? -13.035 -0.606 -1.635 1.00 86.56 406 GLU A CA 1
ATOM 3246 C C . GLU A 1 406 ? -14.317 -1.425 -1.854 1.00 86.56 406 GLU A C 1
ATOM 3248 O O . GLU A 1 406 ? -15.354 -0.852 -2.201 1.00 86.56 406 GLU A O 1
ATOM 3253 N N . ALA A 1 407 ? -14.295 -2.743 -1.604 1.00 89.94 407 ALA A N 1
ATOM 3254 C CA . ALA A 1 407 ? -15.467 -3.609 -1.755 1.00 89.94 407 ALA A CA 1
ATOM 3255 C C . ALA A 1 407 ? -16.640 -3.158 -0.871 1.00 89.94 407 ALA A C 1
ATOM 3257 O O . ALA A 1 407 ? -17.806 -3.353 -1.223 1.00 89.94 407 ALA A O 1
ATOM 3258 N N . VAL A 1 408 ? -16.351 -2.503 0.261 1.00 85.81 408 VAL A N 1
ATOM 3259 C CA . VAL A 1 408 ? -17.370 -1.951 1.164 1.00 85.81 408 VAL A CA 1
ATOM 3260 C C . VAL A 1 408 ? -18.164 -0.821 0.508 1.00 85.81 408 VAL A C 1
ATOM 3262 O O . VAL A 1 408 ? -19.323 -0.609 0.859 1.00 85.81 408 VAL A O 1
ATOM 3265 N N . SER A 1 409 ? -17.608 -0.136 -0.490 1.00 85.00 409 SER A N 1
ATOM 3266 C CA . SER A 1 409 ? -18.294 0.923 -1.240 1.00 85.00 409 SER A CA 1
ATOM 3267 C C . SER A 1 409 ? -18.870 0.445 -2.577 1.00 85.00 409 SER A C 1
ATOM 3269 O O . SER A 1 409 ? -19.573 1.210 -3.229 1.00 85.00 409 SER A O 1
ATOM 3271 N N . MET A 1 410 ? -18.627 -0.807 -2.981 1.00 90.00 410 MET A N 1
ATOM 3272 C CA . MET A 1 410 ? -19.175 -1.367 -4.221 1.00 90.00 410 MET A CA 1
ATOM 3273 C C . MET A 1 410 ? -20.655 -1.738 -4.094 1.00 90.00 410 MET A C 1
ATOM 3275 O O . MET A 1 410 ? -21.122 -2.163 -3.029 1.00 90.00 410 MET A O 1
ATOM 3279 N N . GLU A 1 411 ? -21.372 -1.622 -5.209 1.00 91.31 411 GLU A N 1
ATOM 3280 C CA . GLU A 1 411 ? -22.729 -2.141 -5.360 1.00 91.31 411 GLU A CA 1
ATOM 3281 C C . GLU A 1 411 ? -22.716 -3.667 -5.520 1.00 91.31 411 GLU A C 1
ATOM 3283 O O . GLU A 1 411 ? -21.768 -4.251 -6.051 1.00 91.31 411 GLU A O 1
ATOM 3288 N N . GLU A 1 412 ? -23.794 -4.329 -5.089 1.00 94.69 412 GLU A N 1
ATOM 3289 C CA . GLU A 1 412 ? -23.902 -5.794 -5.153 1.00 94.69 412 GLU A CA 1
ATOM 3290 C C . GLU A 1 412 ? -23.774 -6.325 -6.589 1.00 94.69 412 GLU A C 1
ATOM 3292 O O . GLU A 1 412 ? -23.159 -7.367 -6.816 1.00 94.69 412 GLU A O 1
ATOM 3297 N N . GLU A 1 413 ? -24.294 -5.593 -7.576 1.00 95.62 413 GLU A N 1
ATOM 3298 C CA . GLU A 1 413 ? -24.164 -5.964 -8.987 1.00 95.62 413 GLU A CA 1
ATOM 3299 C C . GLU A 1 413 ? -22.694 -6.023 -9.428 1.00 95.62 413 GLU A C 1
ATOM 3301 O O . GLU A 1 413 ? -22.294 -6.958 -10.120 1.00 95.62 413 GLU A O 1
ATOM 3306 N N . ASP A 1 414 ? -21.879 -5.060 -8.998 1.00 96.38 414 ASP A N 1
ATOM 3307 C CA . ASP A 1 414 ? -20.473 -4.976 -9.390 1.00 96.38 414 ASP A CA 1
ATOM 3308 C C . ASP A 1 414 ? -19.611 -5.987 -8.634 1.00 96.38 414 ASP A C 1
ATOM 3310 O O . ASP A 1 414 ? -18.727 -6.596 -9.234 1.00 96.38 414 ASP A O 1
ATOM 3314 N N . LEU A 1 415 ? -19.924 -6.258 -7.361 1.00 96.19 415 LEU A N 1
ATOM 3315 C CA . LEU A 1 415 ? -19.298 -7.346 -6.601 1.00 96.19 415 LEU A CA 1
ATOM 3316 C C . LEU A 1 415 ? -19.471 -8.698 -7.308 1.00 96.19 415 LEU A C 1
ATOM 3318 O O . LEU A 1 415 ? -18.543 -9.502 -7.358 1.00 96.19 415 LEU A O 1
ATOM 3322 N N . ASN A 1 416 ? -20.641 -8.936 -7.902 1.00 97.56 416 ASN A N 1
ATOM 3323 C CA . ASN A 1 416 ? -20.948 -10.180 -8.609 1.00 97.56 416 ASN A CA 1
ATOM 3324 C C . ASN A 1 416 ? -20.401 -10.252 -10.045 1.00 97.56 416 ASN A C 1
ATOM 3326 O O . ASN A 1 416 ? -20.523 -11.298 -10.683 1.00 97.56 416 ASN A O 1
ATOM 3330 N N . LYS A 1 417 ? -19.791 -9.175 -10.558 1.00 97.50 417 LYS A N 1
ATOM 3331 C CA . LYS A 1 417 ? -19.057 -9.170 -11.839 1.00 97.50 417 LYS A CA 1
ATOM 3332 C C . LYS A 1 417 ? -17.569 -9.484 -11.674 1.00 97.50 417 LYS A C 1
ATOM 3334 O O . LYS A 1 417 ? -16.894 -9.696 -12.680 1.00 97.50 417 LYS A O 1
ATOM 3339 N N . LEU A 1 418 ? -17.053 -9.484 -10.443 1.00 96.75 418 LEU A N 1
ATOM 3340 C CA . LEU A 1 418 ? -15.655 -9.801 -10.160 1.00 96.75 418 LEU A CA 1
ATOM 3341 C C . LEU A 1 418 ? -15.331 -11.253 -10.544 1.00 96.75 418 LEU A C 1
ATOM 3343 O O . LEU A 1 418 ? -16.168 -12.146 -10.402 1.00 96.75 418 LEU A O 1
ATOM 3347 N N . ASP A 1 419 ? -14.096 -11.514 -10.978 1.00 96.19 419 ASP A N 1
ATOM 3348 C CA . ASP A 1 419 ? -13.639 -12.890 -11.179 1.00 96.19 419 ASP A CA 1
ATOM 3349 C C . ASP A 1 419 ? -13.393 -13.555 -9.819 1.00 96.19 419 ASP A C 1
ATOM 3351 O O . ASP A 1 419 ? -12.429 -13.258 -9.120 1.00 96.19 419 ASP A O 1
ATOM 3355 N N . PHE A 1 420 ? -14.252 -14.500 -9.439 1.00 96.69 420 PHE A N 1
ATOM 3356 C CA . PHE A 1 420 ? -14.156 -15.219 -8.165 1.00 96.69 420 PHE A CA 1
ATOM 3357 C C . PHE A 1 420 ? -12.900 -16.094 -8.028 1.00 96.69 420 PHE A C 1
ATOM 3359 O O . PHE A 1 420 ? -12.632 -16.597 -6.937 1.00 96.69 420 PHE A O 1
ATOM 3366 N N . LYS A 1 421 ? -12.114 -16.284 -9.094 1.00 94.75 421 LYS A N 1
ATOM 3367 C CA . LYS A 1 421 ? -10.766 -16.869 -8.997 1.00 94.75 421 LYS A CA 1
ATOM 3368 C C . LYS A 1 421 ? -9.743 -15.877 -8.447 1.00 94.75 421 LYS A C 1
ATOM 3370 O O . LYS A 1 421 ? -8.786 -16.295 -7.801 1.00 94.75 421 LYS A O 1
ATOM 3375 N N . GLU A 1 422 ? -9.957 -14.591 -8.700 1.00 95.00 422 GLU A N 1
ATOM 3376 C CA . GLU A 1 422 ? -9.098 -13.480 -8.280 1.00 95.00 422 GLU A CA 1
ATOM 3377 C C . GLU A 1 422 ? -9.623 -12.777 -7.027 1.00 95.00 422 GLU A C 1
ATOM 3379 O O . GLU A 1 422 ? -8.991 -11.852 -6.533 1.00 95.00 422 GLU A O 1
ATOM 3384 N N . ILE A 1 423 ? -10.760 -13.205 -6.482 1.00 97.12 423 ILE A N 1
ATOM 3385 C CA . ILE A 1 423 ? -11.286 -12.716 -5.207 1.00 97.12 423 ILE A CA 1
ATOM 3386 C C . ILE A 1 423 ? -11.269 -13.853 -4.198 1.00 97.12 423 ILE A C 1
ATOM 3388 O O . ILE A 1 423 ? -11.594 -14.991 -4.534 1.00 97.12 423 ILE A O 1
ATOM 3392 N N . GLY A 1 424 ? -10.921 -13.558 -2.952 1.00 96.38 424 GLY A N 1
ATOM 3393 C CA . GLY A 1 424 ? -10.900 -14.528 -1.868 1.00 96.38 424 GLY A CA 1
ATOM 3394 C C . GLY A 1 424 ? -11.273 -13.948 -0.516 1.00 96.38 424 GLY A C 1
ATOM 3395 O O . GLY A 1 424 ? -11.627 -12.778 -0.386 1.00 96.38 424 GLY A O 1
ATOM 3396 N N . ILE A 1 425 ? -11.186 -14.800 0.499 1.00 95.62 425 ILE A N 1
ATOM 3397 C CA . ILE A 1 425 ? -11.411 -14.451 1.901 1.00 95.62 425 ILE A CA 1
ATOM 3398 C C . ILE A 1 425 ? -10.316 -15.031 2.774 1.00 95.62 425 ILE A C 1
ATOM 3400 O O . ILE A 1 425 ? -9.767 -16.088 2.464 1.00 95.62 425 ILE A O 1
ATOM 3404 N N . GLU A 1 426 ? -10.039 -14.365 3.889 1.00 91.38 426 GLU A N 1
ATOM 3405 C CA . GLU A 1 426 ? -9.249 -14.956 4.961 1.00 91.38 426 GLU A CA 1
ATOM 3406 C C . GLU A 1 426 ? -10.096 -16.009 5.688 1.00 91.38 426 GLU A C 1
ATOM 3408 O O . GLU A 1 426 ? -11.216 -15.746 6.130 1.00 91.38 426 GLU A O 1
ATOM 3413 N N . GLN A 1 427 ? -9.561 -17.223 5.774 1.00 86.69 427 GLN A N 1
ATOM 3414 C CA . GLN A 1 427 ? -10.132 -18.316 6.539 1.00 86.69 427 GLN A CA 1
ATOM 3415 C C . GLN A 1 427 ? -9.004 -19.132 7.180 1.00 86.69 427 GLN A C 1
ATOM 3417 O O . GLN A 1 427 ? -8.207 -19.774 6.497 1.00 86.69 427 GLN A O 1
ATOM 3422 N N . ASN A 1 428 ? -8.978 -19.171 8.514 1.00 80.44 428 ASN A N 1
ATOM 3423 C CA . ASN A 1 428 ? -8.025 -19.958 9.309 1.00 80.44 428 ASN A CA 1
ATOM 3424 C C . ASN A 1 428 ? -6.540 -19.613 9.060 1.00 80.44 428 ASN A C 1
ATOM 3426 O O . ASN A 1 428 ? -5.683 -20.495 9.068 1.00 80.44 428 ASN A O 1
ATOM 3430 N N . GLY A 1 429 ? -6.227 -18.334 8.877 1.00 77.00 429 GLY A N 1
ATOM 3431 C CA . GLY A 1 429 ? -4.878 -17.815 8.659 1.00 77.00 429 GLY A CA 1
ATOM 3432 C C . GLY A 1 429 ? -4.383 -17.926 7.218 1.00 77.00 429 GLY A C 1
ATOM 3433 O O . GLY A 1 429 ? -3.191 -17.752 6.981 1.00 77.00 429 GLY A O 1
ATOM 3434 N N . SER A 1 430 ? -5.258 -18.238 6.258 1.00 85.38 430 SER A N 1
ATOM 3435 C CA . SER A 1 430 ? -4.913 -18.305 4.836 1.00 85.38 430 SER A CA 1
ATOM 3436 C C . SER A 1 430 ? -6.010 -17.695 3.974 1.00 85.38 430 SER A C 1
ATOM 3438 O O . SER A 1 430 ? -7.186 -17.749 4.329 1.00 85.38 430 SER A O 1
ATOM 3440 N N . ILE A 1 431 ? -5.628 -17.122 2.834 1.00 93.94 431 ILE A N 1
ATOM 3441 C CA . ILE A 1 431 ? -6.575 -16.557 1.873 1.00 93.94 431 ILE A CA 1
ATOM 3442 C C . ILE A 1 431 ? -6.958 -17.628 0.846 1.00 93.94 431 ILE A C 1
ATOM 3444 O O . ILE A 1 431 ? -6.088 -18.226 0.207 1.00 93.94 431 ILE A O 1
ATOM 3448 N N . ILE A 1 432 ? -8.261 -17.872 0.691 1.00 94.94 432 ILE A N 1
ATOM 3449 C CA . ILE A 1 432 ? -8.834 -18.879 -0.215 1.00 94.94 432 ILE A CA 1
ATOM 3450 C C . ILE A 1 432 ? -9.750 -18.180 -1.221 1.00 94.94 432 ILE A C 1
ATOM 3452 O O . ILE A 1 432 ? -10.553 -17.332 -0.830 1.00 94.94 432 ILE A O 1
ATOM 3456 N N . SER A 1 433 ? -9.642 -18.531 -2.507 1.00 96.06 433 SER A N 1
ATOM 3457 C CA . SER A 1 433 ? -10.474 -17.926 -3.554 1.00 96.06 433 SER A CA 1
ATOM 3458 C C . SER A 1 433 ? -11.956 -18.286 -3.397 1.00 96.06 433 SER A C 1
ATOM 3460 O O . SER A 1 433 ? -12.316 -19.381 -2.952 1.00 96.06 433 SER A O 1
ATOM 3462 N N . LEU A 1 434 ? -12.837 -17.374 -3.803 1.00 97.19 434 LEU A N 1
ATOM 3463 C CA . LEU A 1 434 ? -14.284 -17.579 -3.805 1.00 97.19 434 LEU A CA 1
ATOM 3464 C C . LEU A 1 434 ? -14.677 -18.742 -4.730 1.00 97.19 434 LEU A C 1
ATOM 3466 O O . LEU A 1 434 ? -15.587 -19.509 -4.410 1.00 97.19 434 LEU A O 1
ATOM 3470 N N . ALA A 1 435 ? -13.957 -18.915 -5.841 1.00 95.88 435 ALA A N 1
ATOM 3471 C CA . ALA A 1 435 ? -14.127 -20.040 -6.753 1.00 95.88 435 ALA A CA 1
ATOM 3472 C C . ALA A 1 435 ? -13.77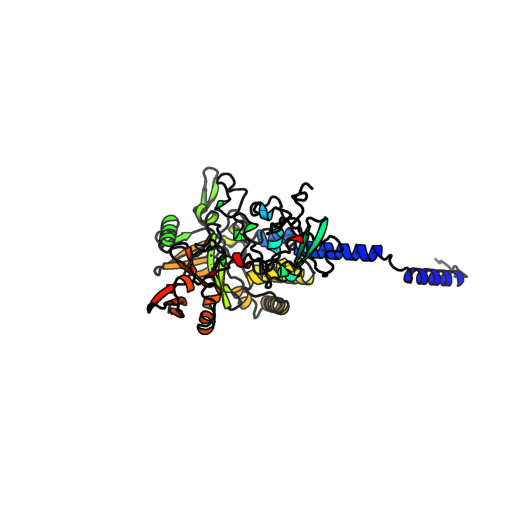6 -21.383 -6.089 1.00 95.88 435 ALA A C 1
ATOM 3474 O O . ALA A 1 435 ? -14.568 -22.322 -6.184 1.00 95.88 435 ALA A O 1
ATOM 3475 N N . ASP A 1 436 ? -12.648 -21.469 -5.372 1.00 95.00 436 ASP A N 1
ATOM 3476 C CA . ASP A 1 436 ? -12.248 -22.682 -4.638 1.00 95.00 436 ASP A CA 1
ATOM 3477 C C . ASP A 1 436 ? -13.248 -23.017 -3.511 1.00 95.00 436 ASP A C 1
ATOM 3479 O O . ASP A 1 436 ? -13.471 -24.185 -3.192 1.00 95.00 436 ASP A O 1
ATOM 3483 N N . LEU A 1 437 ? -13.905 -22.000 -2.943 1.00 95.69 437 LEU A N 1
ATOM 3484 C CA . LEU A 1 437 ? -14.980 -22.159 -1.959 1.00 95.69 437 LEU A CA 1
ATOM 3485 C C . LEU A 1 437 ? -16.342 -22.509 -2.579 1.00 95.69 437 LEU A C 1
ATOM 3487 O O . LEU A 1 437 ? -17.294 -22.764 -1.841 1.00 95.69 437 LEU A O 1
ATOM 3491 N N . GLY A 1 438 ? -16.473 -22.526 -3.908 1.00 97.31 438 GLY A N 1
ATOM 3492 C CA . GLY A 1 438 ? -17.744 -22.783 -4.585 1.00 97.31 438 GLY A CA 1
ATOM 3493 C C . GLY A 1 438 ? -18.791 -21.693 -4.335 1.00 97.31 438 GLY A C 1
ATOM 3494 O O . GLY A 1 438 ? -19.986 -21.995 -4.248 1.00 97.31 438 GLY A O 1
ATOM 3495 N N . VAL A 1 439 ? -18.357 -20.440 -4.186 1.00 98.19 439 VAL A N 1
ATOM 3496 C CA . VAL A 1 439 ? -19.248 -19.283 -4.058 1.00 98.19 439 VAL A CA 1
ATOM 3497 C C . VAL A 1 439 ? -19.921 -19.014 -5.401 1.00 98.19 439 VAL A C 1
ATOM 3499 O O . VAL A 1 439 ? -19.289 -19.013 -6.456 1.00 98.19 439 VAL A O 1
ATOM 3502 N N . LYS A 1 440 ? -21.236 -18.821 -5.354 1.00 97.69 440 LYS A N 1
ATOM 3503 C CA . LYS A 1 440 ? -22.097 -18.558 -6.506 1.00 97.69 440 LYS A CA 1
ATOM 3504 C C . LYS A 1 440 ? -22.360 -17.067 -6.680 1.00 97.69 440 LYS A C 1
ATOM 3506 O O . LYS A 1 440 ? -22.375 -16.597 -7.810 1.00 97.69 440 LYS A O 1
ATOM 3511 N N . PHE A 1 441 ? -22.606 -16.351 -5.587 1.00 97.56 441 PHE A N 1
ATOM 3512 C CA . PHE A 1 441 ? -22.819 -14.905 -5.593 1.00 97.56 441 PHE A CA 1
ATOM 3513 C C . PHE A 1 441 ? -22.552 -14.311 -4.207 1.00 97.56 441 PHE A C 1
ATOM 3515 O O . PHE A 1 441 ? -22.586 -15.013 -3.191 1.00 97.56 441 PHE A O 1
ATOM 3522 N N . ILE A 1 442 ? -22.293 -13.010 -4.185 1.00 98.06 442 ILE A N 1
ATOM 3523 C CA . ILE A 1 442 ? -22.050 -12.197 -2.999 1.00 98.06 442 ILE A CA 1
ATOM 3524 C C . ILE A 1 442 ? -23.299 -11.359 -2.744 1.00 98.06 442 ILE A C 1
ATOM 3526 O O . ILE A 1 442 ? -23.808 -10.715 -3.657 1.00 98.06 442 ILE A O 1
ATOM 3530 N N . GLN A 1 443 ? -23.775 -11.357 -1.507 1.00 95.75 443 GLN A N 1
ATOM 3531 C CA . GLN A 1 443 ? -24.729 -10.374 -1.005 1.00 95.75 443 GLN A CA 1
ATOM 3532 C C . GLN A 1 443 ? -24.026 -9.434 -0.043 1.00 95.75 443 GLN A C 1
ATOM 3534 O O . GLN A 1 443 ? -23.134 -9.859 0.696 1.00 95.75 443 GLN A O 1
ATOM 3539 N N . LYS A 1 444 ? -24.443 -8.173 -0.025 1.00 92.88 444 LYS A N 1
ATOM 3540 C CA . LYS A 1 444 ? -23.894 -7.176 0.894 1.00 92.88 444 LYS A CA 1
ATOM 3541 C C . LYS A 1 444 ? -24.921 -6.822 1.960 1.00 92.88 444 LYS A C 1
ATOM 3543 O O . LYS A 1 444 ? -26.043 -6.438 1.648 1.00 92.88 444 LYS A O 1
ATOM 3548 N N . GLU A 1 445 ? -24.523 -6.910 3.223 1.00 88.69 445 GLU A N 1
ATOM 3549 C CA . GLU A 1 445 ? -25.353 -6.523 4.360 1.00 88.69 445 GLU A CA 1
ATOM 3550 C C . GLU A 1 445 ? -24.677 -5.396 5.142 1.00 88.69 445 GLU A C 1
ATOM 3552 O O . GLU A 1 445 ? -23.483 -5.453 5.431 1.00 88.69 445 GLU A O 1
ATOM 3557 N N . ILE A 1 446 ? -25.447 -4.362 5.485 1.00 80.31 446 ILE A N 1
ATOM 3558 C CA . ILE A 1 446 ? -25.011 -3.278 6.367 1.00 80.31 446 ILE A CA 1
ATOM 3559 C C . ILE A 1 446 ? -25.794 -3.416 7.667 1.00 80.31 446 ILE A C 1
ATOM 3561 O O . ILE A 1 446 ? -27.014 -3.248 7.699 1.00 80.31 446 ILE A O 1
ATOM 3565 N N . PHE A 1 447 ? -25.091 -3.727 8.748 1.00 75.88 447 PHE A N 1
ATOM 3566 C CA . PHE A 1 447 ? -25.690 -3.892 10.062 1.00 75.88 447 PHE A CA 1
ATOM 3567 C C . PHE A 1 447 ? -26.028 -2.542 10.699 1.00 75.88 447 PHE A C 1
ATOM 3569 O O . PHE A 1 447 ? -25.454 -1.499 10.388 1.00 75.88 447 PHE A O 1
ATOM 3576 N N . SER A 1 448 ? -26.926 -2.566 11.686 1.00 69.38 448 SER A N 1
ATOM 3577 C CA . SER A 1 448 ? -27.363 -1.371 12.422 1.00 69.38 448 SER A CA 1
ATOM 3578 C C . SER A 1 448 ? -26.241 -0.646 13.177 1.00 69.38 448 SER A C 1
ATOM 3580 O O . SER A 1 448 ? -26.405 0.514 13.541 1.00 69.38 448 SER A O 1
ATOM 3582 N N . ASN A 1 449 ? -25.116 -1.318 13.436 1.00 62.56 449 ASN A N 1
ATOM 3583 C CA . ASN A 1 449 ? -23.912 -0.736 14.038 1.00 62.56 449 ASN A CA 1
ATOM 3584 C C . ASN A 1 449 ? -22.941 -0.144 12.995 1.00 62.56 449 ASN A C 1
ATOM 3586 O O . ASN A 1 449 ? -21.819 0.211 13.346 1.00 62.56 449 ASN A O 1
ATOM 3590 N N . GLY A 1 450 ? -23.347 -0.072 11.723 1.00 65.19 450 GLY A N 1
ATOM 3591 C CA . GLY A 1 450 ? -22.543 0.452 10.621 1.00 65.19 450 GLY A CA 1
ATOM 3592 C C . GLY A 1 450 ? -21.487 -0.514 10.081 1.00 65.19 450 GLY A C 1
ATOM 3593 O O . GLY A 1 450 ? -20.807 -0.159 9.125 1.00 65.19 450 GLY A O 1
ATOM 3594 N N . LYS A 1 451 ? -21.345 -1.725 10.646 1.00 72.69 451 LYS A N 1
ATOM 3595 C CA . LYS A 1 451 ? -20.476 -2.757 10.067 1.00 72.69 451 LYS A CA 1
ATOM 3596 C C . LYS A 1 451 ? -21.091 -3.270 8.770 1.00 72.69 451 LYS A C 1
ATOM 3598 O O . LYS A 1 451 ? -22.270 -3.615 8.748 1.00 72.69 451 LYS A O 1
ATOM 3603 N N . SER A 1 452 ? -20.278 -3.375 7.730 1.00 78.25 452 SER A N 1
ATOM 3604 C CA . SER A 1 452 ? -20.646 -4.096 6.514 1.00 78.25 452 SER A CA 1
ATOM 3605 C C . SER A 1 452 ? -20.142 -5.534 6.597 1.00 78.25 452 SER A C 1
ATOM 3607 O O . SER A 1 452 ? -19.085 -5.794 7.174 1.00 78.25 452 SER A O 1
ATOM 3609 N N . ALA A 1 453 ? -20.893 -6.467 6.026 1.00 89.88 453 ALA A N 1
ATOM 3610 C CA . ALA A 1 453 ? -20.439 -7.826 5.781 1.00 89.88 453 ALA A CA 1
ATOM 3611 C C . ALA A 1 453 ? -20.887 -8.311 4.406 1.00 89.88 453 ALA A C 1
ATOM 3613 O O . ALA A 1 453 ? -21.870 -7.842 3.829 1.00 89.88 453 ALA A O 1
ATOM 3614 N N . PHE A 1 454 ? -20.156 -9.297 3.911 1.00 94.81 454 PHE A N 1
ATOM 3615 C CA . PHE A 1 454 ? -20.444 -10.005 2.681 1.00 94.81 454 PHE A CA 1
ATOM 3616 C C . PHE A 1 454 ? -20.969 -11.393 3.032 1.00 94.81 454 PHE A C 1
ATOM 3618 O O . PHE A 1 454 ? -20.298 -12.178 3.707 1.00 94.81 454 PHE A O 1
ATOM 3625 N N . ILE A 1 455 ? -22.179 -11.698 2.573 1.00 96.44 455 ILE A N 1
ATOM 3626 C CA . ILE A 1 455 ? -22.766 -13.032 2.650 1.00 96.44 455 ILE A CA 1
ATOM 3627 C C . ILE A 1 455 ? -22.459 -13.742 1.336 1.00 96.44 455 ILE A C 1
ATOM 3629 O O . ILE A 1 455 ? -23.008 -13.434 0.277 1.00 96.44 455 ILE A O 1
ATOM 3633 N N . LEU A 1 456 ? -21.570 -14.720 1.411 1.00 97.69 456 LEU A N 1
ATOM 3634 C CA . LEU A 1 456 ? -21.147 -15.538 0.288 1.00 97.69 456 LEU A CA 1
ATOM 3635 C C . LEU A 1 456 ? -22.097 -16.722 0.184 1.00 97.69 456 LEU A C 1
ATOM 3637 O O . LEU A 1 456 ? -22.092 -17.610 1.037 1.00 97.69 456 LEU A O 1
ATOM 3641 N N . ASN A 1 457 ? -22.922 -16.733 -0.854 1.00 97.69 457 ASN A N 1
ATOM 3642 C CA . ASN A 1 457 ? -23.873 -17.805 -1.104 1.00 97.69 457 ASN A CA 1
ATOM 3643 C C . ASN A 1 457 ? -23.213 -18.854 -1.996 1.00 97.69 457 ASN A C 1
ATOM 3645 O O . ASN A 1 457 ? -22.806 -18.541 -3.116 1.00 97.69 457 ASN A O 1
ATOM 3649 N N . LYS A 1 458 ? -23.101 -20.096 -1.525 1.00 97.81 458 LYS A N 1
ATOM 3650 C CA . LYS A 1 458 ? -22.434 -21.182 -2.252 1.00 97.81 458 LYS A CA 1
ATOM 3651 C C . LYS A 1 458 ? -23.395 -22.007 -3.108 1.00 97.81 458 LYS A C 1
ATOM 3653 O O . LYS A 1 458 ? -24.605 -22.028 -2.885 1.00 97.81 458 LYS A O 1
ATOM 3658 N N . TYR A 1 459 ? -22.850 -22.740 -4.081 1.00 96.56 459 TYR A N 1
ATOM 3659 C CA . TYR A 1 459 ? -23.628 -23.651 -4.936 1.00 96.56 459 TYR A CA 1
ATOM 3660 C C . TYR A 1 459 ? -24.314 -24.789 -4.168 1.00 96.56 459 TYR A C 1
ATOM 3662 O O . TYR A 1 459 ? -25.368 -25.255 -4.594 1.00 96.56 459 TYR A O 1
ATOM 3670 N N . ASP A 1 460 ? -23.745 -25.216 -3.040 1.00 95.56 460 ASP A N 1
ATOM 3671 C CA . ASP A 1 460 ? -24.327 -26.234 -2.154 1.00 95.56 460 ASP A CA 1
ATOM 3672 C C . ASP A 1 460 ? -25.465 -25.693 -1.261 1.00 95.56 460 ASP A C 1
ATOM 3674 O O . ASP A 1 460 ? -26.039 -26.441 -0.472 1.00 95.56 460 ASP A O 1
ATOM 3678 N N . GLY A 1 461 ? -25.805 -24.405 -1.389 1.00 94.88 461 GLY A N 1
ATOM 3679 C CA . GLY A 1 461 ? -26.838 -23.727 -0.606 1.00 94.88 461 GLY A CA 1
ATOM 3680 C C . GLY A 1 461 ? -26.379 -23.251 0.775 1.00 94.88 461 GLY A C 1
ATOM 3681 O O . GLY A 1 461 ? -27.164 -22.615 1.475 1.00 94.88 461 GLY A O 1
ATOM 3682 N N . SER A 1 462 ? -25.135 -23.530 1.177 1.00 96.81 462 SER A N 1
ATOM 3683 C CA . SER A 1 462 ? -24.559 -22.976 2.406 1.00 96.81 462 SER A CA 1
ATOM 3684 C C . SER A 1 462 ? -24.123 -21.520 2.221 1.00 96.81 462 SER A C 1
ATOM 3686 O O . SER A 1 462 ? -23.897 -21.055 1.099 1.00 96.81 462 SER A O 1
ATOM 3688 N N . THR A 1 463 ? -23.993 -20.796 3.331 1.00 96.81 463 THR A N 1
ATOM 3689 C CA . THR A 1 463 ? -23.527 -19.408 3.342 1.00 96.81 463 THR A CA 1
ATOM 3690 C C . THR A 1 463 ? -22.310 -19.236 4.242 1.00 96.81 463 THR A C 1
ATOM 3692 O O . THR A 1 463 ? -22.131 -19.959 5.224 1.00 96.81 463 THR A O 1
ATOM 3695 N N . ILE A 1 464 ? -21.462 -18.271 3.894 1.00 95.25 464 ILE A N 1
ATOM 3696 C CA . ILE A 1 464 ? -20.343 -17.814 4.722 1.00 95.25 464 ILE A CA 1
ATOM 3697 C C . ILE A 1 464 ? -20.485 -16.303 4.872 1.00 95.25 464 ILE A C 1
ATOM 3699 O O . ILE A 1 464 ? -20.627 -15.604 3.874 1.00 95.25 464 ILE A O 1
ATOM 3703 N N . THR A 1 465 ? -20.438 -15.794 6.099 1.00 93.56 465 THR A N 1
ATOM 3704 C CA . THR A 1 465 ? -20.412 -14.350 6.359 1.00 93.56 465 THR A CA 1
ATOM 3705 C C . THR A 1 465 ? -18.980 -13.924 6.639 1.00 93.56 465 THR A C 1
ATOM 3707 O O . THR A 1 465 ? -18.335 -14.479 7.529 1.00 93.56 465 THR A O 1
ATOM 3710 N N . VAL A 1 466 ? -18.489 -12.943 5.889 1.00 92.31 466 VAL A N 1
ATOM 3711 C CA . VAL A 1 466 ? -17.141 -12.383 6.043 1.00 92.31 466 VAL A CA 1
ATOM 3712 C C . VAL A 1 466 ? -17.194 -10.866 6.091 1.00 92.31 466 VAL A C 1
ATOM 3714 O O . VAL A 1 466 ? -18.129 -10.256 5.582 1.00 92.31 466 VAL A O 1
ATOM 3717 N N . ASN A 1 467 ? -16.169 -10.248 6.670 1.00 87.31 467 ASN A N 1
ATOM 3718 C CA . ASN A 1 467 ? -16.113 -8.788 6.778 1.00 87.31 467 ASN A CA 1
ATOM 3719 C C . ASN A 1 467 ? -15.327 -8.157 5.632 1.00 87.31 467 ASN A C 1
ATOM 3721 O O . ASN A 1 467 ? -15.642 -7.049 5.222 1.00 87.31 467 ASN A O 1
ATOM 3725 N N . ASN A 1 468 ? -14.341 -8.878 5.096 1.00 90.50 468 ASN A N 1
ATOM 3726 C CA . ASN A 1 468 ? -13.449 -8.377 4.062 1.00 90.50 468 ASN A CA 1
ATOM 3727 C C . ASN A 1 468 ? -13.335 -9.385 2.925 1.00 90.50 468 ASN A C 1
ATOM 3729 O O . ASN A 1 468 ? -13.305 -10.599 3.153 1.00 90.50 468 ASN A O 1
ATOM 3733 N N . LEU A 1 469 ? -13.221 -8.851 1.715 1.00 95.44 469 LEU A N 1
ATOM 3734 C CA . LEU A 1 469 ? -12.769 -9.579 0.541 1.00 95.44 469 LEU A CA 1
ATOM 3735 C C . LEU A 1 469 ? -11.293 -9.262 0.306 1.00 95.44 469 LEU A C 1
ATOM 3737 O O . LEU A 1 469 ? -10.789 -8.226 0.739 1.00 95.44 469 LEU A O 1
ATOM 3741 N N . TYR A 1 470 ? -10.606 -10.161 -0.382 1.00 96.19 470 TYR A N 1
ATOM 3742 C CA . TYR A 1 470 ? -9.215 -9.999 -0.777 1.00 96.19 470 TYR A CA 1
ATOM 3743 C C . TYR A 1 470 ? -9.097 -10.130 -2.287 1.00 96.19 470 TYR A C 1
ATOM 3745 O O . TYR A 1 470 ? -9.678 -11.046 -2.866 1.00 96.19 470 TYR A O 1
ATOM 3753 N N . LYS A 1 471 ? -8.314 -9.258 -2.915 1.00 95.44 471 LYS A N 1
ATOM 3754 C CA . LYS A 1 471 ? -7.894 -9.407 -4.305 1.00 95.44 471 LYS A CA 1
ATOM 3755 C C . LYS A 1 471 ? -6.667 -10.309 -4.345 1.00 95.44 471 LYS A C 1
ATOM 3757 O O . LYS A 1 471 ? -5.661 -10.001 -3.720 1.00 95.44 471 LYS A O 1
ATOM 3762 N N . ILE A 1 472 ? -6.748 -11.423 -5.057 1.00 94.38 472 ILE A N 1
ATOM 3763 C CA . ILE A 1 472 ? -5.672 -12.387 -5.281 1.00 94.38 472 ILE A CA 1
ATOM 3764 C C . ILE A 1 472 ? -5.023 -12.060 -6.624 1.00 94.38 472 ILE A C 1
ATOM 3766 O O . ILE A 1 472 ? -5.683 -12.050 -7.662 1.00 94.38 472 ILE A O 1
ATOM 3770 N N . ARG A 1 473 ? -3.714 -11.822 -6.617 1.00 87.62 473 ARG A N 1
ATOM 3771 C CA . ARG A 1 473 ? -2.916 -11.591 -7.823 1.00 87.62 473 ARG A CA 1
ATOM 3772 C C . ARG A 1 473 ? -2.196 -12.883 -8.189 1.00 87.62 473 ARG A C 1
ATOM 3774 O O . ARG A 1 473 ? -1.365 -13.380 -7.429 1.00 87.62 473 ARG A O 1
ATOM 3781 N N . ASN A 1 474 ? -2.520 -13.440 -9.354 1.00 74.62 474 ASN A N 1
ATOM 3782 C CA . ASN A 1 474 ? -1.828 -14.627 -9.839 1.00 74.62 474 ASN A CA 1
ATOM 3783 C C . ASN A 1 474 ? -0.449 -14.256 -10.406 1.00 74.62 474 ASN A C 1
ATOM 3785 O O . ASN A 1 474 ? -0.365 -13.627 -11.460 1.00 74.62 474 ASN A O 1
ATOM 3789 N N . LEU A 1 475 ? 0.614 -14.676 -9.719 1.00 69.31 475 LEU A N 1
ATOM 3790 C CA . LEU A 1 475 ? 1.998 -14.391 -10.109 1.00 69.31 475 LEU A CA 1
ATOM 3791 C C . LEU A 1 475 ? 2.432 -15.159 -11.374 1.00 69.31 475 LEU A C 1
ATOM 3793 O O . LEU A 1 475 ? 3.304 -14.697 -12.101 1.00 69.31 475 LEU A O 1
ATOM 3797 N N . ASP A 1 476 ? 1.775 -16.279 -11.696 1.00 60.31 476 ASP A N 1
ATOM 3798 C CA . ASP A 1 476 ? 2.092 -17.083 -12.890 1.00 60.31 476 ASP A CA 1
ATOM 3799 C C . ASP A 1 476 ? 1.736 -16.367 -14.207 1.00 60.31 476 ASP A C 1
ATOM 3801 O O . ASP A 1 476 ? 2.214 -16.745 -15.274 1.00 60.31 476 ASP A O 1
ATOM 3805 N N . ASN A 1 477 ? 0.901 -15.324 -14.141 1.00 57.34 477 ASN A N 1
ATOM 3806 C CA . ASN A 1 477 ? 0.456 -14.551 -15.301 1.00 57.34 477 ASN A CA 1
ATOM 3807 C C . ASN A 1 477 ? 1.322 -13.309 -15.570 1.00 57.34 477 ASN A C 1
ATOM 3809 O O . ASN A 1 477 ? 0.975 -12.522 -16.450 1.00 57.34 477 ASN A O 1
ATOM 3813 N N . LEU A 1 478 ? 2.398 -13.091 -14.801 1.00 69.25 478 LEU A N 1
ATOM 3814 C CA . LEU A 1 478 ? 3.158 -11.846 -14.880 1.00 69.25 478 LEU A CA 1
ATOM 3815 C C . LEU A 1 478 ? 3.969 -11.737 -16.173 1.00 69.25 478 LEU A C 1
ATOM 3817 O O . LEU A 1 478 ? 3.980 -10.650 -16.729 1.00 69.25 478 LEU A O 1
ATOM 3821 N N . GLU A 1 479 ? 4.565 -12.814 -16.701 1.00 72.00 479 GLU A N 1
ATOM 3822 C CA . GLU A 1 479 ? 5.253 -12.812 -18.009 1.00 72.00 479 GLU A CA 1
ATOM 3823 C C . GLU A 1 479 ? 4.259 -13.100 -19.158 1.00 72.00 479 GLU A C 1
ATOM 3825 O O . GLU A 1 479 ? 3.773 -14.218 -19.319 1.00 72.00 479 GLU A O 1
ATOM 3830 N N . LYS A 1 480 ? 3.951 -12.090 -19.984 1.00 70.12 480 LYS A N 1
ATOM 3831 C CA . LYS A 1 480 ? 3.075 -12.191 -21.171 1.00 70.12 480 LYS A CA 1
ATOM 3832 C C . LYS A 1 480 ? 3.760 -12.845 -22.369 1.00 70.12 480 LYS A C 1
ATOM 3834 O O . LYS A 1 480 ? 3.102 -13.511 -23.169 1.00 70.12 480 LYS A O 1
ATOM 3839 N N . LEU A 1 481 ? 5.049 -12.568 -22.555 1.00 67.06 481 LEU A N 1
ATOM 3840 C CA . LEU A 1 481 ? 5.802 -12.957 -23.742 1.00 67.06 481 LEU A CA 1
ATOM 3841 C C . LEU A 1 481 ? 6.777 -14.076 -23.390 1.00 67.06 481 LEU A C 1
ATOM 3843 O O . LEU A 1 481 ? 7.642 -13.919 -22.535 1.00 67.06 481 LEU A O 1
ATOM 3847 N N . HIS A 1 482 ? 6.691 -15.187 -24.120 1.00 66.12 482 HIS A N 1
ATOM 3848 C CA . HIS A 1 482 ? 7.821 -16.098 -24.214 1.00 66.12 482 HIS A CA 1
ATOM 3849 C C . HIS A 1 482 ? 8.891 -15.400 -25.049 1.00 66.12 482 HIS A C 1
ATOM 3851 O O . HIS A 1 482 ? 8.707 -15.210 -26.256 1.00 66.12 482 HIS A O 1
ATOM 3857 N N . PHE A 1 483 ? 9.984 -14.989 -24.408 1.00 71.00 483 PHE A N 1
ATOM 3858 C CA . PHE A 1 483 ? 11.174 -14.533 -25.117 1.00 71.00 483 PHE A CA 1
ATOM 3859 C C . PHE A 1 483 ? 11.537 -15.517 -26.228 1.00 71.00 483 PHE A C 1
ATOM 3861 O O . PHE A 1 483 ? 11.341 -16.733 -26.099 1.00 71.00 483 PHE A O 1
ATOM 3868 N N . LYS A 1 484 ? 12.079 -15.011 -27.335 1.00 73.31 484 LYS A N 1
ATOM 3869 C CA . LYS A 1 484 ? 12.500 -15.902 -28.410 1.00 73.31 484 LYS A CA 1
ATOM 3870 C C . LYS A 1 484 ? 13.671 -16.757 -27.923 1.00 73.31 484 LYS A C 1
ATOM 3872 O O . LYS A 1 484 ? 14.530 -16.293 -27.183 1.00 73.31 484 LYS A O 1
ATOM 3877 N N . GLU A 1 485 ? 13.760 -18.002 -28.387 1.00 70.38 485 GLU A N 1
ATOM 3878 C CA . GLU A 1 485 ? 14.887 -18.906 -28.073 1.00 70.38 485 GLU A CA 1
ATOM 3879 C C . GLU A 1 485 ? 16.259 -18.349 -28.508 1.00 70.38 485 GLU A C 1
ATOM 3881 O O . GLU A 1 485 ? 17.310 -18.744 -27.995 1.00 70.38 485 GLU A O 1
ATOM 3886 N N . GLU A 1 486 ? 16.273 -17.440 -29.481 1.00 72.69 486 GLU A N 1
ATOM 3887 C CA . GLU A 1 486 ? 17.463 -16.685 -29.878 1.00 72.69 486 GLU A CA 1
ATOM 3888 C C . GLU A 1 486 ? 17.887 -15.635 -28.846 1.00 72.69 486 GLU A C 1
ATOM 3890 O O . GLU A 1 486 ? 19.086 -15.447 -28.684 1.00 72.69 486 GLU A O 1
ATOM 3895 N N . ASP A 1 487 ? 16.955 -15.082 -28.064 1.00 75.25 487 ASP A N 1
ATOM 3896 C CA . ASP A 1 487 ? 17.201 -14.033 -27.064 1.00 75.25 487 ASP A CA 1
ATOM 3897 C C . ASP A 1 487 ? 17.781 -14.569 -25.743 1.00 75.25 487 ASP A C 1
ATOM 3899 O O . ASP A 1 487 ? 18.107 -13.790 -24.846 1.00 75.25 487 ASP A O 1
ATOM 3903 N N . LYS A 1 488 ? 17.953 -15.895 -25.610 1.00 77.94 488 LYS A N 1
ATOM 3904 C CA . LYS A 1 488 ? 18.641 -16.493 -24.455 1.00 77.94 488 LYS A CA 1
ATOM 3905 C C . LYS A 1 488 ? 20.017 -15.860 -24.290 1.00 77.94 488 LYS A C 1
ATOM 3907 O O . LYS A 1 488 ? 20.820 -15.849 -25.228 1.00 77.94 488 LYS A O 1
ATOM 3912 N N . LEU A 1 489 ? 20.286 -15.351 -23.089 1.00 74.00 489 LEU A N 1
ATOM 3913 C CA . LEU A 1 489 ? 21.515 -14.620 -22.817 1.00 74.00 489 LEU A CA 1
ATOM 3914 C C . LEU A 1 489 ? 22.743 -15.522 -22.959 1.00 74.00 489 LEU A C 1
ATOM 3916 O O . LEU A 1 489 ? 22.725 -16.725 -22.682 1.00 74.00 489 LEU A O 1
ATOM 3920 N N . ARG A 1 490 ? 23.848 -14.922 -23.403 1.00 65.62 490 ARG A N 1
ATOM 3921 C CA . ARG A 1 490 ? 25.129 -15.617 -23.517 1.00 65.62 490 ARG A CA 1
ATOM 3922 C C . ARG A 1 490 ? 25.606 -16.053 -22.118 1.00 65.62 490 ARG A C 1
ATOM 3924 O O . ARG A 1 490 ? 25.744 -15.189 -21.256 1.00 65.62 490 ARG A O 1
ATOM 3931 N N . PRO A 1 491 ? 26.023 -17.320 -21.903 1.00 56.03 491 PRO A N 1
ATOM 3932 C CA . PRO A 1 491 ? 26.490 -17.804 -20.591 1.00 56.03 491 PRO A CA 1
ATOM 3933 C C . PRO A 1 491 ? 27.663 -17.009 -19.996 1.00 56.03 491 PRO A C 1
ATOM 3935 O O . PRO A 1 491 ? 27.916 -17.040 -18.801 1.00 56.03 491 PRO A O 1
ATOM 3938 N N . LYS A 1 492 ? 28.416 -16.293 -20.841 1.00 48.12 492 LYS A N 1
ATOM 3939 C CA . LYS A 1 492 ? 29.584 -15.498 -20.440 1.00 48.12 492 LYS A CA 1
ATOM 3940 C C . LYS A 1 492 ? 29.230 -14.112 -19.869 1.00 48.12 492 LYS A C 1
ATOM 3942 O O . LYS A 1 492 ? 30.142 -13.399 -19.474 1.00 48.12 492 LYS A O 1
ATOM 3947 N N . TYR A 1 493 ? 27.949 -13.734 -19.865 1.00 46.62 493 TYR A N 1
ATOM 3948 C CA . TYR A 1 493 ? 27.431 -12.475 -19.313 1.00 46.62 493 TYR A CA 1
ATOM 3949 C C . TYR A 1 493 ? 26.613 -12.678 -18.026 1.00 46.62 493 TYR A C 1
ATOM 3951 O O . TYR A 1 493 ? 25.876 -11.788 -17.616 1.00 46.62 493 TYR A O 1
ATOM 3959 N N . GLU A 1 494 ? 26.811 -13.793 -17.315 1.00 46.12 494 GLU A N 1
ATOM 3960 C CA . GLU A 1 494 ? 26.530 -13.880 -15.873 1.00 46.12 494 GLU A CA 1
ATOM 3961 C C . GLU A 1 494 ? 27.585 -13.055 -15.081 1.00 46.12 494 GLU A C 1
ATOM 3963 O O . GLU A 1 494 ? 28.384 -13.580 -14.323 1.00 46.12 494 GLU A O 1
ATOM 3968 N N . TRP A 1 495 ? 27.628 -11.749 -15.368 1.00 45.06 495 TRP A N 1
ATOM 3969 C CA . TRP A 1 495 ? 28.176 -10.603 -14.623 1.00 45.06 495 TRP A CA 1
ATOM 3970 C C . TRP A 1 495 ? 29.452 -10.780 -13.758 1.00 45.06 495 TRP A C 1
ATOM 3972 O O . TRP A 1 495 ? 29.373 -10.928 -12.542 1.00 45.06 495 TRP A O 1
ATOM 3982 N N . GLU A 1 496 ? 30.628 -10.557 -14.363 1.00 29.98 496 GLU A N 1
ATOM 3983 C CA . GLU A 1 496 ? 31.732 -9.805 -13.732 1.00 29.98 496 GLU A CA 1
ATOM 3984 C C . GLU A 1 496 ? 31.880 -8.463 -14.471 1.00 29.98 496 GLU A C 1
ATOM 3986 O O . GLU A 1 496 ? 32.481 -8.426 -15.544 1.00 29.9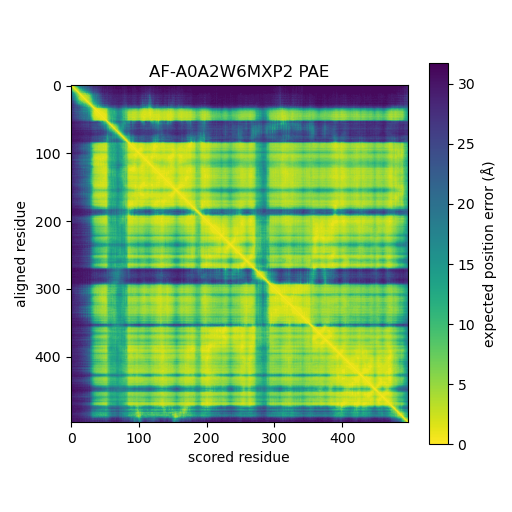8 496 GLU A O 1
ATOM 3991 N N . PHE A 1 497 ? 31.320 -7.381 -13.916 1.00 39.72 497 PHE A N 1
ATOM 3992 C CA . PHE A 1 497 ? 31.729 -5.990 -14.167 1.00 39.72 497 PHE A CA 1
ATOM 3993 C C . PHE A 1 497 ? 31.452 -5.131 -12.936 1.00 39.72 497 PHE A C 1
ATOM 3995 O O . PHE A 1 497 ? 30.291 -5.149 -12.465 1.00 39.72 497 PHE A O 1
#

Solvent-accessible surface area (backbone atoms only — not comparable to full-atom values): 27578 Å² total; per-residue (Å²): 140,82,92,81,85,84,80,92,76,79,89,47,69,71,58,57,53,51,47,53,57,50,50,53,54,56,77,63,54,72,76,54,69,67,60,56,51,50,52,48,45,52,53,49,31,53,52,41,46,43,52,49,40,67,25,65,57,51,76,76,50,40,47,65,58,53,72,66,44,44,37,84,82,57,64,87,68,68,73,83,42,96,84,42,40,29,54,20,75,54,7,64,27,52,45,50,82,50,99,56,44,72,26,43,44,28,47,26,88,80,75,61,82,40,79,78,72,49,26,67,50,80,25,51,44,40,56,59,60,50,29,48,85,25,82,46,48,45,25,86,90,21,94,56,36,82,30,26,30,35,37,44,46,16,56,88,68,50,78,49,77,45,49,39,58,63,39,23,62,38,44,73,47,62,65,22,30,29,34,42,89,72,55,53,87,89,46,61,91,68,44,49,43,30,51,63,78,33,41,49,38,38,30,44,41,76,58,50,69,70,56,52,53,49,50,38,68,73,62,25,49,101,77,27,41,28,59,50,73,44,65,46,66,50,100,85,66,48,81,40,53,74,45,47,65,60,62,74,73,56,53,40,28,34,80,40,63,28,60,67,65,40,39,37,59,30,56,48,22,40,61,49,88,84,54,67,63,63,54,36,25,77,67,68,77,38,75,41,80,61,37,70,67,44,64,44,50,50,47,50,51,46,51,55,32,42,78,66,75,38,25,48,62,45,46,41,26,49,46,23,68,49,32,61,38,84,73,44,72,69,58,55,49,52,50,49,54,34,44,74,31,90,90,40,19,66,64,47,42,67,35,48,53,71,36,70,45,34,32,36,32,40,32,52,43,96,88,70,30,38,36,41,30,30,68,65,70,52,71,46,83,36,82,59,50,24,36,44,83,31,46,70,37,42,28,84,83,70,29,49,28,27,51,38,44,50,59,80,66,53,52,53,72,59,62,57,67,54,60,38,75,38,28,21,33,80,58,96,92,31,36,44,33,32,46,83,67,41,47,69,46,55,42,75,46,74,44,98,86,71,51,57,34,38,39,35,35,26,76,87,72,50,74,48,80,39,73,60,46,24,41,42,47,69,68,88,61,23,65,67,48,82,74,56,86,70,56,33,45,30,83,91,65,79,71,90,130